Protein AF-0000000087010005 (afdb_homodimer)

Sequence (530 aa):
MERINPIKHEPIAPPPGASRPPLLPREAVPRHVAIVMDGNGRWANERQLPRTEGHKAGEVALMDVLAGAIEIGIEVVSVYAFSTENWKRSPAEIAFLMNYSRDVIHRRRYELDDWGVKILWSGRQPRLWSSVIRELQQAQRLTRYNSTLTLNFCCNYGGRAEIADAVEAIAERVSAGELNPRKITEDTIAQALYQPALPDVDLFIRSGGEQRTSNFMLWQASYAEMMFVNEQWPEFERTTLWRCVAEYAKRQRRFGGAVDQVLSNMERINPIKHEPIAPPPGASRPPLLPREAVPRHVAIVMDGNGRWANERQLPRTEGHKAGEVALMDVLAGAIEIGIEVVSVYAFSTENWKRSPAEIAFLMNYSRDVIHRRRYELDDWGVKILWSGRQPRLWSSVIRELQQAQRLTRYNSTLTLNFCCNYGGRAEIADAVEAIAERVSAGELNPRKITEDTIAQALYQPALPDVDLFIRSGGEQRTSNFMLWQASYAEMMFVNEQWPEFERTTLWRCVAEYAKRQRRFGGAVDQVLSN

Solvent-accessible surface area (backbone atoms only — not comparable to full-atom values): 27558 Å² total; per-residue (Å²): 126,85,77,67,67,58,66,87,71,84,55,40,81,60,80,80,67,96,66,77,70,76,91,65,60,74,88,44,46,52,50,19,38,35,37,40,69,30,30,22,47,59,55,13,48,77,68,74,31,33,43,68,57,12,50,55,41,28,51,56,17,50,55,40,30,51,38,35,34,51,74,62,59,30,45,30,41,35,38,58,75,31,45,61,46,42,72,67,37,55,71,68,54,48,50,46,53,49,53,48,50,31,50,48,46,59,64,43,40,59,58,37,36,44,42,14,29,17,40,42,80,36,56,52,64,82,90,54,53,67,68,37,51,51,39,53,52,49,37,25,50,37,11,66,79,38,76,56,25,35,38,36,43,22,39,44,24,39,25,59,57,45,50,28,53,19,47,28,55,51,24,45,34,24,58,71,68,75,39,62,38,91,70,54,37,56,64,56,49,48,63,43,36,90,60,52,86,58,74,58,30,42,33,35,38,27,30,40,49,56,46,58,62,67,26,53,52,41,76,47,39,27,71,12,42,50,46,64,36,66,48,29,24,50,67,40,35,29,66,52,53,42,51,51,44,55,54,52,47,71,55,83,86,55,82,49,48,76,84,82,84,44,76,74,125,125,83,79,68,69,59,66,90,71,83,56,42,82,60,80,80,66,98,65,77,70,76,91,67,61,74,87,46,46,52,49,19,38,35,36,40,68,30,30,22,48,58,54,13,49,76,68,75,31,33,44,67,58,12,50,55,41,29,50,55,17,48,56,41,30,51,38,35,33,50,73,64,60,31,44,31,41,35,37,58,74,32,45,62,46,42,72,67,34,55,72,68,55,48,51,46,52,50,52,47,50,30,49,49,48,60,65,42,40,59,59,38,36,43,42,14,29,16,40,42,77,35,55,54,65,81,90,55,53,68,68,36,52,51,40,52,52,48,37,24,50,38,12,64,78,36,74,57,24,33,38,36,42,22,40,42,25,39,26,60,58,45,50,28,54,18,48,27,55,51,25,45,35,24,60,70,68,75,39,61,40,89,70,54,37,56,64,54,50,50,62,42,36,89,61,50,85,58,74,57,30,41,34,36,38,27,28,40,49,56,48,57,60,68,26,55,51,40,76,46,39,27,71,12,41,50,44,65,36,64,48,30,24,50,68,40,36,30,66,53,52,44,50,52,45,56,54,53,47,71,56,83,85,56,82,49,48,79,84,81,86,45,79,75,126

pLDDT: mean 94.38, std 8.27, range [41.25, 98.94]

Foldseek 3Di:
DPLQAADDDDADADDDDPDAFDDDDPVLFWQEEEEEQFFLQVVQVVVVHHSLVSVVLLLVQVSQQVSLCLRRQHAEYEYALAELVCVVDDPVVVVSSLVVLLVSLQVCLVVCLNRLEAEAEAADDPPRDPSNVVSSVSSNRRNVPGGSHYYYYYHNDFQVVQLVQLVVVVVVCVVVVNDDPVPDDLLSSLCSGPCSPDAAHAEYEYEQQDDDCRRPRCSRCVQHHYYYYNDNSSRNGSVNVSVRSVVSSPDDRQPPDDDDPDDDD/DPLQAADDDDADADDDDPDAFDDDDPVLFWQEEEEEQFFLQVVQVVVVHHSLVSVVLLLVQVSQQVSLCLRRQHAEYEYALAELCCVVDDPVVVVSSLVVLLVSLQVCLVVCLNRLEAEAEAADDPPRDPSNVVSSVSSNRRNVPGGSHYYYYYHNDFQVVQLVQLVVVVVVCVVVVNDDPVPDDLLSSLCSGPCSPDAAHAEYEYEQQDDDCRRPRCSRCVQHDYYYYNDNSSRNGSVNVSVRSVVSSPDDRQPPDDDDPDDDD

Radius of gyration: 24.53 Å; Cα contacts (8 Å, |Δi|>4): 1002; chains: 2; bounding box: 53×79×61 Å

Nearest PDB structures (foldseek):
  7cpn-assembly1_A  TM=9.873E-01  e=1.590E-37  Thermobifida fusca YX
  4onc-assembly1_B  TM=9.823E-01  e=3.714E-37  Mycobacterium tuberculosis
  4onc-assembly1_A  TM=9.843E-01  e=3.095E-36  Mycobacterium tuberculosis
  2vg4-assembly2_D  TM=9.886E-01  e=2.911E-35  Mycobacterium tuberculosis
  1x09-assembly1_A  TM=9.826E-01  e=2.897E-26  Escherichia coli

InterPro domains:
  IPR001441 Decaprenyl diphosphate synthase-like [MF_01139] (29-257)
  IPR001441 Decaprenyl diphosphate synthase-like [PF01255] (36-256)
  IPR001441 Decaprenyl diphosphate synthase-like [PTHR10291] (26-256)
  IPR001441 Decaprenyl diphosphate synthase-like [TIGR00055] (29-256)
  IPR001441 Decaprenyl diphosphate synthase-like [cd00475] (32-250)
  IPR018520 Di-trans-poly-cis-decaprenylcistransferase-like, conserved site [PS01066] (202-219)
  IPR036424 Decaprenyl diphosphate synthase-like superfamily [G3DSA:3.40.1180.10] (14-251)
  IPR036424 Decaprenyl diphosphate synthase-like superfamily [SSF64005] (27-252)

Structure (mmCIF, N/CA/C/O backbone):
data_AF-0000000087010005-model_v1
#
loop_
_entity.id
_entity.type
_entity.pdbx_description
1 polymer 'Isoprenyl transferase'
#
loop_
_atom_site.group_PDB
_atom_site.id
_atom_site.type_symbol
_atom_site.label_atom_id
_atom_site.label_alt_id
_atom_site.label_comp_id
_atom_site.label_asym_id
_atom_site.label_entity_id
_atom_site.label_seq_id
_atom_site.pdbx_PDB_ins_code
_atom_site.Cartn_x
_atom_site.Cartn_y
_atom_site.Cartn_z
_atom_site.occupancy
_atom_site.B_iso_or_equiv
_atom_site.auth_seq_id
_atom_site.auth_comp_id
_atom_site.auth_asym_id
_atom_site.auth_atom_id
_atom_site.pdbx_PDB_model_num
ATOM 1 N N . MET A 1 1 ? 0.39 41.906 13.477 1 41.56 1 MET A N 1
ATOM 2 C CA . MET A 1 1 ? 0.512 42.125 12.039 1 41.56 1 MET A CA 1
ATOM 3 C C . MET A 1 1 ? 0.667 40.781 11.297 1 41.56 1 MET A C 1
ATOM 5 O O . MET A 1 1 ? 1.506 39.969 11.664 1 41.56 1 MET A O 1
ATOM 9 N N . GLU A 1 2 ? -0.441 40.406 10.586 1 59.88 2 GLU A N 1
ATOM 10 C CA . GLU A 1 2 ? -0.497 39.094 9.977 1 59.88 2 GLU A CA 1
ATOM 11 C C . GLU A 1 2 ? 0.741 38.812 9.125 1 59.88 2 GLU A C 1
ATOM 13 O O . GLU A 1 2 ? 1.149 39.656 8.328 1 59.88 2 GLU A O 1
ATOM 18 N N . ARG A 1 3 ? 1.605 38.062 9.719 1 65.12 3 ARG A N 1
ATOM 19 C CA . ARG A 1 3 ? 2.795 37.688 8.969 1 65.12 3 ARG A CA 1
ATOM 20 C C . ARG A 1 3 ? 2.42 37.062 7.637 1 65.12 3 ARG A C 1
ATOM 22 O O . ARG A 1 3 ? 2.051 35.875 7.586 1 65.12 3 ARG A O 1
ATOM 29 N N . ILE A 1 4 ? 2.143 37.844 6.629 1 67.94 4 ILE A N 1
ATOM 30 C CA . ILE A 1 4 ? 1.658 37.344 5.352 1 67.94 4 ILE A CA 1
ATOM 31 C C . ILE A 1 4 ? 2.836 37.125 4.406 1 67.94 4 ILE A C 1
ATOM 33 O O . ILE A 1 4 ? 2.795 36.219 3.551 1 67.94 4 ILE A O 1
ATOM 37 N N . ASN A 1 5 ? 3.896 37.812 4.77 1 78.88 5 ASN A N 1
ATOM 38 C CA . ASN A 1 5 ? 5.012 37.719 3.838 1 78.88 5 ASN A CA 1
ATOM 39 C C . ASN A 1 5 ? 6.055 36.719 4.32 1 78.88 5 ASN A C 1
ATOM 41 O O . ASN A 1 5 ? 6.453 36.719 5.488 1 78.88 5 ASN A O 1
ATOM 45 N N . PRO A 1 6 ? 6.34 35.812 3.428 1 85.69 6 PRO A N 1
ATOM 46 C CA . PRO A 1 6 ? 7.395 34.844 3.805 1 85.69 6 PRO A CA 1
ATOM 47 C C . PRO A 1 6 ? 8.742 35.531 4.051 1 85.69 6 PRO A C 1
ATOM 49 O O . PRO A 1 6 ? 9.211 36.312 3.201 1 85.69 6 PRO A O 1
ATOM 52 N N . ILE A 1 7 ? 9.297 35.375 5.188 1 85.44 7 ILE A N 1
ATOM 53 C CA . ILE A 1 7 ? 10.594 35.938 5.539 1 85.44 7 ILE A CA 1
ATOM 54 C C . ILE A 1 7 ? 11.5 34.844 6.074 1 85.44 7 ILE A C 1
ATOM 56 O O . ILE A 1 7 ? 11.094 34.031 6.93 1 85.44 7 ILE A O 1
ATOM 60 N N . LYS A 1 8 ? 12.68 34.906 5.555 1 88.5 8 LYS A N 1
ATOM 61 C CA . LYS A 1 8 ? 13.672 34 6.102 1 88.5 8 LYS A CA 1
ATOM 62 C C . LYS A 1 8 ? 14.031 34.375 7.539 1 88.5 8 LYS A C 1
ATOM 64 O O . LYS A 1 8 ? 14.203 35.562 7.855 1 88.5 8 LYS A O 1
ATOM 69 N N . HIS A 1 9 ? 13.992 33.375 8.32 1 89.81 9 HIS A N 1
ATOM 70 C CA . HIS A 1 9 ? 14.344 33.625 9.719 1 89.81 9 HIS A CA 1
ATOM 71 C C . HIS A 1 9 ? 15.008 32.406 10.336 1 89.81 9 HIS A C 1
ATOM 73 O O . HIS A 1 9 ? 14.992 31.312 9.742 1 89.81 9 HIS A O 1
ATOM 79 N N . GLU A 1 10 ? 15.656 32.656 11.508 1 93.44 10 GLU A N 1
ATOM 80 C CA . GLU A 1 10 ? 16.203 31.531 12.266 1 93.44 10 GLU A CA 1
ATOM 81 C C . GLU A 1 10 ? 15.117 30.812 13.062 1 93.44 10 GLU A C 1
ATOM 83 O O . GLU A 1 10 ? 14.414 31.438 13.859 1 93.44 10 GLU A O 1
ATOM 88 N N . PRO A 1 11 ? 15.008 29.578 12.852 1 94.31 11 PRO A N 1
ATOM 89 C CA . PRO A 1 11 ? 13.945 28.859 13.555 1 94.31 11 PRO A CA 1
ATOM 90 C C . PRO A 1 11 ? 14.164 28.797 15.062 1 94.31 11 PRO A C 1
ATOM 92 O O . PRO A 1 11 ? 15.305 28.828 15.531 1 94.31 11 PRO A O 1
ATOM 95 N N . ILE A 1 12 ? 13.031 28.703 15.688 1 94.88 12 ILE A N 1
ATOM 96 C CA . ILE A 1 12 ? 13.039 28.453 17.125 1 94.88 12 ILE A CA 1
ATOM 97 C C . ILE A 1 12 ? 12.711 26.984 17.391 1 94.88 12 ILE A C 1
ATOM 99 O O . ILE A 1 12 ? 11.828 26.422 16.75 1 94.88 12 ILE A O 1
ATOM 103 N N . ALA A 1 13 ? 13.398 26.469 18.391 1 92.75 13 ALA A N 1
ATOM 104 C CA . ALA A 1 13 ? 13.133 25.078 18.75 1 92.75 13 ALA A CA 1
ATOM 105 C C . ALA A 1 13 ? 11.742 24.922 19.359 1 92.75 13 ALA A C 1
ATOM 107 O O . ALA A 1 13 ? 11.305 25.766 20.141 1 92.75 13 ALA A O 1
ATOM 108 N N . PRO A 1 14 ? 11.07 23.766 18.969 1 93.44 14 PRO A N 1
ATOM 109 C CA . PRO A 1 14 ? 9.805 23.5 19.641 1 93.44 14 PRO A CA 1
ATOM 110 C C . PRO A 1 14 ? 9.969 23.281 21.141 1 93.44 14 PRO A C 1
ATOM 112 O O . PRO A 1 14 ? 11.078 23.031 21.609 1 93.44 14 PRO A O 1
ATOM 115 N N . PRO A 1 15 ? 8.852 23.391 21.844 1 92.38 15 PRO A N 1
ATOM 116 C CA . PRO A 1 15 ? 8.945 23.125 23.281 1 92.38 15 PRO A CA 1
ATOM 117 C C . PRO A 1 15 ? 9.438 21.703 23.594 1 92.38 15 PRO A C 1
ATOM 119 O O . PRO A 1 15 ? 8.984 20.75 22.969 1 92.38 15 PRO A O 1
ATOM 122 N N . PRO A 1 16 ? 10.383 21.688 24.547 1 88.25 16 PRO A N 1
ATOM 123 C CA . PRO A 1 16 ? 10.906 20.359 24.875 1 88.25 16 PRO A CA 1
ATOM 124 C C . PRO A 1 16 ? 9.875 19.484 25.594 1 88.25 16 PRO A C 1
ATOM 126 O O . PRO A 1 16 ? 9 20 26.281 1 88.25 16 PRO A O 1
ATOM 129 N N . GLY A 1 17 ? 9.922 18.234 25.297 1 86.25 17 GLY A N 1
ATOM 130 C CA . GLY A 1 17 ? 9.094 17.312 26.047 1 86.25 17 GLY A CA 1
ATOM 131 C C . GLY A 1 17 ? 9.742 16.828 27.328 1 86.25 17 GLY A C 1
ATOM 132 O O . GLY A 1 17 ? 10.773 17.359 27.75 1 86.25 17 GLY A O 1
ATOM 133 N N . ALA A 1 18 ? 9.023 15.898 27.969 1 88.12 18 ALA A N 1
ATOM 134 C CA . ALA A 1 18 ? 9.5 15.344 29.234 1 88.12 18 ALA A CA 1
ATOM 135 C C . ALA A 1 18 ? 10.625 14.336 29 1 88.12 18 ALA A C 1
ATOM 137 O O . ALA A 1 18 ? 11.398 14.031 29.906 1 88.12 18 ALA A O 1
ATOM 138 N N . SER A 1 19 ? 10.703 13.875 27.812 1 92.12 19 SER A N 1
ATOM 139 C CA . SER A 1 19 ? 11.68 12.859 27.438 1 92.12 19 SER A CA 1
ATOM 140 C C . SER A 1 19 ? 12.562 13.336 26.281 1 92.12 19 SER A C 1
ATOM 142 O O . SER A 1 19 ? 12.289 14.375 25.672 1 92.12 19 SER A O 1
ATOM 144 N N . ARG A 1 20 ? 13.688 12.609 26.172 1 94.12 20 ARG A N 1
ATOM 145 C CA . ARG A 1 20 ? 14.602 12.875 25.062 1 94.12 20 ARG A CA 1
ATOM 146 C C . ARG A 1 20 ? 14.516 11.781 24.016 1 94.12 20 ARG A C 1
ATOM 148 O O . ARG A 1 20 ? 14.219 10.625 24.328 1 94.12 20 ARG A O 1
ATOM 155 N N . PRO A 1 21 ? 14.727 12.164 22.75 1 95.38 21 PRO A N 1
ATOM 156 C CA . PRO A 1 21 ? 14.727 11.125 21.719 1 95.38 21 PRO A CA 1
ATOM 157 C C . PRO A 1 21 ? 15.891 10.148 21.859 1 95.38 21 PRO A C 1
ATOM 159 O O . PRO A 1 21 ? 16.922 10.484 22.453 1 95.38 21 PRO A O 1
ATOM 162 N N . PRO A 1 22 ? 15.648 8.953 21.328 1 95.31 22 PRO A N 1
ATOM 163 C CA . PRO A 1 22 ? 16.781 8.023 21.312 1 95.31 22 PRO A CA 1
ATOM 164 C C . PRO A 1 22 ? 17.938 8.516 20.438 1 95.31 22 PRO A C 1
ATOM 166 O O . PRO A 1 22 ? 17.719 9.25 19.469 1 95.31 22 PRO A O 1
ATOM 169 N N . LEU A 1 23 ? 19.141 8.148 20.828 1 94.94 23 LEU A N 1
ATOM 170 C CA . LEU A 1 23 ? 20.312 8.461 20.016 1 94.94 23 LEU A CA 1
ATOM 171 C C . LEU A 1 23 ? 20.484 7.445 18.891 1 94.94 23 LEU A C 1
ATOM 173 O O . LEU A 1 23 ? 20.719 6.262 19.156 1 94.94 23 LEU A O 1
ATOM 177 N N . LEU A 1 24 ? 20.281 7.883 17.734 1 96.25 24 LEU A N 1
ATOM 178 C CA . LEU A 1 24 ? 20.422 7.051 16.547 1 96.25 24 LEU A CA 1
ATOM 179 C C . LEU A 1 24 ? 21.344 7.723 15.531 1 96.25 24 LEU A C 1
ATOM 181 O O . LEU A 1 24 ? 21.359 8.945 15.414 1 96.25 24 LEU A O 1
ATOM 185 N N . PRO A 1 25 ? 22.141 6.859 14.852 1 95 25 PRO A N 1
ATOM 186 C CA . PRO A 1 25 ? 22.828 7.457 13.711 1 95 25 PRO A CA 1
ATOM 187 C C . PRO A 1 25 ? 21.875 8.078 12.695 1 95 25 PRO A C 1
ATOM 189 O O . PRO A 1 25 ? 20.766 7.582 12.508 1 95 25 PRO A O 1
ATOM 192 N N . ARG A 1 26 ? 22.297 9.094 12.078 1 94.38 26 ARG A N 1
ATOM 193 C CA . ARG A 1 26 ? 21.469 9.844 11.141 1 94.38 26 ARG A CA 1
ATOM 194 C C . ARG A 1 26 ? 20.891 8.922 10.062 1 94.38 26 ARG A C 1
ATOM 196 O O . ARG A 1 26 ? 19.734 9.078 9.664 1 94.38 26 ARG A O 1
ATOM 203 N N . GLU A 1 27 ? 21.688 7.969 9.664 1 94.19 27 GLU A N 1
ATOM 204 C CA . GLU A 1 27 ? 21.297 7.078 8.57 1 94.19 27 GLU A CA 1
ATOM 205 C C . GLU A 1 27 ? 20.203 6.113 9.016 1 94.19 27 GLU A C 1
ATOM 207 O O . GLU A 1 27 ? 19.547 5.48 8.18 1 94.19 27 GLU A O 1
ATOM 212 N N . ALA A 1 28 ? 20.031 6.008 10.289 1 96.06 28 ALA A N 1
ATOM 213 C CA . ALA A 1 28 ? 19.047 5.082 10.836 1 96.06 28 ALA A CA 1
ATOM 214 C C . ALA A 1 28 ? 17.703 5.773 11.047 1 96.06 28 ALA A C 1
ATOM 216 O O . ALA A 1 28 ? 16.688 5.117 11.312 1 96.06 28 ALA A O 1
ATOM 217 N N . VAL A 1 29 ? 17.656 7.066 10.914 1 98.19 29 VAL A N 1
ATOM 218 C CA . VAL A 1 29 ? 16.422 7.832 11.055 1 98.19 29 VAL A CA 1
ATOM 219 C C . VAL A 1 29 ? 15.703 7.898 9.711 1 98.19 29 VAL A C 1
ATOM 221 O O . VAL A 1 29 ? 16.297 8.273 8.695 1 98.19 29 VAL A O 1
ATOM 224 N N . PRO A 1 30 ? 14.508 7.449 9.672 1 98.62 30 PRO A N 1
ATOM 225 C CA . PRO A 1 30 ? 13.797 7.613 8.406 1 98.62 30 PRO A CA 1
ATOM 226 C C . PRO A 1 30 ? 13.727 9.07 7.957 1 98.62 30 PRO A C 1
ATOM 228 O O . PRO A 1 30 ? 13.484 9.961 8.781 1 98.62 30 PRO A O 1
ATOM 231 N N . ARG A 1 31 ? 13.891 9.312 6.664 1 98.62 31 ARG A N 1
ATOM 232 C CA . ARG A 1 31 ? 13.812 10.664 6.137 1 98.62 31 ARG A CA 1
ATOM 233 C C . ARG A 1 31 ? 12.359 11.125 6.012 1 98.62 31 ARG A C 1
ATOM 235 O O . ARG A 1 31 ? 12.039 12.273 6.316 1 98.62 31 ARG A O 1
ATOM 242 N N . HIS A 1 32 ? 11.5 10.297 5.512 1 98.94 32 HIS A N 1
ATOM 243 C CA . HIS A 1 32 ? 10.094 10.586 5.25 1 98.94 32 HIS A CA 1
ATOM 244 C C . HIS A 1 32 ? 9.18 9.609 5.988 1 98.94 32 HIS A C 1
ATOM 246 O O . HIS A 1 32 ? 9.203 8.406 5.707 1 98.94 32 HIS A O 1
ATOM 252 N N . VAL A 1 33 ? 8.406 10.164 6.938 1 98.94 33 VAL A N 1
ATOM 253 C CA . VAL A 1 33 ? 7.434 9.383 7.699 1 98.94 33 VAL A CA 1
ATOM 254 C C . VAL A 1 33 ? 6.016 9.797 7.301 1 98.94 33 VAL A C 1
ATOM 256 O O . VAL A 1 33 ? 5.676 10.984 7.344 1 98.94 33 VAL A O 1
ATOM 259 N N . ALA A 1 34 ? 5.242 8.812 6.844 1 98.94 34 ALA A N 1
ATOM 260 C CA . ALA A 1 34 ? 3.828 9.031 6.547 1 98.94 34 ALA A CA 1
ATOM 261 C C . ALA A 1 34 ? 2.945 8.484 7.664 1 98.94 34 ALA A C 1
ATOM 263 O O . ALA A 1 34 ? 3.125 7.348 8.109 1 98.94 34 ALA A O 1
ATOM 264 N N . ILE A 1 35 ? 1.945 9.297 8.094 1 98.94 35 ILE A N 1
ATOM 265 C CA . ILE A 1 35 ? 1.168 8.898 9.258 1 98.94 35 ILE A CA 1
ATOM 266 C C . ILE A 1 35 ? -0.323 8.992 8.945 1 98.94 35 ILE A C 1
ATOM 268 O O . ILE A 1 35 ? -0.812 10.039 8.516 1 98.94 35 ILE A O 1
ATOM 272 N N . VAL A 1 36 ? -0.999 7.906 9.062 1 98.69 36 VAL A N 1
ATOM 273 C CA . VAL A 1 36 ? -2.457 7.906 9.109 1 98.69 36 VAL A CA 1
ATOM 274 C C . VAL A 1 36 ? -2.928 8.094 10.555 1 98.69 36 VAL A C 1
ATOM 276 O O . VAL A 1 36 ? -2.762 7.199 11.391 1 98.69 36 VAL A O 1
ATOM 279 N N . MET A 1 37 ? -3.559 9.156 10.82 1 98.19 37 MET A N 1
ATOM 280 C CA . MET A 1 37 ? -3.936 9.562 12.172 1 98.19 37 MET A CA 1
ATOM 281 C C . MET A 1 37 ? -5.309 9.016 12.539 1 98.19 37 MET A C 1
ATOM 283 O O . MET A 1 37 ? -6.25 9.781 12.75 1 98.19 37 MET A O 1
ATOM 287 N N . ASP A 1 38 ? -5.336 7.777 12.695 1 97.12 38 ASP A N 1
ATOM 288 C CA . ASP A 1 38 ? -6.582 7.055 12.938 1 97.12 38 ASP A CA 1
ATOM 289 C C . ASP A 1 38 ? -6.875 6.945 14.43 1 97.12 38 ASP A C 1
ATOM 291 O O . ASP A 1 38 ? -5.953 6.871 15.242 1 97.12 38 ASP A O 1
ATOM 295 N N . GLY A 1 39 ? -8.141 6.992 14.781 1 96.56 39 GLY A N 1
ATOM 296 C CA . GLY A 1 39 ? -8.547 6.711 16.156 1 96.56 39 GLY A CA 1
ATOM 297 C C . GLY A 1 39 ? -9.094 7.93 16.875 1 96.56 39 GLY A C 1
ATOM 298 O O . GLY A 1 39 ? -9.422 7.859 18.062 1 96.56 39 GLY A O 1
ATOM 299 N N . ASN A 1 40 ? -9.258 9.062 16.188 1 95.81 40 ASN A N 1
ATOM 300 C CA . ASN A 1 40 ? -9.773 10.273 16.812 1 95.81 40 ASN A CA 1
ATOM 301 C C . ASN A 1 40 ? -11.195 10.062 17.344 1 95.81 40 ASN A C 1
ATOM 303 O O . ASN A 1 40 ? -11.461 10.297 18.531 1 95.81 40 ASN A O 1
ATOM 307 N N . GLY A 1 41 ? -12.102 9.57 16.453 1 92.69 41 GLY A N 1
ATOM 308 C CA . GLY A 1 41 ? -13.484 9.344 16.844 1 92.69 41 GLY A CA 1
ATOM 309 C C . GLY A 1 41 ? -13.641 8.273 17.906 1 92.69 41 GLY A C 1
ATOM 310 O O . GLY A 1 41 ? -14.406 8.438 18.859 1 92.69 41 GLY A O 1
ATOM 311 N N . ARG A 1 42 ? -12.977 7.195 17.781 1 94.44 42 ARG A N 1
ATOM 312 C CA . ARG A 1 42 ? -13.047 6.102 18.75 1 94.44 42 ARG A CA 1
ATOM 313 C C . ARG A 1 42 ? -12.578 6.559 20.125 1 94.44 42 ARG A C 1
ATOM 315 O O . ARG A 1 42 ? -13.172 6.191 21.141 1 94.44 42 ARG A O 1
ATOM 322 N N . TRP A 1 43 ? -11.469 7.305 20.156 1 97 43 TRP A N 1
ATOM 323 C CA . TRP A 1 43 ? -10.953 7.875 21.406 1 97 43 TRP A CA 1
ATOM 324 C C . TRP A 1 43 ? -12.023 8.688 22.109 1 97 43 TRP A C 1
ATOM 326 O O . TRP A 1 43 ? -12.211 8.555 23.328 1 97 43 TRP A O 1
ATOM 336 N N . ALA A 1 44 ? -12.68 9.562 21.359 1 96.06 44 ALA A N 1
ATOM 337 C CA . ALA A 1 4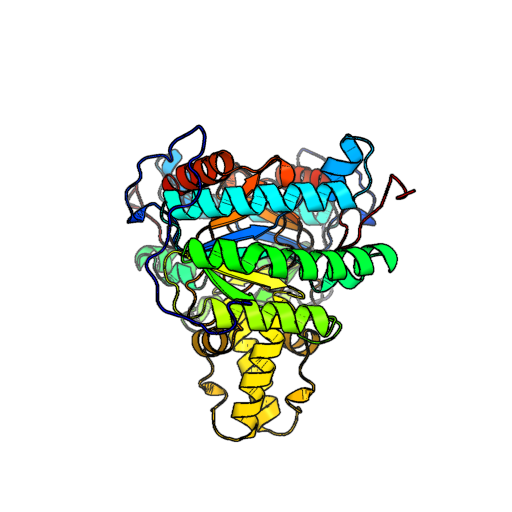4 ? -13.75 10.391 21.906 1 96.06 44 ALA A CA 1
ATOM 338 C C . ALA A 1 44 ? -14.914 9.531 22.391 1 96.06 44 ALA A C 1
ATOM 340 O O . ALA A 1 44 ? -15.398 9.719 23.516 1 96.06 44 ALA A O 1
ATOM 341 N N . ASN A 1 45 ? -15.328 8.555 21.531 1 94 45 ASN A N 1
ATOM 342 C CA . ASN A 1 45 ? -16.453 7.688 21.875 1 94 45 ASN A CA 1
ATOM 343 C C . ASN A 1 45 ? -16.188 6.91 23.156 1 94 45 ASN A C 1
ATOM 345 O O . ASN A 1 45 ? -17.078 6.77 24 1 94 45 ASN A O 1
ATOM 349 N N . GLU A 1 46 ? -15.016 6.445 23.359 1 95.5 46 GLU A N 1
ATOM 350 C CA . GLU A 1 46 ? -14.633 5.691 24.547 1 95.5 46 GLU A CA 1
ATOM 351 C C . GLU A 1 46 ? -14.734 6.547 25.797 1 95.5 46 GLU A C 1
ATOM 353 O O . GLU A 1 46 ? -14.836 6.02 26.906 1 95.5 46 GLU A O 1
ATOM 358 N N . ARG A 1 47 ? -14.766 7.812 25.672 1 96.12 47 ARG A N 1
ATOM 359 C CA . ARG A 1 47 ? -14.82 8.758 26.781 1 96.12 47 ARG A CA 1
ATOM 360 C C . ARG A 1 47 ? -16.188 9.445 26.844 1 96.12 47 ARG A C 1
ATOM 362 O O . ARG A 1 47 ? -16.344 10.438 27.562 1 96.12 47 ARG A O 1
ATOM 369 N N . GLN A 1 48 ? -17.062 8.953 25.969 1 95.12 48 GLN A N 1
ATOM 370 C CA . GLN A 1 48 ? -18.422 9.469 25.891 1 95.12 48 GLN A CA 1
ATOM 371 C C . GLN A 1 48 ? -18.422 10.938 25.469 1 95.12 48 GLN A C 1
ATOM 373 O O . GLN A 1 48 ? -19.172 11.742 26.016 1 95.12 48 GLN A O 1
ATOM 378 N N . LEU A 1 49 ? -17.594 11.25 24.625 1 94.81 49 LEU A N 1
ATOM 379 C CA . LEU A 1 49 ? -17.484 12.594 24.062 1 94.81 49 LEU A CA 1
ATOM 380 C C . LEU A 1 49 ? -17.875 12.586 22.578 1 94.81 49 LEU A C 1
ATOM 382 O O . LEU A 1 49 ? -17.797 11.547 21.922 1 94.81 49 LEU A O 1
ATOM 386 N N . PRO A 1 50 ? -18.328 13.766 22.156 1 91.19 50 PRO A N 1
ATOM 387 C CA . PRO A 1 50 ? -18.531 13.867 20.703 1 91.19 50 PRO A CA 1
ATOM 388 C C . PRO A 1 50 ? -17.234 13.68 19.922 1 91.19 50 PRO A C 1
ATOM 390 O O . PRO A 1 50 ? -16.156 14.039 20.406 1 91.19 50 PRO A O 1
ATOM 393 N N . AR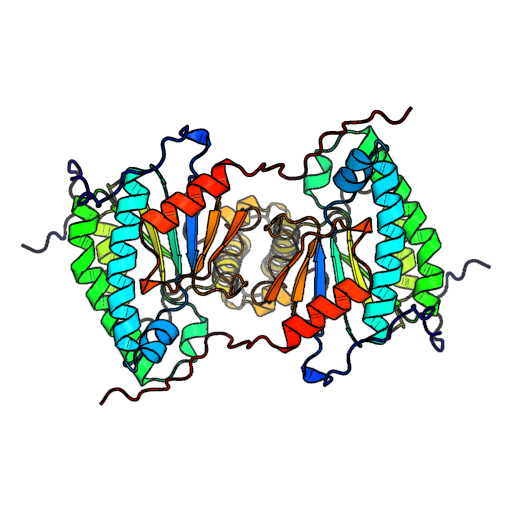G A 1 51 ? -17.312 13.148 18.703 1 90.88 51 ARG A N 1
ATOM 394 C CA . ARG A 1 51 ? -16.172 12.867 17.844 1 90.88 51 ARG A CA 1
ATOM 395 C C . ARG A 1 51 ? -15.305 14.109 17.656 1 90.88 51 ARG A C 1
ATOM 397 O O . ARG A 1 51 ? -14.078 14.016 17.531 1 90.88 51 ARG A O 1
ATOM 404 N N . THR A 1 52 ? -15.914 15.242 17.734 1 90.06 52 THR A N 1
ATOM 405 C CA . THR A 1 52 ? -15.211 16.516 17.547 1 90.06 52 THR A CA 1
ATOM 406 C C . THR A 1 52 ? -14.133 16.703 18.609 1 90.06 52 THR A C 1
ATOM 408 O O . THR A 1 52 ? -13.078 17.281 18.328 1 90.06 52 THR A O 1
ATOM 411 N N . GLU A 1 53 ? -14.352 16.219 19.766 1 93.44 53 GLU A N 1
ATOM 412 C CA . GLU A 1 53 ? -13.367 16.328 20.844 1 93.44 53 GLU A CA 1
ATOM 413 C C . GLU A 1 53 ? -12.141 15.461 20.562 1 93.44 53 GLU A C 1
ATOM 415 O O . GLU A 1 53 ? -11.031 15.805 20.969 1 93.44 53 GLU A O 1
ATOM 420 N N . GLY A 1 54 ? -12.367 14.391 19.938 1 95.19 54 GLY A N 1
ATOM 421 C CA . GLY A 1 54 ? -11.25 13.547 19.516 1 95.19 54 GLY A CA 1
ATOM 422 C C . GLY A 1 54 ? -10.336 14.234 18.531 1 95.19 54 GLY A C 1
ATOM 423 O O . GLY A 1 54 ? -9.109 14.117 18.625 1 95.19 54 GLY A O 1
ATOM 424 N N . HIS A 1 55 ? -10.938 14.922 17.609 1 94.19 55 HIS A N 1
ATOM 425 C CA . HIS A 1 55 ? -10.164 15.648 16.609 1 94.19 55 HIS A CA 1
ATOM 426 C C . HIS A 1 55 ? -9.383 16.797 17.25 1 94.19 55 HIS A C 1
ATOM 428 O O . HIS A 1 55 ? -8.242 17.062 16.859 1 94.19 55 HIS A O 1
ATOM 434 N N . LYS A 1 56 ? -9.977 17.438 18.219 1 94.81 56 LYS A N 1
ATOM 435 C CA . LYS A 1 56 ? -9.266 18.5 18.938 1 94.81 56 LYS A CA 1
ATOM 436 C C . LYS A 1 56 ? -8.055 17.938 19.688 1 94.81 56 LYS A C 1
ATOM 438 O O . LYS A 1 56 ? -6.965 18.516 19.625 1 94.81 56 LYS A O 1
ATOM 443 N N . ALA A 1 57 ? -8.281 16.859 20.312 1 96.88 57 ALA A N 1
ATOM 444 C CA . ALA A 1 57 ? -7.18 16.188 21 1 96.88 57 ALA A CA 1
ATOM 445 C C . ALA A 1 57 ? -6.113 15.734 20 1 96.88 57 ALA A C 1
ATOM 447 O O . ALA A 1 57 ? -4.922 15.742 20.312 1 96.88 57 ALA A O 1
ATOM 448 N N . GLY A 1 58 ? -6.523 15.352 18.906 1 97.25 58 GLY A N 1
ATOM 449 C CA . GLY A 1 58 ? -5.617 14.93 17.844 1 97.25 58 GLY A CA 1
ATOM 450 C C . GLY A 1 58 ? -4.707 16.047 17.359 1 97.25 58 GLY A C 1
ATOM 451 O O . GLY A 1 58 ? -3.562 15.789 16.969 1 97.25 58 GLY A O 1
ATOM 452 N N . GLU A 1 59 ? -5.23 17.219 17.359 1 96.69 59 GLU A N 1
ATOM 453 C CA . GLU A 1 59 ? -4.418 18.375 16.984 1 96.69 59 GLU A CA 1
ATOM 454 C C . GLU A 1 59 ? -3.232 18.547 17.922 1 96.69 59 GLU A C 1
ATOM 456 O O . GLU A 1 59 ? -2.109 18.797 17.484 1 96.69 59 GLU A O 1
ATOM 461 N N . VAL A 1 60 ? -3.479 18.438 19.156 1 96.31 60 VAL A N 1
ATOM 462 C CA . VAL A 1 60 ? -2.434 18.531 20.172 1 96.31 60 VAL A CA 1
ATOM 463 C C . VAL A 1 60 ? -1.382 17.453 19.938 1 96.31 60 VAL A C 1
ATOM 465 O O . VAL A 1 60 ? -0.18 17.719 20 1 96.31 60 VAL A O 1
ATOM 468 N N . ALA A 1 61 ? -1.887 16.312 19.688 1 97.94 61 ALA A N 1
ATOM 469 C CA . ALA A 1 61 ? -0.987 15.195 19.406 1 97.94 61 ALA A CA 1
ATOM 470 C C . ALA A 1 61 ? -0.123 15.477 18.172 1 97.94 61 ALA A C 1
ATOM 472 O O . ALA A 1 61 ? 1.079 15.203 18.172 1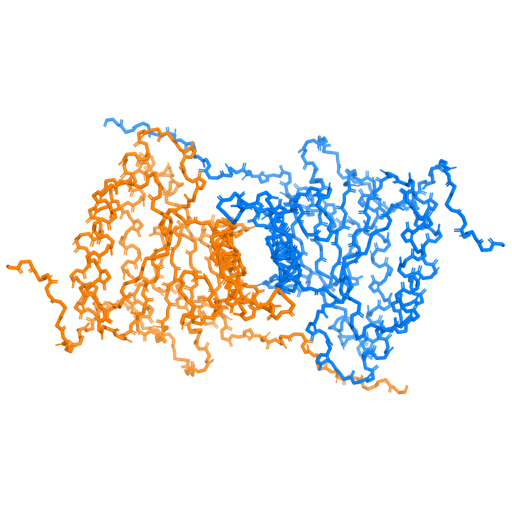 97.94 61 ALA A O 1
ATOM 473 N N . LEU A 1 62 ? -0.687 16.031 17.141 1 98.06 62 LEU A N 1
ATOM 474 C CA . LEU A 1 62 ? 0.051 16.344 15.914 1 98.06 62 LEU A CA 1
ATOM 475 C C . LEU A 1 62 ? 1.196 17.297 16.203 1 98.06 62 LEU A C 1
ATOM 477 O O . LEU A 1 62 ? 2.328 17.078 15.766 1 98.06 62 LEU A O 1
ATOM 481 N N . MET A 1 63 ? 0.926 18.344 16.969 1 97.81 63 MET A N 1
ATOM 482 C CA . MET A 1 63 ? 1.96 19.312 17.297 1 97.81 63 MET A CA 1
ATOM 483 C C . MET A 1 63 ? 3.092 18.672 18.094 1 97.81 63 MET A C 1
ATOM 485 O O . MET A 1 63 ? 4.266 18.969 17.844 1 97.81 63 MET A O 1
ATOM 489 N N . ASP A 1 64 ? 2.709 17.844 18.969 1 98.19 64 ASP A N 1
ATOM 490 C CA . ASP A 1 64 ? 3.719 17.141 19.75 1 98.19 64 ASP A CA 1
ATOM 491 C C . ASP A 1 64 ? 4.559 16.219 18.891 1 98.19 64 ASP A C 1
ATOM 493 O O . ASP A 1 64 ? 5.777 16.125 19.047 1 98.19 64 ASP A O 1
ATOM 497 N N . VAL A 1 65 ? 3.932 15.531 18.016 1 98.62 65 VAL A N 1
ATOM 498 C CA . VAL A 1 65 ? 4.602 14.609 17.109 1 98.62 65 VAL A CA 1
ATOM 499 C C . VAL A 1 65 ? 5.555 15.375 16.203 1 98.62 65 VAL A C 1
ATOM 501 O O . VAL A 1 65 ? 6.676 14.938 15.945 1 98.62 65 VAL A O 1
ATOM 504 N N . LEU A 1 66 ? 5.141 16.516 15.703 1 98.69 66 LEU A N 1
ATOM 505 C CA . LEU A 1 66 ? 6.004 17.344 14.859 1 98.69 66 LEU A CA 1
ATOM 506 C C . LEU A 1 66 ? 7.223 17.828 15.633 1 98.69 66 LEU A C 1
ATOM 508 O O . LEU A 1 66 ? 8.336 17.844 15.102 1 98.69 66 LEU A O 1
ATOM 512 N N . ALA A 1 67 ? 7 18.203 16.859 1 98.5 67 ALA A N 1
ATOM 513 C CA . ALA A 1 67 ? 8.133 18.578 17.719 1 98.5 67 ALA A CA 1
ATOM 514 C C . ALA A 1 67 ? 9.109 17.406 17.859 1 98.5 67 ALA A C 1
ATOM 516 O O . ALA A 1 67 ? 10.32 17.594 17.734 1 98.5 67 ALA A O 1
ATOM 517 N N . GLY A 1 68 ? 8.555 16.25 18.109 1 98.5 68 GLY A N 1
ATOM 518 C CA . GLY A 1 68 ? 9.375 15.055 18.219 1 98.5 68 GLY A CA 1
ATOM 519 C C . GLY A 1 68 ? 10.125 14.719 16.938 1 98.5 68 GLY A C 1
ATOM 520 O O . GLY A 1 68 ? 11.266 14.258 16.984 1 98.5 68 GLY A O 1
ATOM 521 N N . ALA A 1 69 ? 9.43 14.898 15.82 1 98.75 69 ALA A N 1
ATOM 522 C CA . ALA A 1 69 ? 10.062 14.664 14.531 1 98.75 69 ALA A CA 1
ATOM 523 C C . ALA A 1 69 ? 11.266 15.57 14.328 1 98.75 69 ALA A C 1
ATOM 525 O O . ALA A 1 69 ? 12.328 15.125 13.883 1 98.75 69 ALA A O 1
ATOM 526 N N . ILE A 1 70 ? 11.109 16.844 14.656 1 98.38 70 ILE A N 1
ATOM 527 C CA . ILE A 1 70 ? 12.195 17.812 14.555 1 98.38 70 ILE A CA 1
ATOM 528 C C . ILE A 1 70 ? 13.352 17.391 15.453 1 98.38 70 ILE A C 1
ATOM 530 O O . ILE A 1 70 ? 14.508 17.375 15.023 1 98.38 70 ILE A O 1
ATOM 534 N N . GLU A 1 71 ? 13.031 16.969 16.656 1 97.62 71 GLU A N 1
ATOM 535 C CA . GLU A 1 71 ? 14.0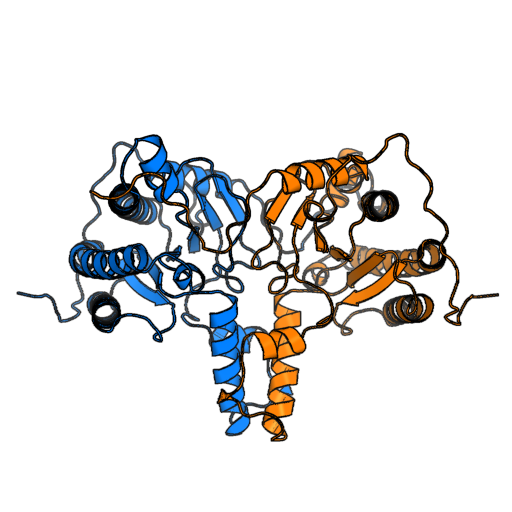39 16.625 17.641 1 97.62 71 GLU A CA 1
ATOM 536 C C . GLU A 1 71 ? 14.875 15.422 17.203 1 97.62 71 GLU A C 1
ATOM 538 O O . GLU A 1 71 ? 16.078 15.359 17.453 1 97.62 71 GLU A O 1
ATOM 543 N N . ILE A 1 72 ? 14.227 14.484 16.547 1 97.88 72 ILE A N 1
ATOM 544 C CA . ILE A 1 72 ? 14.938 13.25 16.234 1 97.88 72 ILE A CA 1
ATOM 545 C C . ILE A 1 72 ? 15.562 13.359 14.836 1 97.88 72 ILE A C 1
ATOM 547 O O . ILE A 1 72 ? 16.391 12.531 14.453 1 97.88 72 ILE A O 1
ATOM 551 N N . GLY A 1 73 ? 15.133 14.336 14.008 1 98 73 GLY A N 1
ATOM 552 C CA . GLY A 1 73 ? 15.805 14.617 12.75 1 98 73 GLY A CA 1
ATOM 553 C C . GLY A 1 73 ? 15.07 14.07 11.539 1 98 73 GLY A C 1
ATOM 554 O O . GLY A 1 73 ? 15.688 13.797 10.508 1 98 73 GLY A O 1
ATOM 555 N N . ILE A 1 74 ? 13.836 13.836 11.625 1 98.75 74 ILE A N 1
ATOM 556 C CA . ILE A 1 74 ? 13.023 13.484 10.461 1 98.75 74 ILE A CA 1
ATOM 557 C C . ILE A 1 74 ? 12.906 14.688 9.523 1 98.75 74 ILE A C 1
ATOM 559 O O . ILE A 1 74 ? 12.719 15.812 9.977 1 98.75 74 ILE A O 1
ATOM 563 N N . GLU A 1 75 ? 12.969 14.461 8.195 1 98.88 75 GLU A N 1
ATOM 564 C CA . GLU A 1 75 ? 12.992 15.562 7.234 1 98.88 75 GLU A CA 1
ATOM 565 C C . GLU A 1 75 ? 11.586 15.883 6.73 1 98.88 75 GLU A C 1
ATOM 567 O O . GLU A 1 75 ? 11.273 17.047 6.441 1 98.88 75 GLU A O 1
ATOM 572 N N . VAL A 1 76 ? 10.797 14.859 6.562 1 98.94 76 VAL A N 1
ATOM 573 C CA . VAL A 1 76 ? 9.453 15.031 6.004 1 98.94 76 VAL A CA 1
ATOM 574 C C . VAL A 1 76 ? 8.445 14.219 6.816 1 98.94 76 VAL A C 1
ATOM 576 O O . VAL A 1 76 ? 8.68 13.047 7.117 1 98.94 76 VAL A O 1
ATOM 579 N N . VAL A 1 77 ? 7.398 14.844 7.176 1 98.94 77 VAL A N 1
ATOM 580 C CA . VAL A 1 77 ? 6.238 14.156 7.738 1 98.94 77 VAL A CA 1
ATOM 581 C C . VAL A 1 77 ? 5.012 14.414 6.863 1 98.94 77 VAL A C 1
ATOM 583 O O . VAL A 1 77 ? 4.641 15.57 6.633 1 98.94 77 VAL A O 1
ATOM 586 N N . SER A 1 78 ? 4.441 13.375 6.324 1 98.94 78 SER A N 1
ATOM 587 C CA . SER A 1 78 ? 3.16 13.453 5.633 1 98.94 78 SER A CA 1
ATOM 588 C C . SER A 1 78 ? 2.023 12.945 6.512 1 98.94 78 SER A C 1
ATOM 590 O O . SER A 1 78 ? 2.125 11.867 7.102 1 98.94 78 SER A O 1
ATOM 592 N N . VAL A 1 79 ? 0.949 13.703 6.602 1 98.75 79 VAL A N 1
ATOM 593 C CA . VAL A 1 79 ? -0.165 13.297 7.449 1 98.75 79 VAL A CA 1
ATOM 594 C C . VAL A 1 79 ? -1.445 13.219 6.621 1 98.75 79 VAL A C 1
ATOM 596 O O . VAL A 1 79 ? -1.679 14.062 5.75 1 98.75 79 VAL A O 1
ATOM 599 N N . TYR A 1 80 ? -2.199 12.203 6.891 1 98.12 80 TYR A N 1
ATOM 600 C CA . TYR A 1 80 ? -3.48 12 6.223 1 98.12 80 TYR A CA 1
ATOM 601 C C . TYR A 1 80 ? -4.59 12.766 6.926 1 98.12 80 TYR A C 1
ATOM 603 O O . TYR A 1 80 ? -5.379 12.188 7.68 1 98.12 80 TYR A O 1
ATOM 611 N N . ALA A 1 81 ? -4.797 13.969 6.578 1 96.12 81 ALA A N 1
ATOM 612 C CA . ALA A 1 81 ? -5.68 14.859 7.328 1 96.12 81 ALA A CA 1
ATOM 613 C C . ALA A 1 81 ? -7.133 14.68 6.91 1 96.12 81 ALA A C 1
ATOM 615 O O . ALA A 1 81 ? -8.031 14.656 7.754 1 96.12 81 ALA A O 1
ATOM 616 N N . PHE A 1 82 ? -7.352 14.578 5.637 1 94.94 82 PHE A N 1
ATOM 617 C CA . PHE A 1 82 ? -8.68 14.406 5.062 1 94.94 82 PHE A CA 1
ATOM 618 C C . PHE A 1 82 ? -8.602 13.633 3.748 1 94.94 82 PHE A C 1
ATOM 620 O O . PHE A 1 82 ? -8.008 14.109 2.779 1 94.94 82 PHE A O 1
ATOM 627 N N . SER A 1 83 ? -9.266 12.461 3.736 1 95.25 83 SER A N 1
ATOM 628 C CA . SER A 1 83 ? -9.219 11.648 2.529 1 95.25 83 SER A CA 1
ATOM 629 C C . SER A 1 83 ? -10.344 12 1.571 1 95.25 83 SER A C 1
ATOM 631 O O . SER A 1 83 ? -11.352 12.586 1.979 1 95.25 83 SER A O 1
ATOM 633 N N . THR A 1 84 ? -10.227 11.602 0.327 1 93.56 84 THR A N 1
ATOM 634 C CA . THR A 1 84 ? -11.289 11.773 -0.659 1 93.56 84 THR A CA 1
ATOM 635 C C . THR A 1 84 ? -12.523 10.961 -0.271 1 93.56 84 THR A C 1
ATOM 637 O O . THR A 1 84 ? -13.648 11.328 -0.615 1 93.56 84 THR A O 1
ATOM 640 N N . GLU A 1 85 ? -12.336 9.914 0.52 1 91.5 85 GLU A N 1
ATOM 641 C CA . GLU A 1 85 ? -13.438 9.055 0.943 1 91.5 85 GLU A CA 1
ATOM 642 C C . GLU A 1 85 ? -14.188 9.664 2.127 1 91.5 85 GLU A C 1
ATOM 644 O O . GLU A 1 85 ? -15.305 9.25 2.441 1 91.5 85 GLU A O 1
ATOM 649 N N . ASN A 1 86 ? -13.586 10.594 2.791 1 90.62 86 ASN A N 1
ATOM 650 C CA . ASN A 1 86 ? -14.195 11.203 3.971 1 90.62 86 ASN A CA 1
ATOM 651 C C . ASN A 1 86 ? -15.43 12.016 3.605 1 90.62 86 ASN A C 1
ATOM 653 O O . ASN A 1 86 ? -16.219 12.375 4.48 1 90.62 86 ASN A O 1
ATOM 657 N N . TRP A 1 87 ? -15.617 12.273 2.336 1 91.69 87 TRP A N 1
ATOM 658 C CA . TRP A 1 87 ? -16.797 13.008 1.888 1 91.69 87 TRP A CA 1
ATOM 659 C C . TRP A 1 87 ? -18.062 12.18 2.09 1 91.69 87 TRP A C 1
ATOM 661 O O . TRP A 1 87 ? -19.172 12.695 1.99 1 91.69 87 TRP A O 1
ATOM 671 N N . LYS A 1 88 ? -17.906 10.922 2.393 1 89.12 88 LYS A N 1
ATOM 672 C CA . LYS A 1 88 ? -19.047 10.031 2.652 1 89.12 88 LYS A CA 1
ATOM 673 C C . LYS A 1 88 ? -19.609 10.258 4.055 1 89.12 88 LYS A C 1
ATOM 675 O O . LYS A 1 88 ? -20.672 9.727 4.395 1 89.12 88 LYS A O 1
ATOM 680 N N . ARG A 1 89 ? -18.938 11.086 4.855 1 86.44 89 ARG A N 1
ATOM 681 C CA . ARG A 1 89 ? -19.391 11.383 6.207 1 86.44 89 ARG A CA 1
ATOM 682 C C . ARG A 1 89 ? -20.656 12.25 6.176 1 86.44 89 ARG A C 1
ATOM 684 O O . ARG A 1 89 ? -21.031 12.766 5.121 1 86.44 89 ARG A O 1
ATOM 691 N N . SER A 1 90 ? -21.297 12.367 7.395 1 86.19 90 SER A N 1
ATOM 692 C CA . SER A 1 90 ? -22.484 13.203 7.492 1 86.19 90 SER A CA 1
ATOM 693 C C . SER A 1 90 ? -22.156 14.664 7.199 1 86.19 90 SER A C 1
ATOM 695 O O . SER A 1 90 ? -21.047 15.117 7.438 1 86.19 90 SER A O 1
ATOM 697 N N . PRO A 1 91 ? -23.188 15.375 6.684 1 89.06 91 PRO A N 1
ATOM 698 C CA . PRO A 1 91 ? -22.969 16.797 6.41 1 89.06 91 PRO A CA 1
ATOM 699 C C . PRO A 1 91 ? -22.469 17.562 7.637 1 89.06 91 PRO A C 1
ATOM 701 O O . PRO A 1 91 ? -21.625 18.453 7.516 1 89.06 91 PRO A O 1
ATOM 704 N N . ALA A 1 92 ? -22.953 17.203 8.727 1 88.25 92 ALA A N 1
ATOM 705 C CA . ALA A 1 92 ? -22.547 17.875 9.961 1 88.25 92 ALA A CA 1
ATOM 706 C C . ALA A 1 92 ? -21.078 17.609 10.273 1 88.25 92 ALA A C 1
ATOM 708 O O . ALA A 1 92 ? -20.344 18.516 10.664 1 88.25 92 ALA A O 1
ATOM 709 N N . GLU A 1 93 ? -20.641 16.422 10.07 1 84.81 93 GLU A N 1
ATOM 710 C CA . GLU A 1 93 ? -19.25 16.094 10.328 1 84.81 93 GLU A CA 1
ATOM 711 C C . GLU A 1 93 ? -18.328 16.766 9.312 1 84.81 93 GLU A C 1
ATOM 713 O O . GLU A 1 93 ? -17.25 17.234 9.664 1 84.81 93 GLU A O 1
ATOM 718 N N . ILE A 1 94 ? -18.781 16.75 8.102 1 90.69 94 ILE A N 1
ATOM 719 C CA . ILE A 1 94 ? -17.984 17.406 7.055 1 90.69 94 ILE A CA 1
ATOM 720 C C . ILE A 1 94 ? -17.797 18.891 7.391 1 90.69 94 ILE A C 1
ATOM 722 O O . ILE A 1 94 ? -16.688 19.406 7.324 1 90.69 94 ILE A O 1
ATOM 726 N N . ALA A 1 95 ? -18.891 19.484 7.801 1 92.38 95 ALA A N 1
ATOM 727 C CA . ALA A 1 95 ? -18.828 20.906 8.156 1 92.38 95 ALA A CA 1
ATOM 728 C C . ALA A 1 95 ? -17.859 21.141 9.305 1 92.38 95 ALA A C 1
ATOM 730 O O . ALA A 1 95 ? -17.078 22.094 9.289 1 92.38 95 ALA A O 1
ATOM 731 N N . PHE A 1 96 ? -17.922 20.328 10.188 1 90 96 PHE A N 1
ATOM 732 C CA . PHE A 1 96 ? -17 20.438 11.312 1 90 96 PHE A CA 1
ATOM 733 C C . PHE A 1 96 ? -15.547 20.297 10.844 1 90 96 PHE A C 1
ATOM 735 O O . PHE A 1 96 ? -14.688 21.109 11.195 1 90 96 PHE A O 1
ATOM 742 N N . LEU A 1 97 ? -15.281 19.234 10.086 1 91.06 97 LEU A N 1
ATOM 743 C CA . LEU A 1 97 ? -13.914 18.953 9.648 1 91.06 97 LEU A CA 1
ATOM 744 C C . LEU A 1 97 ? -13.367 20.109 8.805 1 91.06 97 LEU A C 1
ATOM 746 O O . LEU A 1 97 ? -12.203 20.484 8.945 1 91.06 97 LEU A O 1
ATOM 750 N N . MET A 1 98 ? -14.219 20.672 8.008 1 93.5 98 MET A N 1
ATOM 751 C CA . MET A 1 98 ? -13.805 21.797 7.176 1 93.5 98 MET A CA 1
ATOM 752 C C . MET A 1 98 ? -13.492 23.016 8.031 1 93.5 98 MET A C 1
ATOM 754 O O . MET A 1 98 ? -12.422 23.609 7.902 1 93.5 98 MET A O 1
ATOM 758 N N . ASN A 1 99 ? -14.383 23.344 8.883 1 93.5 99 ASN A N 1
ATOM 759 C CA . ASN A 1 99 ? -14.188 24.484 9.773 1 93.5 99 ASN A CA 1
ATOM 760 C C . ASN A 1 99 ? -12.977 24.297 10.672 1 93.5 99 ASN A C 1
ATOM 762 O O . ASN A 1 99 ? -12.164 25.219 10.836 1 93.5 99 ASN A O 1
ATOM 766 N N . TYR A 1 100 ? -12.953 23.188 11.148 1 91.38 100 TYR A N 1
ATOM 767 C CA . TYR A 1 100 ? -11.875 22.875 12.086 1 91.38 100 TYR A CA 1
ATOM 768 C C . TYR A 1 100 ? -10.523 22.906 11.383 1 91.38 100 TYR A C 1
ATOM 770 O O . TYR A 1 100 ? -9.562 23.469 11.906 1 91.38 100 TYR A O 1
ATOM 778 N N . SER A 1 101 ? -10.43 22.281 10.219 1 91.25 101 SER A N 1
ATOM 779 C CA . SER A 1 101 ? -9.188 22.297 9.445 1 91.25 101 SER A CA 1
ATOM 780 C C . SER A 1 101 ? -8.742 23.719 9.141 1 91.25 101 SER A C 1
ATOM 782 O O . SER A 1 101 ? -7.578 24.078 9.312 1 91.25 101 SER A O 1
ATOM 784 N N . ARG A 1 102 ? -9.664 24.469 8.727 1 93.5 102 ARG A N 1
ATOM 785 C CA . ARG A 1 102 ? -9.383 25.875 8.445 1 93.5 102 ARG A CA 1
ATOM 786 C C . ARG A 1 102 ? -8.805 26.578 9.664 1 93.5 102 ARG A C 1
ATOM 788 O O . ARG A 1 102 ? -7.758 27.234 9.57 1 93.5 102 ARG A O 1
ATOM 795 N N . ASP A 1 103 ? -9.422 26.391 10.719 1 93.69 103 ASP A N 1
ATOM 796 C CA . ASP A 1 103 ? -9.031 27.078 11.953 1 93.69 103 ASP A CA 1
ATOM 797 C C . ASP A 1 103 ? -7.668 26.594 12.438 1 93.69 103 ASP A C 1
ATOM 799 O O . ASP A 1 103 ? -6.844 27.391 12.883 1 93.69 103 ASP A O 1
ATOM 803 N N . VAL A 1 104 ? -7.48 25.328 12.359 1 92.5 104 VAL A N 1
ATOM 804 C CA . VAL A 1 104 ? -6.23 24.734 12.82 1 92.5 104 VAL A CA 1
ATOM 805 C C . VAL A 1 104 ? -5.066 25.25 11.984 1 92.5 104 VAL A C 1
ATOM 807 O O . VAL A 1 104 ? -4.035 25.656 12.523 1 92.5 104 VAL A O 1
ATOM 810 N N . ILE A 1 105 ? -5.195 25.234 10.711 1 93.75 105 ILE A N 1
ATOM 811 C CA . ILE A 1 105 ? -4.141 25.703 9.82 1 93.75 105 ILE A CA 1
ATOM 812 C C . ILE A 1 105 ? -3.838 27.172 10.094 1 93.75 105 ILE A C 1
ATOM 814 O O . ILE A 1 105 ? -2.672 27.562 10.188 1 93.75 105 ILE A O 1
ATOM 818 N N . HIS A 1 106 ? -4.883 27.922 10.297 1 93.31 106 HIS A N 1
ATOM 819 C CA . HIS A 1 106 ? -4.734 29.344 10.562 1 93.31 106 HIS A CA 1
ATOM 820 C C . HIS A 1 106 ? -3.979 29.594 11.867 1 93.31 106 HIS A C 1
ATOM 822 O O . HIS A 1 106 ? -3.061 30.406 11.906 1 93.31 106 HIS A O 1
ATOM 828 N N . ARG A 1 107 ? -4.309 28.906 12.797 1 92.56 107 ARG A N 1
ATOM 829 C CA . ARG A 1 107 ? -3.746 29.141 14.117 1 92.56 107 ARG A CA 1
ATOM 830 C C . ARG A 1 107 ? -2.334 28.578 14.227 1 92.56 107 ARG A C 1
ATOM 832 O O . ARG A 1 107 ? -1.455 29.188 14.828 1 92.56 107 ARG A O 1
ATOM 839 N N . ARG A 1 108 ? -2.105 27.484 13.594 1 95.31 108 ARG A N 1
ATOM 840 C CA . ARG A 1 108 ? -0.867 26.75 13.844 1 95.31 108 ARG A CA 1
ATOM 841 C C . ARG A 1 108 ? 0.221 27.156 12.859 1 95.31 108 ARG A C 1
ATOM 843 O O . ARG A 1 108 ? 1.407 26.938 13.102 1 95.31 108 ARG A O 1
ATOM 850 N N . ARG A 1 109 ? -0.152 27.75 11.758 1 95.88 109 ARG A N 1
ATOM 851 C CA . ARG A 1 109 ? 0.833 28.016 10.719 1 95.88 109 ARG A CA 1
ATOM 852 C C . ARG A 1 109 ? 1.94 28.922 11.234 1 95.88 109 ARG A C 1
ATOM 854 O O . ARG A 1 109 ? 3.102 28.781 10.844 1 95.88 109 ARG A O 1
ATOM 861 N N . TYR A 1 110 ? 1.666 29.859 12.156 1 94.88 110 TYR A N 1
ATOM 862 C CA . TYR A 1 110 ? 2.678 30.781 12.672 1 94.88 110 TYR A CA 1
ATOM 863 C C . TYR A 1 110 ? 3.645 30.062 13.602 1 94.88 110 TYR A C 1
ATOM 865 O O . TYR A 1 110 ? 4.855 30.281 13.539 1 94.88 110 TYR A O 1
ATOM 873 N N . GLU A 1 111 ? 3.059 29.297 14.422 1 96.31 111 GLU A N 1
ATOM 874 C CA . GLU A 1 111 ? 3.893 28.5 15.312 1 96.31 111 GLU A CA 1
ATOM 875 C C . GLU A 1 111 ? 4.801 27.562 14.523 1 96.31 111 GLU A C 1
ATOM 877 O O . GLU A 1 111 ? 5.988 27.438 14.828 1 96.31 111 GLU A O 1
ATOM 882 N N . LEU A 1 112 ? 4.273 26.938 13.555 1 97.94 112 LEU A N 1
ATOM 883 C CA . LEU A 1 112 ? 5.043 26.031 12.719 1 97.94 112 LEU A CA 1
ATOM 884 C C . LEU A 1 112 ? 6.102 26.781 11.922 1 97.94 112 LEU A C 1
ATOM 886 O O . LEU A 1 112 ? 7.215 26.281 11.727 1 97.94 112 LEU A O 1
ATOM 890 N N . ASP A 1 113 ? 5.742 27.922 11.477 1 97.44 113 ASP A N 1
ATOM 891 C CA . ASP A 1 113 ? 6.719 28.781 10.812 1 97.44 113 ASP A CA 1
ATOM 892 C C . ASP A 1 113 ? 7.879 29.109 11.75 1 97.44 113 ASP A C 1
ATOM 894 O O . ASP A 1 113 ? 9.047 29.047 11.352 1 97.44 113 ASP A O 1
ATOM 898 N N . ASP A 1 114 ? 7.531 29.469 12.977 1 97 114 ASP A N 1
ATOM 899 C CA . ASP A 1 114 ? 8.555 29.781 13.969 1 97 114 ASP A CA 1
ATOM 900 C C . ASP A 1 114 ? 9.5 28.594 14.172 1 97 114 ASP A C 1
ATOM 902 O O . ASP A 1 114 ? 10.695 28.797 14.414 1 97 114 ASP A O 1
ATOM 906 N N . TRP A 1 115 ? 8.977 27.391 14.055 1 98.12 115 TRP A N 1
ATOM 907 C CA . TRP A 1 115 ? 9.766 26.172 14.242 1 98.12 115 TRP A CA 1
ATOM 908 C C . TRP A 1 115 ? 10.602 25.859 13 1 98.12 115 TRP A C 1
ATOM 910 O O . TRP A 1 115 ? 11.414 24.938 13.008 1 98.12 115 TRP A O 1
ATOM 920 N N . GLY A 1 116 ? 10.383 26.641 11.906 1 98.06 116 GLY A N 1
ATOM 921 C CA . GLY A 1 116 ? 11.094 26.406 10.664 1 98.06 116 GLY A CA 1
ATOM 922 C C . GLY A 1 116 ? 10.469 25.297 9.82 1 98.06 116 GLY A C 1
ATOM 923 O O . GLY A 1 116 ? 11.141 24.703 8.977 1 98.06 116 GLY A O 1
ATOM 924 N N . VAL A 1 117 ? 9.219 25 10.07 1 98.56 117 VAL A N 1
ATOM 925 C CA . VAL A 1 117 ? 8.508 23.953 9.344 1 98.56 117 VAL A CA 1
ATOM 926 C C . VAL A 1 117 ? 8.008 24.5 8.008 1 98.56 117 VAL A C 1
ATOM 928 O O . VAL A 1 117 ? 7.391 25.562 7.953 1 98.56 117 VAL A O 1
ATOM 931 N N . LYS A 1 118 ? 8.312 23.812 6.922 1 98.62 118 LYS A N 1
ATOM 932 C CA . LYS A 1 118 ? 7.73 24.078 5.609 1 98.62 118 LYS A CA 1
ATOM 933 C C . LYS A 1 118 ? 6.43 23.297 5.422 1 98.62 118 LYS A C 1
ATOM 935 O O . LYS A 1 118 ? 6.422 22.078 5.508 1 98.62 118 LYS A O 1
ATOM 940 N N . ILE A 1 119 ? 5.387 24.016 5.141 1 98.38 119 ILE A N 1
ATOM 941 C CA . ILE A 1 119 ? 4.09 23.375 4.98 1 98.38 119 ILE A CA 1
ATOM 942 C C . ILE A 1 119 ? 3.773 23.219 3.494 1 98.38 119 ILE A C 1
ATOM 944 O O . ILE A 1 119 ? 3.885 24.172 2.725 1 98.38 119 ILE A O 1
ATOM 948 N N . LEU A 1 120 ? 3.482 22.016 3.102 1 98.69 120 LEU A N 1
ATOM 949 C CA . LEU A 1 120 ? 2.977 21.688 1.771 1 98.69 120 LEU A CA 1
ATOM 950 C C . LEU A 1 120 ? 1.561 21.125 1.85 1 98.69 120 LEU A C 1
ATOM 952 O O . LEU A 1 120 ? 1.172 20.562 2.869 1 98.69 120 LEU A O 1
ATOM 956 N N . TRP A 1 121 ? 0.848 21.359 0.813 1 98.31 121 TRP A N 1
ATOM 957 C CA . TRP A 1 121 ? -0.483 20.781 0.686 1 98.31 121 TRP A CA 1
ATOM 958 C C . TRP A 1 121 ? -0.536 19.781 -0.474 1 98.31 121 TRP A C 1
ATOM 960 O O . TRP A 1 121 ? -0.177 20.125 -1.604 1 98.31 121 TRP A O 1
ATOM 970 N N . SER A 1 122 ? -0.887 18.578 -0.209 1 98.56 122 SER A N 1
ATOM 971 C CA . SER A 1 122 ? -1.198 17.562 -1.217 1 98.56 122 SER A CA 1
ATOM 972 C C . SER A 1 122 ? -2.686 17.219 -1.218 1 98.56 122 SER A C 1
ATOM 974 O O . SER A 1 122 ? -3.225 16.766 -0.207 1 98.56 122 SER A O 1
ATOM 976 N N . GLY A 1 123 ? -3.365 17.438 -2.234 1 97.94 123 GLY A N 1
ATOM 977 C CA . GLY A 1 123 ? -4.781 17.141 -2.352 1 97.94 123 GLY A CA 1
ATOM 978 C C . GLY A 1 123 ? -5.461 17.859 -3.494 1 97.94 123 GLY A C 1
ATOM 979 O O . GLY A 1 123 ? -4.832 18.672 -4.188 1 97.94 123 GLY A O 1
ATOM 980 N N . ARG A 1 124 ? -6.75 17.594 -3.682 1 96.88 124 ARG A N 1
ATOM 981 C CA . ARG A 1 124 ? -7.535 18.172 -4.77 1 96.88 124 ARG A CA 1
ATOM 982 C C . ARG A 1 124 ? -8.328 19.375 -4.293 1 96.88 124 ARG A C 1
ATOM 984 O O . ARG A 1 124 ? -8.711 19.469 -3.125 1 96.88 124 ARG A O 1
ATOM 991 N N . GLN A 1 125 ? -8.609 20.203 -5.199 1 95.69 125 GLN A N 1
ATOM 992 C CA . GLN A 1 125 ? -9.352 21.422 -4.875 1 95.69 125 GLN A CA 1
ATOM 993 C C . GLN A 1 125 ? -10.859 21.156 -4.855 1 95.69 125 GLN A C 1
ATOM 995 O O . GLN A 1 125 ? -11.57 21.656 -3.982 1 95.69 125 GLN A O 1
ATOM 1000 N N . PRO A 1 126 ? -11.352 20.344 -5.773 1 92.94 126 PRO A N 1
ATOM 1001 C CA . PRO A 1 126 ? -12.812 20.219 -5.828 1 92.94 126 PRO A CA 1
ATOM 1002 C C . PRO A 1 126 ? -13.414 19.766 -4.5 1 92.94 126 PRO A C 1
ATOM 1004 O O . PRO A 1 126 ? -12.828 18.938 -3.795 1 92.94 126 PRO A O 1
ATOM 1007 N N . ARG A 1 127 ? -14.508 20.391 -4.172 1 92.19 127 ARG A N 1
ATOM 1008 C CA . ARG A 1 127 ? -15.328 20.094 -3 1 92.19 127 ARG A CA 1
ATOM 1009 C C . ARG A 1 127 ? -14.758 20.766 -1.751 1 92.19 127 ARG A C 1
ATOM 1011 O O . ARG A 1 127 ? -15.477 20.969 -0.77 1 92.19 127 ARG A O 1
ATOM 1018 N N . LEU A 1 128 ? -13.484 21.062 -1.742 1 95 128 LEU A N 1
ATOM 1019 C CA . LEU A 1 128 ? -12.938 21.781 -0.599 1 95 128 LEU A CA 1
ATOM 1020 C C . LEU A 1 128 ? -13.508 23.188 -0.521 1 95 128 LEU A C 1
ATOM 1022 O O . LEU A 1 128 ? -13.672 23.859 -1.547 1 95 128 LEU A O 1
ATOM 1026 N N . TRP A 1 129 ? -13.75 23.594 0.662 1 95.12 129 TRP A N 1
ATOM 1027 C CA . TRP A 1 129 ? -14.195 24.969 0.841 1 95.12 129 TRP A CA 1
ATOM 1028 C C . TRP A 1 129 ? -13.102 25.953 0.468 1 95.12 129 TRP A C 1
ATOM 1030 O O . TRP A 1 129 ? -11.922 25.734 0.771 1 95.12 129 TRP A O 1
ATOM 1040 N N . SER A 1 130 ? -13.508 27.062 -0.149 1 96.44 130 SER A N 1
ATOM 1041 C CA . SER A 1 130 ? -12.547 28.078 -0.58 1 96.44 130 SER A CA 1
ATOM 1042 C C . SER A 1 130 ? -11.766 28.641 0.603 1 96.44 130 SER A C 1
ATOM 1044 O O . SER A 1 130 ? -10.594 28.984 0.465 1 96.44 130 SER A O 1
ATOM 1046 N N . SER A 1 131 ? -12.406 28.734 1.689 1 95.81 131 SER A N 1
ATOM 1047 C CA . SER A 1 131 ? -11.75 29.25 2.889 1 95.81 131 SER A CA 1
ATOM 1048 C C . SER A 1 131 ? -10.633 28.312 3.348 1 95.81 131 SER A C 1
ATOM 1050 O O . SER A 1 131 ? -9.586 28.781 3.809 1 95.81 131 SER A O 1
ATOM 1052 N N . VAL A 1 132 ? -10.859 27.031 3.215 1 96.69 132 VAL A N 1
ATOM 1053 C CA . VAL A 1 132 ? -9.844 26.047 3.574 1 96.69 132 VAL A CA 1
ATOM 1054 C C . VAL A 1 132 ? -8.672 26.125 2.596 1 96.69 132 VAL A C 1
ATOM 1056 O O . VAL A 1 132 ? -7.512 26.141 3.01 1 96.69 132 VAL A O 1
ATOM 1059 N N . ILE A 1 133 ? -8.984 26.203 1.357 1 97.44 133 ILE A N 1
ATOM 1060 C CA . ILE A 1 133 ? -7.969 26.297 0.313 1 97.44 133 ILE A CA 1
ATOM 1061 C C . ILE A 1 133 ? -7.09 27.516 0.548 1 97.44 133 ILE A C 1
ATOM 1063 O O . ILE A 1 133 ? -5.863 27.438 0.471 1 97.44 133 ILE A O 1
ATOM 1067 N N . ARG A 1 134 ? -7.711 28.609 0.838 1 96.25 134 ARG A N 1
ATOM 1068 C CA . ARG A 1 134 ? -6.98 29.859 1.081 1 96.25 134 ARG A CA 1
ATOM 1069 C C . ARG A 1 134 ? -6.008 29.703 2.246 1 96.25 134 ARG A C 1
ATOM 1071 O O . ARG A 1 134 ? -4.867 30.156 2.172 1 96.25 134 ARG A O 1
ATOM 1078 N N . GLU A 1 135 ? -6.461 29.094 3.273 1 96.06 135 GLU A N 1
ATOM 1079 C CA . GLU A 1 135 ? -5.602 28.906 4.438 1 96.06 135 GLU A CA 1
ATOM 1080 C C . GLU A 1 135 ? -4.43 27.984 4.109 1 96.06 135 GLU A C 1
ATOM 1082 O O . GLU A 1 135 ? -3.309 28.203 4.566 1 96.06 135 GLU A O 1
ATOM 1087 N N . LEU A 1 136 ? -4.688 26.938 3.381 1 97.12 136 LEU A N 1
ATOM 1088 C CA . LEU A 1 136 ? -3.641 26 2.973 1 97.12 136 LEU A CA 1
ATOM 1089 C C . LEU A 1 136 ? -2.59 26.703 2.119 1 97.12 136 LEU A C 1
ATOM 1091 O O . LEU A 1 136 ? -1.389 26.547 2.354 1 97.12 136 LEU A O 1
ATOM 1095 N N . GLN A 1 137 ? -3.045 27.469 1.212 1 96.88 137 GLN A N 1
ATOM 1096 C CA . GLN A 1 137 ? -2.146 28.188 0.313 1 96.88 137 GLN A CA 1
ATOM 1097 C C . GLN A 1 137 ? -1.341 29.234 1.065 1 96.88 137 GLN A C 1
ATOM 1099 O O . GLN A 1 137 ? -0.155 29.438 0.791 1 96.88 137 GLN A O 1
ATOM 1104 N N . GLN A 1 138 ? -1.994 29.922 1.959 1 96.38 138 GLN A N 1
ATOM 1105 C CA . GLN A 1 138 ? -1.304 30.906 2.779 1 96.38 138 GLN A CA 1
ATOM 1106 C C . GLN A 1 138 ? -0.229 30.25 3.643 1 96.38 138 GLN A C 1
ATOM 1108 O O . GLN A 1 138 ? 0.873 30.781 3.783 1 96.38 138 GLN A O 1
ATOM 1113 N N . ALA A 1 139 ? -0.549 29.141 4.199 1 97.19 139 ALA A N 1
ATOM 1114 C CA . ALA A 1 139 ? 0.418 28.406 5.016 1 97.19 139 ALA A CA 1
ATOM 1115 C C . ALA A 1 139 ? 1.634 28 4.188 1 97.19 139 ALA A C 1
ATOM 1117 O O . ALA A 1 139 ? 2.771 28.125 4.648 1 97.19 139 ALA A O 1
ATOM 1118 N N . GLN A 1 140 ? 1.389 27.531 3.023 1 97.75 140 GLN A N 1
ATOM 1119 C CA . GLN A 1 140 ? 2.467 27.156 2.115 1 97.75 140 GLN A CA 1
ATOM 1120 C C . GLN A 1 140 ? 3.354 28.344 1.784 1 97.75 140 GLN A C 1
ATOM 1122 O O . GLN A 1 140 ? 4.582 28.25 1.808 1 97.75 140 GLN A O 1
ATOM 1127 N N . ARG A 1 141 ? 2.713 29.422 1.481 1 97 141 ARG A N 1
ATOM 1128 C CA . ARG A 1 141 ? 3.445 30.641 1.13 1 97 141 ARG A CA 1
ATOM 1129 C C . ARG A 1 141 ? 4.273 31.141 2.309 1 97 141 ARG A C 1
ATOM 1131 O O . ARG A 1 141 ? 5.457 31.453 2.156 1 97 141 ARG A O 1
ATOM 1138 N N . LEU A 1 142 ? 3.652 31.188 3.432 1 96.38 142 LEU A N 1
ATOM 1139 C CA . LEU A 1 142 ? 4.277 31.734 4.637 1 96.38 142 LEU A CA 1
ATOM 1140 C C . LEU A 1 142 ? 5.547 30.953 4.977 1 96.38 142 LEU A C 1
ATOM 1142 O O . LEU A 1 142 ? 6.535 31.547 5.422 1 96.38 142 LEU A O 1
ATOM 1146 N N . THR A 1 143 ? 5.535 29.672 4.688 1 97.44 143 THR A N 1
ATOM 1147 C CA . THR A 1 143 ? 6.586 28.812 5.227 1 97.44 143 THR A CA 1
ATOM 1148 C C . THR A 1 143 ? 7.527 28.359 4.117 1 97.44 143 THR A C 1
ATOM 1150 O O . THR A 1 143 ? 8.336 27.438 4.32 1 97.44 143 THR A O 1
ATOM 1153 N N . ARG A 1 144 ? 7.504 28.938 2.969 1 97.12 144 ARG A N 1
ATOM 1154 C CA . ARG A 1 144 ? 8.133 28.406 1.759 1 97.12 144 ARG A CA 1
ATOM 1155 C C . ARG A 1 144 ? 9.648 28.391 1.895 1 97.12 144 ARG A C 1
ATOM 1157 O O . ARG A 1 144 ? 10.328 27.625 1.21 1 97.12 144 ARG A O 1
ATOM 1164 N N . TYR A 1 145 ? 10.234 29.141 2.781 1 97 145 TYR A N 1
ATOM 1165 C CA . TYR A 1 145 ? 11.688 29.234 2.879 1 97 145 TYR A CA 1
ATOM 1166 C C . TYR A 1 145 ? 12.203 28.344 4.008 1 97 145 TYR A C 1
ATOM 1168 O O . TYR A 1 145 ? 13.422 28.203 4.184 1 97 145 TYR A O 1
ATOM 1176 N N . ASN A 1 146 ? 11.289 27.781 4.77 1 97.94 146 ASN A N 1
ATOM 1177 C CA . ASN A 1 146 ? 11.688 26.969 5.91 1 97.94 146 ASN A CA 1
ATOM 1178 C C . ASN A 1 146 ? 12.297 25.641 5.465 1 97.94 146 ASN A C 1
ATOM 1180 O O . ASN A 1 146 ? 12.016 25.156 4.367 1 97.94 146 ASN A O 1
ATOM 1184 N N . SER A 1 147 ? 13.172 25.016 6.402 1 97.81 147 SER A N 1
ATOM 1185 C CA . SER A 1 147 ? 13.867 23.797 6 1 97.81 147 SER A CA 1
ATOM 1186 C C . SER A 1 147 ? 14.094 22.859 7.188 1 97.81 147 SER A C 1
ATOM 1188 O O . SER A 1 147 ? 14.75 21.828 7.055 1 97.81 147 SER A O 1
ATOM 1190 N N . THR A 1 148 ? 13.578 23.219 8.336 1 98.44 148 THR A N 1
ATOM 1191 C CA . THR A 1 148 ? 13.758 22.375 9.523 1 98.44 148 THR A CA 1
ATOM 1192 C C . THR A 1 148 ? 13.055 21.031 9.352 1 98.44 148 THR A C 1
ATOM 1194 O O . THR A 1 148 ? 13.617 19.984 9.656 1 98.44 148 THR A O 1
ATOM 1197 N N . LEU A 1 149 ? 11.898 21.078 8.883 1 98.69 149 LEU A N 1
ATOM 1198 C CA . LEU A 1 149 ? 11 19.953 8.625 1 98.69 149 LEU A CA 1
ATOM 1199 C C . LEU A 1 149 ? 9.961 20.328 7.574 1 98.69 149 LEU A C 1
ATOM 1201 O O . LEU A 1 149 ? 9.469 21.453 7.547 1 98.69 149 LEU A O 1
ATOM 1205 N N . THR A 1 150 ? 9.68 19.391 6.691 1 98.94 150 THR A N 1
ATOM 1206 C CA . THR A 1 150 ? 8.562 19.578 5.77 1 98.94 150 THR A CA 1
ATOM 1207 C C . THR A 1 150 ? 7.328 18.828 6.254 1 98.94 150 THR A C 1
ATOM 1209 O O . THR A 1 150 ? 7.391 17.609 6.488 1 98.94 150 THR A O 1
ATOM 1212 N N . LEU A 1 151 ? 6.309 19.531 6.477 1 98.88 151 LEU A N 1
ATOM 1213 C CA . LEU A 1 151 ? 5.004 18.938 6.746 1 98.88 151 LEU A CA 1
ATOM 1214 C C . LEU A 1 151 ? 4.16 18.875 5.48 1 98.88 151 LEU A C 1
ATOM 1216 O O . LEU A 1 151 ? 3.729 19.922 4.969 1 98.88 151 LEU A O 1
ATOM 1220 N N . ASN A 1 152 ? 3.988 17.719 4.953 1 98.88 152 ASN A N 1
ATOM 1221 C CA . ASN A 1 152 ? 3.064 17.5 3.846 1 98.88 152 ASN A CA 1
ATOM 1222 C C . ASN A 1 152 ? 1.658 17.172 4.348 1 98.88 152 ASN A C 1
ATOM 1224 O O . ASN A 1 152 ? 1.385 16.047 4.77 1 98.88 152 ASN A O 1
ATOM 1228 N N . PHE A 1 153 ? 0.866 18.188 4.301 1 98.31 153 PHE A N 1
ATOM 1229 C CA . PHE A 1 153 ? -0.509 18.109 4.777 1 98.31 153 PHE A CA 1
ATOM 1230 C C . PHE A 1 153 ? -1.43 17.578 3.686 1 98.31 153 PHE A C 1
ATOM 1232 O O . PHE A 1 153 ? -1.826 18.312 2.785 1 98.31 153 PHE A O 1
ATOM 1239 N N . CYS A 1 154 ? -1.82 16.312 3.814 1 98.25 154 CYS A N 1
ATOM 1240 C CA . CYS A 1 154 ? -2.66 15.68 2.799 1 98.25 154 CYS A CA 1
ATOM 1241 C C . CYS A 1 154 ? -4.137 15.883 3.113 1 98.25 154 CYS A C 1
ATOM 1243 O O . CYS A 1 154 ? -4.699 15.188 3.957 1 98.25 154 CYS A O 1
ATOM 1245 N N . CYS A 1 155 ? -4.73 16.812 2.432 1 97.19 155 CYS A N 1
ATOM 1246 C CA . CYS A 1 155 ? -6.117 17.219 2.621 1 97.19 155 CYS A CA 1
ATOM 1247 C C . CYS A 1 155 ? -6.902 17.094 1.319 1 97.19 155 CYS A C 1
ATOM 1249 O O . CYS A 1 155 ? -6.535 17.703 0.311 1 97.19 155 CYS A O 1
ATOM 1251 N N . ASN A 1 156 ? -8.07 16.422 1.396 1 97.38 156 ASN A N 1
ATOM 1252 C CA . ASN A 1 156 ? -8.781 15.984 0.199 1 97.38 156 ASN A CA 1
ATOM 1253 C C . ASN A 1 156 ? -7.875 15.195 -0.743 1 97.38 156 ASN A C 1
ATOM 1255 O O . ASN A 1 156 ? -7.754 15.539 -1.922 1 97.38 156 ASN A O 1
ATOM 1259 N N . TYR A 1 157 ? -7.336 14.195 -0.101 1 98 157 TYR A N 1
ATOM 1260 C CA . TYR A 1 157 ? -6.277 13.438 -0.754 1 98 157 TYR A CA 1
ATOM 1261 C C . TYR A 1 157 ? -6.652 11.961 -0.867 1 98 157 TYR A C 1
ATOM 1263 O O . TYR A 1 157 ? -7.293 11.414 0.027 1 98 157 TYR A O 1
ATOM 1271 N N . GLY A 1 158 ? -6.238 11.336 -1.904 1 97.88 158 GLY A N 1
ATOM 1272 C CA . GLY A 1 158 ? -6.246 9.906 -2.166 1 97.88 158 GLY A CA 1
ATOM 1273 C C . GLY A 1 158 ? -5.172 9.477 -3.148 1 97.88 158 GLY A C 1
ATOM 1274 O O . GLY A 1 158 ? -4.91 10.172 -4.133 1 97.88 158 GLY A O 1
ATOM 1275 N N . GLY A 1 159 ? -4.586 8.344 -2.814 1 98.44 159 GLY A N 1
ATOM 1276 C CA . GLY A 1 159 ? -3.512 7.863 -3.67 1 98.44 159 GLY A CA 1
ATOM 1277 C C . GLY A 1 159 ? -3.947 7.637 -5.105 1 98.44 159 GLY A C 1
ATOM 1278 O O . GLY A 1 159 ? -3.242 8.016 -6.043 1 98.44 159 GLY A O 1
ATOM 1279 N N . ARG A 1 160 ? -5.062 6.988 -5.305 1 98.5 160 ARG A N 1
ATOM 1280 C CA . ARG A 1 160 ? -5.566 6.738 -6.648 1 98.5 160 ARG A CA 1
ATOM 1281 C C . ARG A 1 160 ? -5.871 8.039 -7.375 1 98.5 160 ARG A C 1
ATOM 1283 O O . ARG A 1 160 ? -5.562 8.188 -8.562 1 98.5 160 ARG A O 1
ATOM 1290 N N . ALA A 1 161 ? -6.465 9 -6.676 1 98.06 161 ALA A N 1
ATOM 1291 C CA . ALA A 1 161 ? -6.762 10.297 -7.266 1 98.06 161 ALA A CA 1
ATOM 1292 C C . ALA A 1 161 ? -5.484 11.023 -7.676 1 98.06 161 ALA A C 1
ATOM 1294 O O . ALA A 1 161 ? -5.426 11.633 -8.742 1 98.06 161 ALA A O 1
ATOM 1295 N N . GLU A 1 162 ? -4.488 11 -6.824 1 98.69 162 GLU A N 1
ATOM 1296 C CA . GLU A 1 162 ? -3.215 11.625 -7.156 1 98.69 162 GLU A CA 1
ATOM 1297 C C . GLU A 1 162 ? -2.619 11.031 -8.43 1 98.69 162 GLU A C 1
ATOM 1299 O O . GLU A 1 162 ? -2.158 11.766 -9.305 1 98.69 162 GLU A O 1
ATOM 1304 N N . ILE A 1 163 ? -2.645 9.734 -8.508 1 98.75 163 ILE A N 1
ATOM 1305 C CA . ILE A 1 163 ? -2.113 9.07 -9.688 1 98.75 163 ILE A CA 1
ATOM 1306 C C . ILE A 1 163 ? -2.939 9.453 -10.914 1 98.75 163 ILE A C 1
ATOM 1308 O O . ILE A 1 163 ? -2.387 9.742 -11.977 1 98.75 163 ILE A O 1
ATOM 1312 N N . ALA A 1 164 ? -4.199 9.484 -10.766 1 98.5 164 ALA A N 1
ATOM 1313 C CA . ALA A 1 164 ? -5.059 9.867 -11.875 1 98.5 164 ALA A CA 1
ATOM 1314 C C . ALA A 1 164 ? -4.727 11.273 -12.367 1 98.5 164 ALA A C 1
ATOM 1316 O O . ALA A 1 164 ? -4.66 11.523 -13.57 1 98.5 164 ALA A O 1
ATOM 1317 N N . ASP A 1 165 ? -4.598 12.188 -11.422 1 98.5 165 ASP A N 1
ATOM 1318 C CA . ASP A 1 165 ? -4.227 13.555 -11.781 1 98.5 165 ASP A CA 1
ATOM 1319 C C . ASP A 1 165 ? -2.879 13.586 -12.5 1 98.5 165 ASP A C 1
ATOM 1321 O O . ASP A 1 165 ? -2.699 14.336 -13.461 1 98.5 165 ASP A O 1
ATOM 1325 N N . ALA A 1 166 ? -1.957 12.781 -12.016 1 98.75 166 ALA A N 1
ATOM 1326 C CA . ALA A 1 166 ? -0.655 12.68 -12.664 1 98.75 166 ALA A CA 1
ATOM 1327 C C . ALA A 1 166 ? -0.796 12.164 -14.094 1 98.75 166 ALA A C 1
ATOM 1329 O O . ALA A 1 166 ? -0.167 12.695 -15.016 1 98.75 166 ALA A O 1
ATOM 1330 N N . VAL A 1 167 ? -1.593 11.164 -14.273 1 98.75 167 VAL A N 1
ATOM 1331 C CA . VAL A 1 167 ? -1.8 10.562 -15.586 1 98.75 167 VAL A CA 1
ATOM 1332 C C . VAL A 1 167 ? -2.455 11.578 -16.516 1 98.75 167 VAL A C 1
ATOM 1334 O O . VAL A 1 167 ? -2.1 11.672 -17.703 1 98.75 167 VAL A O 1
ATOM 1337 N N . GLU A 1 168 ? -3.438 12.305 -16.016 1 98.56 168 GLU A N 1
ATOM 1338 C CA . GLU A 1 168 ? -4.055 13.367 -16.812 1 98.56 168 GLU A CA 1
ATOM 1339 C C . GLU A 1 168 ? -3.02 14.375 -17.281 1 98.56 168 GLU A C 1
ATOM 1341 O O . GLU A 1 168 ? -2.994 14.75 -18.453 1 98.56 168 GLU A O 1
ATOM 1346 N N . ALA A 1 169 ? -2.18 14.805 -16.406 1 98.56 169 ALA A N 1
ATOM 1347 C CA . ALA A 1 169 ? -1.137 15.773 -16.734 1 98.56 169 ALA A CA 1
ATOM 1348 C C . ALA A 1 169 ? -0.191 15.211 -17.797 1 98.56 169 ALA A C 1
ATOM 1350 O O . ALA A 1 169 ? 0.185 15.914 -18.734 1 98.56 169 ALA A O 1
ATOM 1351 N N . ILE A 1 170 ? 0.203 13.992 -17.641 1 98.81 170 ILE A N 1
ATOM 1352 C CA . ILE A 1 170 ? 1.08 13.32 -18.594 1 98.81 170 ILE A CA 1
ATOM 1353 C C . ILE A 1 170 ? 0.389 13.234 -19.953 1 98.81 170 ILE A C 1
ATOM 1355 O O . ILE A 1 170 ? 0.994 13.539 -20.984 1 98.81 170 ILE A O 1
ATOM 1359 N N . ALA A 1 171 ? -0.851 12.844 -19.922 1 98.69 171 ALA A N 1
ATOM 1360 C CA . ALA A 1 171 ? -1.634 12.703 -21.141 1 98.69 171 ALA A CA 1
ATOM 1361 C C . ALA A 1 171 ? -1.755 14.039 -21.875 1 98.69 171 ALA A C 1
ATOM 1363 O O . ALA A 1 171 ? -1.758 14.086 -23.109 1 98.69 171 ALA A O 1
ATOM 1364 N N . GLU A 1 172 ? -1.924 15.094 -21.141 1 98.56 172 GLU A N 1
ATOM 1365 C CA . GLU A 1 172 ? -1.984 16.422 -21.75 1 98.56 172 GLU A CA 1
ATOM 1366 C C . GLU A 1 172 ? -0.693 16.75 -22.484 1 98.56 172 GLU A C 1
ATOM 1368 O O . GLU A 1 172 ? -0.728 17.312 -23.594 1 98.56 172 GLU A O 1
ATOM 1373 N N . ARG A 1 173 ? 0.417 16.438 -21.906 1 98.5 173 ARG A N 1
ATOM 1374 C CA . ARG A 1 173 ? 1.706 16.656 -22.562 1 98.5 173 ARG A CA 1
ATOM 1375 C C . ARG A 1 173 ? 1.83 15.805 -23.812 1 98.5 173 ARG A C 1
ATOM 1377 O O . ARG A 1 173 ? 2.408 16.25 -24.812 1 98.5 173 ARG A O 1
ATOM 1384 N N . VAL A 1 174 ? 1.339 14.617 -23.75 1 98.62 174 VAL A N 1
ATOM 1385 C CA . VAL A 1 174 ? 1.354 13.734 -24.906 1 98.62 174 VAL A CA 1
ATOM 1386 C C . VAL A 1 174 ? 0.481 14.32 -26.016 1 98.62 174 VAL A C 1
ATOM 1388 O O . VAL A 1 174 ? 0.892 14.367 -27.188 1 98.62 174 VAL A O 1
ATOM 1391 N N . SER A 1 175 ? -0.695 14.719 -25.625 1 97.94 175 SER A N 1
ATOM 1392 C CA . SER A 1 175 ? -1.626 15.32 -26.578 1 97.94 175 SER A CA 1
ATOM 1393 C C . SER A 1 175 ? -1.02 16.547 -27.25 1 97.94 175 SER A C 1
ATOM 1395 O O . SER A 1 175 ? -1.269 16.812 -28.438 1 97.94 175 SER A O 1
ATOM 1397 N N . ALA A 1 176 ? -0.22 17.266 -26.578 1 97.62 176 ALA A N 1
ATOM 1398 C CA . ALA A 1 176 ? 0.415 18.484 -27.062 1 97.62 176 ALA A CA 1
ATOM 1399 C C . ALA A 1 176 ? 1.67 18.156 -27.875 1 97.62 176 ALA A C 1
ATOM 1401 O O . ALA A 1 176 ? 2.312 19.062 -28.422 1 97.62 176 ALA A O 1
ATOM 1402 N N . GLY A 1 177 ? 2.055 16.906 -27.875 1 97.19 177 GLY A N 1
ATOM 1403 C CA . GLY A 1 177 ? 3.238 16.484 -28.625 1 97.19 177 GLY A CA 1
ATOM 1404 C C . GLY A 1 177 ? 4.527 16.719 -27.859 1 97.19 177 GLY A C 1
ATOM 1405 O O . GLY A 1 177 ? 5.617 16.641 -28.438 1 97.19 177 GLY A O 1
ATOM 1406 N N . GLU A 1 178 ? 4.426 16.969 -26.562 1 98 178 GLU A N 1
ATOM 1407 C CA . GLU A 1 178 ? 5.586 17.297 -25.734 1 98 178 GLU A CA 1
ATOM 1408 C C . GLU A 1 178 ? 6.223 16.031 -25.156 1 98 178 GLU A C 1
ATOM 1410 O O . GLU A 1 178 ? 7.359 16.078 -24.688 1 98 178 GLU A O 1
ATOM 1415 N N . LEU A 1 179 ? 5.48 15.016 -25.234 1 98.19 179 LEU A N 1
ATOM 1416 C CA . LEU A 1 179 ? 5.953 13.766 -24.641 1 98.19 179 LEU A CA 1
ATOM 1417 C C . LEU A 1 179 ? 5.551 12.57 -25.484 1 98.19 179 LEU A C 1
ATOM 1419 O O . LEU A 1 179 ? 4.387 12.438 -25.875 1 98.19 179 LEU A O 1
ATOM 1423 N N . ASN A 1 180 ? 6.535 11.742 -25.781 1 98.19 180 ASN A N 1
ATOM 1424 C CA . ASN A 1 180 ? 6.293 10.477 -26.469 1 98.19 180 ASN A CA 1
ATOM 1425 C C . ASN A 1 180 ? 5.793 9.398 -25.516 1 98.19 180 ASN A C 1
ATOM 1427 O O . ASN A 1 180 ? 6.445 9.102 -24.516 1 98.19 180 ASN A O 1
ATOM 1431 N N . PRO A 1 181 ? 4.645 8.812 -25.891 1 98.12 181 PRO A N 1
ATOM 1432 C CA . PRO A 1 181 ? 4.105 7.773 -25 1 98.12 181 PRO A CA 1
ATOM 1433 C C . PRO A 1 181 ? 5.121 6.68 -24.688 1 98.12 181 PRO A C 1
ATOM 1435 O O . PRO A 1 181 ? 5.176 6.195 -23.547 1 98.12 181 PRO A O 1
ATOM 1438 N N . ARG A 1 182 ? 5.945 6.234 -25.531 1 96.69 182 ARG A N 1
ATOM 1439 C CA . ARG A 1 182 ? 6.883 5.129 -25.375 1 96.69 182 ARG A CA 1
ATOM 1440 C C . ARG A 1 182 ? 8 5.488 -24.391 1 96.69 182 ARG A C 1
ATOM 1442 O O . ARG A 1 182 ? 8.75 4.617 -23.953 1 96.69 182 ARG A O 1
ATOM 1449 N N . LYS A 1 183 ? 8.086 6.77 -24.016 1 97.75 183 LYS A N 1
ATOM 1450 C CA . LYS A 1 183 ? 9.141 7.23 -23.125 1 97.75 183 LYS A CA 1
ATOM 1451 C C . LYS A 1 183 ? 8.633 7.363 -21.688 1 97.75 183 LYS A C 1
ATOM 1453 O O . LYS A 1 183 ? 9.367 7.797 -20.797 1 97.75 183 LYS A O 1
ATOM 1458 N N . ILE A 1 184 ? 7.414 7.039 -21.562 1 98.06 184 ILE A N 1
ATOM 1459 C CA . ILE A 1 184 ? 6.836 7.113 -20.234 1 98.06 184 ILE A CA 1
ATOM 1460 C C . ILE A 1 184 ? 7.434 6.02 -19.344 1 98.06 184 ILE A C 1
ATOM 1462 O O . ILE A 1 184 ? 7.469 4.848 -19.734 1 98.06 184 ILE A O 1
ATOM 1466 N N . THR A 1 185 ? 7.93 6.406 -18.188 1 97.94 185 THR A N 1
ATOM 1467 C CA . THR A 1 185 ? 8.555 5.523 -17.203 1 97.94 185 THR A CA 1
ATOM 1468 C C . THR A 1 185 ? 7.961 5.754 -15.812 1 97.94 185 THR A C 1
ATOM 1470 O O . THR A 1 185 ? 7.105 6.621 -15.633 1 97.94 185 THR A O 1
ATOM 1473 N N . GLU A 1 186 ? 8.414 4.949 -14.906 1 98.19 186 GLU A N 1
ATOM 1474 C CA . GLU A 1 186 ? 8.039 5.176 -13.516 1 98.19 186 GLU A CA 1
ATOM 1475 C C . GLU A 1 186 ? 8.422 6.582 -13.062 1 98.19 186 GLU A C 1
ATOM 1477 O O . GLU A 1 186 ? 7.672 7.23 -12.336 1 98.19 186 GLU A O 1
ATOM 1482 N N . ASP A 1 187 ? 9.57 7.031 -13.539 1 98.25 187 ASP A N 1
ATOM 1483 C CA . ASP A 1 187 ? 10.039 8.359 -13.172 1 98.25 187 ASP A CA 1
ATOM 1484 C C . ASP A 1 187 ? 9.125 9.445 -13.742 1 98.25 187 ASP A C 1
ATOM 1486 O O . ASP A 1 187 ? 8.906 10.477 -13.109 1 98.25 187 ASP A O 1
ATOM 1490 N N . THR A 1 188 ? 8.617 9.203 -14.938 1 98.69 188 THR A N 1
ATOM 1491 C CA . THR A 1 188 ? 7.672 10.141 -15.531 1 98.69 188 THR A CA 1
ATOM 1492 C C . THR A 1 188 ? 6.461 10.344 -14.625 1 98.69 188 THR A C 1
ATOM 1494 O O . THR A 1 188 ? 6.008 11.469 -14.43 1 98.69 188 THR A O 1
ATOM 1497 N N . ILE A 1 189 ? 6.012 9.297 -14.078 1 98.75 189 ILE A N 1
ATOM 1498 C CA . ILE A 1 189 ? 4.84 9.344 -13.211 1 98.75 189 ILE A CA 1
ATOM 1499 C C . ILE A 1 189 ? 5.207 10.023 -11.891 1 98.75 189 ILE A C 1
ATOM 1501 O O . ILE A 1 189 ? 4.496 10.922 -11.438 1 98.75 189 ILE A O 1
ATOM 1505 N N . ALA A 1 190 ? 6.32 9.602 -11.328 1 98.69 190 ALA A N 1
ATOM 1506 C CA . ALA A 1 190 ? 6.77 10.172 -10.062 1 98.69 190 ALA A CA 1
ATOM 1507 C C . ALA A 1 190 ? 6.875 11.695 -10.156 1 98.69 190 ALA A C 1
ATOM 1509 O O . ALA A 1 190 ? 6.48 12.406 -9.234 1 98.69 190 ALA A O 1
ATOM 1510 N N . GLN A 1 191 ? 7.348 12.203 -11.266 1 98.5 191 GLN A N 1
ATOM 1511 C CA . GLN A 1 191 ? 7.574 13.633 -11.461 1 98.5 191 GLN A CA 1
ATOM 1512 C C . GLN A 1 191 ? 6.258 14.375 -11.656 1 98.5 191 GLN A C 1
ATOM 1514 O O . GLN A 1 191 ? 6.215 15.609 -11.57 1 98.5 191 GLN A O 1
ATOM 1519 N N . ALA A 1 192 ? 5.246 13.641 -11.953 1 98.69 192 ALA A N 1
ATOM 1520 C CA . ALA A 1 192 ? 3.959 14.266 -12.219 1 98.69 192 ALA A CA 1
ATOM 1521 C C . ALA A 1 192 ? 3.07 14.258 -10.977 1 98.69 192 ALA A C 1
ATOM 1523 O O . ALA A 1 192 ? 1.967 14.805 -10.992 1 98.69 192 ALA A O 1
ATOM 1524 N N . LEU A 1 193 ? 3.504 13.664 -9.867 1 98.75 193 LEU A N 1
ATOM 1525 C CA . LEU A 1 193 ? 2.73 13.633 -8.625 1 98.75 193 LEU A CA 1
ATOM 1526 C C . LEU A 1 193 ? 2.707 15.008 -7.973 1 98.75 193 LEU A C 1
ATOM 1528 O O . LEU A 1 193 ? 3.318 15.953 -8.477 1 98.75 193 LEU A O 1
ATOM 1532 N N . TYR A 1 194 ? 1.983 15.156 -6.832 1 98.69 194 TYR A N 1
ATOM 1533 C CA . TYR A 1 194 ? 1.727 16.469 -6.234 1 98.69 194 TYR A CA 1
ATOM 1534 C C . TYR A 1 194 ? 3.014 17.078 -5.699 1 98.69 194 TYR A C 1
ATOM 1536 O O . TYR A 1 194 ? 3.213 18.297 -5.785 1 98.69 194 TYR A O 1
ATOM 1544 N N . GLN A 1 195 ? 3.836 16.281 -5.07 1 98.69 195 GLN A N 1
ATOM 1545 C CA . GLN A 1 195 ? 5.078 16.75 -4.473 1 98.69 195 GLN A CA 1
ATOM 1546 C C . GLN A 1 195 ? 6.266 15.906 -4.918 1 98.69 195 GLN A C 1
ATOM 1548 O O . GLN A 1 195 ? 6.848 15.172 -4.117 1 98.69 195 GLN A O 1
ATOM 1553 N N . PRO A 1 196 ? 6.734 16.078 -6.172 1 98.31 196 PRO A N 1
ATOM 1554 C CA . PRO A 1 196 ? 7.758 15.195 -6.73 1 98.31 196 PRO A CA 1
ATOM 1555 C C . PRO A 1 196 ? 9.125 15.391 -6.082 1 98.31 196 PRO A C 1
ATOM 1557 O O . PRO A 1 196 ? 10 14.531 -6.203 1 98.31 196 PRO A O 1
ATOM 1560 N N . ALA A 1 197 ? 9.305 16.469 -5.395 1 97.88 197 ALA A N 1
ATOM 1561 C CA . ALA A 1 197 ? 10.602 16.766 -4.793 1 97.88 197 ALA A CA 1
ATOM 1562 C C . ALA A 1 197 ? 10.781 16.016 -3.48 1 97.88 197 ALA A C 1
ATOM 1564 O O . ALA A 1 197 ? 11.898 15.906 -2.963 1 97.88 197 ALA A O 1
ATOM 1565 N N . LEU A 1 198 ? 9.68 15.555 -2.922 1 98.69 198 LEU A N 1
ATOM 1566 C CA . LEU A 1 198 ? 9.781 14.82 -1.665 1 98.69 198 LEU A CA 1
ATOM 1567 C C . LEU A 1 198 ? 10.32 13.414 -1.898 1 98.69 198 LEU A C 1
ATOM 1569 O O . LEU A 1 198 ? 9.992 12.773 -2.898 1 98.69 198 LEU A O 1
ATOM 1573 N N . PRO A 1 199 ? 11.18 12.93 -0.974 1 98.38 199 PRO A N 1
ATOM 1574 C CA . PRO A 1 199 ? 11.617 11.539 -1.087 1 98.38 199 PRO A CA 1
ATOM 1575 C C . PRO A 1 199 ? 10.492 10.547 -0.837 1 98.38 199 PRO A C 1
ATOM 1577 O O . PRO A 1 199 ? 9.461 10.906 -0.268 1 98.38 199 PRO A O 1
ATOM 1580 N N . ASP A 1 200 ? 10.695 9.305 -1.256 1 98.38 200 ASP A N 1
ATOM 1581 C CA . ASP A 1 200 ? 9.742 8.234 -0.957 1 98.38 200 ASP A CA 1
ATOM 1582 C C . ASP A 1 200 ? 9.609 8.023 0.55 1 98.38 200 ASP A C 1
ATOM 1584 O O . ASP A 1 200 ? 10.492 8.414 1.316 1 98.38 200 ASP A O 1
ATOM 1588 N N . VAL A 1 201 ? 8.5 7.43 0.92 1 98.81 201 VAL A N 1
ATOM 1589 C CA . VAL A 1 201 ? 8.227 7.156 2.33 1 98.81 201 VAL A CA 1
ATOM 1590 C C . VAL A 1 201 ? 9.133 6.031 2.82 1 98.81 201 VAL A C 1
ATOM 1592 O O . VAL A 1 201 ? 9.219 4.973 2.189 1 98.81 201 VAL A O 1
ATOM 1595 N N . ASP A 1 202 ? 9.781 6.328 3.924 1 98.62 202 ASP A N 1
ATOM 1596 C CA . ASP A 1 202 ? 10.594 5.301 4.57 1 98.62 202 ASP A CA 1
ATOM 1597 C C . ASP A 1 202 ? 9.773 4.5 5.574 1 98.62 202 ASP A C 1
ATOM 1599 O O . ASP A 1 202 ? 9.891 3.275 5.652 1 98.62 202 ASP A O 1
ATOM 1603 N N . LEU A 1 203 ? 9.008 5.223 6.297 1 98.88 203 LEU A N 1
ATOM 1604 C CA . LEU A 1 203 ? 8.219 4.637 7.375 1 98.88 203 LEU A CA 1
ATOM 1605 C C . LEU A 1 203 ? 6.766 5.094 7.301 1 98.88 203 LEU A C 1
ATOM 1607 O O . LEU A 1 203 ? 6.488 6.297 7.305 1 98.88 203 LEU A O 1
ATOM 1611 N N . PHE A 1 204 ? 5.91 4.152 7.109 1 98.94 204 PHE A N 1
ATOM 1612 C CA . PHE A 1 204 ? 4.469 4.355 7.109 1 98.94 204 PHE A CA 1
ATOM 1613 C C . PHE A 1 204 ? 3.861 3.912 8.438 1 98.94 204 PHE A C 1
ATOM 1615 O O . PHE A 1 204 ? 3.992 2.75 8.828 1 98.94 204 PHE A O 1
ATOM 1622 N N . ILE A 1 205 ? 3.164 4.852 9.141 1 98.94 205 ILE A N 1
ATOM 1623 C CA . ILE A 1 205 ? 2.59 4.535 10.445 1 98.94 205 ILE A CA 1
ATOM 1624 C C . ILE A 1 205 ? 1.081 4.762 10.414 1 98.94 205 ILE A C 1
ATOM 1626 O O . ILE A 1 205 ? 0.609 5.77 9.875 1 98.94 205 ILE A O 1
ATOM 1630 N N . ARG A 1 206 ? 0.382 3.846 10.938 1 98.81 206 ARG A N 1
ATOM 1631 C CA . ARG A 1 206 ? -1.034 4.066 11.211 1 98.81 206 ARG A CA 1
ATOM 1632 C C . ARG A 1 206 ? -1.354 3.799 12.68 1 98.81 206 ARG A C 1
ATOM 1634 O O . ARG A 1 206 ? -0.987 2.752 13.219 1 98.81 206 ARG A O 1
ATOM 1641 N N . SER A 1 207 ? -2.004 4.75 13.312 1 98.69 207 SER A N 1
ATOM 1642 C CA . SER A 1 207 ? -2.482 4.562 14.68 1 98.69 207 SER A CA 1
ATOM 1643 C C . SER A 1 207 ? -3.867 3.924 14.695 1 98.69 207 SER A C 1
ATOM 1645 O O . SER A 1 207 ? -4.48 3.732 13.648 1 98.69 207 SER A O 1
ATOM 1647 N N . GLY A 1 208 ? -4.281 3.457 15.891 1 97.06 208 GLY A N 1
ATOM 1648 C CA . GLY A 1 208 ? -5.656 3.014 16.094 1 97.06 208 GLY A CA 1
ATOM 1649 C C . GLY A 1 208 ? -5.828 1.516 15.922 1 97.06 208 GLY A C 1
ATOM 1650 O O . GLY A 1 208 ? -6.922 0.984 16.125 1 97.06 208 GLY A O 1
ATOM 1651 N N . GLY A 1 209 ? -4.805 0.867 15.438 1 95.38 209 GLY A N 1
ATOM 1652 C CA . GLY A 1 209 ? -4.809 -0.587 15.469 1 95.38 209 GLY A CA 1
ATOM 1653 C C . GLY A 1 209 ? -5.207 -1.211 14.141 1 95.38 209 GLY A C 1
ATOM 1654 O O . GLY A 1 209 ? -4.918 -2.383 13.891 1 95.38 209 GLY A O 1
ATOM 1655 N N . GLU A 1 210 ? -5.895 -0.513 13.32 1 95.56 210 GLU A N 1
ATOM 1656 C CA . GLU A 1 210 ? -6.281 -1.054 12.023 1 95.56 210 GLU A CA 1
ATOM 1657 C C . GLU A 1 210 ? -5.066 -1.226 11.117 1 95.56 210 GLU A C 1
ATOM 1659 O O . GLU A 1 210 ? -4.125 -0.43 11.172 1 95.56 210 GLU A O 1
ATOM 1664 N N . GLN A 1 211 ? -5.125 -2.273 10.297 1 97.69 211 GLN A N 1
ATOM 1665 C CA . GLN A 1 211 ? -4.008 -2.547 9.406 1 97.69 211 GLN A CA 1
ATOM 1666 C C . GLN A 1 211 ? -4.434 -2.428 7.941 1 97.69 211 GLN A C 1
ATOM 1668 O O . GLN A 1 211 ? -4.785 -3.426 7.309 1 97.69 211 GLN A O 1
ATOM 1673 N N . ARG A 1 212 ? -4.379 -1.312 7.441 1 97.75 212 ARG A N 1
ATOM 1674 C CA . ARG A 1 212 ? -4.684 -0.958 6.059 1 97.75 212 ARG A CA 1
ATOM 1675 C C . ARG A 1 212 ? -4.086 0.398 5.695 1 97.75 212 ARG A C 1
ATOM 1677 O O . ARG A 1 212 ? -3.848 1.231 6.574 1 97.75 212 ARG A O 1
ATOM 1684 N N . THR A 1 213 ? -3.824 0.666 4.426 1 97.75 213 THR A N 1
ATOM 1685 C CA . THR A 1 213 ? -3.25 1.939 4.008 1 97.75 213 THR A CA 1
ATOM 1686 C C . THR A 1 213 ? -4.348 2.963 3.73 1 97.75 213 THR A C 1
ATOM 1688 O O . THR A 1 213 ? -4.102 4.172 3.771 1 97.75 213 THR A O 1
ATOM 1691 N N . SER A 1 214 ? -5.531 2.461 3.328 1 97.25 214 SER A N 1
ATOM 1692 C CA . SER A 1 214 ? -6.695 3.293 3.039 1 97.25 214 SER A CA 1
ATOM 1693 C C . SER A 1 214 ? -6.395 4.297 1.934 1 97.25 214 SER A C 1
ATOM 1695 O O . SER A 1 214 ? -6.773 5.469 2.031 1 97.25 214 SER A O 1
ATOM 1697 N N . ASN A 1 215 ? -5.652 3.904 0.951 1 97.75 215 ASN A N 1
ATOM 1698 C CA . ASN A 1 215 ? -5.445 4.707 -0.249 1 97.75 215 ASN A CA 1
ATOM 1699 C C . ASN A 1 215 ? -4.527 5.898 0.026 1 97.75 215 ASN A C 1
ATOM 1701 O O . ASN A 1 215 ? -4.598 6.91 -0.67 1 97.75 215 ASN A O 1
ATOM 1705 N N . PHE A 1 216 ? -3.748 5.742 1.168 1 98.62 216 PHE A N 1
ATOM 1706 C CA . PHE A 1 216 ? -2.84 6.816 1.551 1 98.62 216 PHE A CA 1
ATOM 1707 C C . PHE A 1 216 ? -1.458 6.598 0.948 1 98.62 216 PHE A C 1
ATOM 1709 O O . PHE A 1 216 ? -0.883 5.516 1.076 1 98.62 216 PHE A O 1
ATOM 1716 N N . MET A 1 217 ? -0.924 7.555 0.151 1 98.44 217 MET A N 1
ATOM 1717 C CA . MET A 1 217 ? 0.434 7.602 -0.384 1 98.44 217 MET A CA 1
ATOM 1718 C C . MET A 1 217 ? 0.771 6.312 -1.123 1 98.44 217 MET A C 1
ATOM 1720 O O . MET A 1 217 ? 1.81 5.699 -0.869 1 98.44 217 MET A O 1
ATOM 1724 N N . LEU A 1 218 ? -0.034 5.961 -2.021 1 98.19 218 LEU A N 1
ATOM 1725 C CA . LEU A 1 218 ? 0.07 4.684 -2.721 1 98.19 218 LEU A CA 1
ATOM 1726 C C . LEU A 1 218 ? 1.418 4.555 -3.422 1 98.19 218 LEU A C 1
ATOM 1728 O O . LEU A 1 218 ? 2.121 3.557 -3.248 1 98.19 218 LEU A O 1
ATOM 1732 N N . TRP A 1 219 ? 1.77 5.566 -4.16 1 98.69 219 TRP A N 1
ATOM 1733 C CA . TRP A 1 219 ? 3.002 5.535 -4.941 1 98.69 219 TRP A CA 1
ATOM 1734 C C . TRP A 1 219 ? 4.223 5.688 -4.039 1 98.69 219 TRP A C 1
ATOM 1736 O O . TRP A 1 219 ? 5.164 4.891 -4.117 1 98.69 219 TRP A O 1
ATOM 1746 N N . GLN A 1 220 ? 4.137 6.664 -3.133 1 98.75 220 GLN A N 1
ATOM 1747 C CA . GLN A 1 220 ? 5.293 7.074 -2.342 1 98.75 220 GLN A CA 1
ATOM 1748 C C . GLN A 1 220 ? 5.656 6.008 -1.309 1 98.75 220 GLN A C 1
ATOM 1750 O O . GLN A 1 220 ? 6.809 5.922 -0.88 1 98.75 220 GLN A O 1
ATOM 1755 N N . ALA A 1 221 ? 4.664 5.191 -0.947 1 98.56 221 ALA A N 1
ATOM 1756 C CA . ALA A 1 221 ? 4.898 4.25 0.146 1 98.56 221 ALA A CA 1
ATOM 1757 C C . ALA A 1 221 ? 5.129 2.838 -0.384 1 98.56 221 ALA A C 1
ATOM 1759 O O . ALA A 1 221 ? 5.07 1.866 0.373 1 98.56 221 ALA A O 1
ATOM 1760 N N . SER A 1 222 ? 5.438 2.639 -1.639 1 97.81 222 SER A N 1
ATOM 1761 C CA . SER A 1 222 ? 5.551 1.334 -2.283 1 97.81 222 SER A CA 1
ATOM 1762 C C . SER A 1 222 ? 6.586 0.459 -1.581 1 97.81 222 SER A C 1
ATOM 1764 O O . SER A 1 222 ? 6.43 -0.762 -1.515 1 97.81 222 SER A O 1
ATOM 1766 N N . TYR A 1 223 ? 7.645 1.058 -0.996 1 96.88 223 TYR A N 1
ATOM 1767 C CA . TYR A 1 223 ? 8.68 0.274 -0.336 1 96.88 223 TYR A CA 1
ATOM 1768 C C . TYR A 1 223 ? 8.844 0.699 1.118 1 96.88 223 TYR A C 1
ATOM 1770 O O . TYR A 1 223 ? 9.891 0.464 1.728 1 96.88 223 TYR A O 1
ATOM 1778 N N . ALA A 1 224 ? 7.855 1.357 1.61 1 98.31 224 ALA A N 1
ATOM 1779 C CA . ALA A 1 224 ? 7.898 1.81 2.998 1 98.31 224 ALA A CA 1
ATOM 1780 C C . ALA A 1 224 ? 7.844 0.627 3.963 1 98.31 224 ALA A C 1
ATOM 1782 O O . ALA A 1 224 ? 7.156 -0.362 3.701 1 98.31 224 ALA A O 1
ATOM 1783 N N . GLU A 1 225 ? 8.617 0.731 5.074 1 98.38 225 GLU A N 1
ATOM 1784 C CA . GLU A 1 225 ? 8.297 -0.093 6.234 1 98.38 225 GLU A CA 1
ATOM 1785 C C . GLU A 1 225 ? 7.008 0.369 6.906 1 98.38 225 GLU A C 1
ATOM 1787 O O . GLU A 1 225 ? 6.773 1.57 7.051 1 98.38 225 GLU A O 1
ATOM 1792 N N . MET A 1 226 ? 6.223 -0.599 7.242 1 98.69 226 MET A N 1
ATOM 1793 C CA . MET A 1 226 ? 4.926 -0.232 7.801 1 98.69 226 MET A CA 1
ATOM 1794 C C . MET A 1 226 ? 4.848 -0.596 9.281 1 98.69 226 MET A C 1
ATOM 1796 O O . MET A 1 226 ? 5.406 -1.61 9.703 1 98.69 226 MET A O 1
ATOM 1800 N N . MET A 1 227 ? 4.195 0.248 10.031 1 98.69 227 MET A N 1
ATOM 1801 C CA . MET A 1 227 ? 3.906 0.004 11.438 1 98.69 227 MET A CA 1
ATOM 1802 C C . MET A 1 227 ? 2.461 0.366 11.766 1 98.69 227 MET A C 1
ATOM 1804 O O . MET A 1 227 ? 1.988 1.443 11.398 1 98.69 227 MET A O 1
ATOM 1808 N N . PHE A 1 228 ? 1.837 -0.546 12.367 1 98.38 228 PHE A N 1
ATOM 1809 C CA . PHE A 1 228 ? 0.477 -0.348 12.852 1 98.38 228 PHE A CA 1
ATOM 1810 C C . PHE A 1 228 ? 0.43 -0.429 14.375 1 98.38 228 PHE A C 1
ATOM 1812 O O . PHE A 1 228 ? 0.686 -1.487 14.953 1 98.38 228 PHE A O 1
ATOM 1819 N N . VAL A 1 229 ? 0.088 0.702 14.977 1 98.44 229 VAL A N 1
ATOM 1820 C CA . VAL A 1 229 ? 0.165 0.748 16.438 1 98.44 229 VAL A CA 1
ATOM 1821 C C . VAL A 1 229 ? -1.242 0.808 17.031 1 98.44 229 VAL A C 1
ATOM 1823 O O . VAL A 1 229 ? -2.178 1.274 16.375 1 98.44 229 VAL A O 1
ATOM 1826 N N . ASN A 1 230 ? -1.333 0.42 18.281 1 97.56 230 ASN A N 1
ATOM 1827 C CA . ASN A 1 230 ? -2.648 0.292 18.906 1 97.56 230 ASN A CA 1
ATOM 1828 C C . ASN A 1 230 ? -3.131 1.621 19.469 1 97.56 230 ASN A C 1
ATOM 1830 O O . ASN A 1 230 ? -4.332 1.82 19.656 1 97.56 230 ASN A O 1
ATOM 1834 N N . GLU A 1 231 ? -2.25 2.494 19.797 1 98.12 231 GLU A N 1
ATOM 1835 C CA . GLU A 1 231 ? -2.631 3.785 20.375 1 98.12 231 GLU A CA 1
ATOM 1836 C C . GLU A 1 231 ? -3.574 4.539 19.438 1 98.12 231 GLU A C 1
ATOM 1838 O O . GLU A 1 231 ? -3.346 4.59 18.219 1 98.12 231 GLU A O 1
ATOM 1843 N N . GLN A 1 232 ? -4.613 5 20.078 1 98.31 232 GLN A N 1
ATOM 1844 C CA . GLN A 1 232 ? -5.426 5.938 19.312 1 98.31 232 GLN A CA 1
ATOM 1845 C C . GLN A 1 232 ? -4.68 7.246 19.078 1 98.31 232 GLN A C 1
ATOM 1847 O O . GLN A 1 232 ? -3.832 7.641 19.875 1 98.31 232 GLN A O 1
ATOM 1852 N N . TRP A 1 233 ? -4.98 7.973 18.062 1 98.5 233 TRP A N 1
ATOM 1853 C CA . TRP A 1 233 ? -4.164 9.094 17.609 1 98.5 233 TRP A CA 1
ATOM 1854 C C . TRP A 1 233 ? -3.988 10.117 18.734 1 98.5 233 TRP A C 1
ATOM 1856 O O . TRP A 1 233 ? -2.869 10.555 19.016 1 98.5 233 TRP A O 1
ATOM 1866 N N . PRO A 1 234 ? -5.047 10.445 19.469 1 98.62 234 PRO A N 1
ATOM 1867 C CA . PRO A 1 234 ? -4.832 11.445 20.516 1 98.62 234 PRO A CA 1
ATOM 1868 C C . PRO A 1 234 ? -3.844 10.977 21.578 1 98.62 234 PRO A C 1
ATOM 1870 O O . PRO A 1 234 ? -3.34 11.789 22.359 1 98.62 234 PRO A O 1
ATOM 1873 N N . GLU A 1 235 ? -3.586 9.688 21.562 1 98.31 235 GLU A N 1
ATOM 1874 C CA . GLU A 1 235 ? -2.645 9.117 22.516 1 98.31 235 GLU A CA 1
ATOM 1875 C C . GLU A 1 235 ? -1.27 8.914 21.891 1 98.31 235 GLU A C 1
ATOM 1877 O O . GLU A 1 235 ? -0.333 8.477 22.562 1 98.31 235 GLU A O 1
ATOM 1882 N N . PHE A 1 236 ? -1.116 9.133 20.641 1 98.5 236 PHE A N 1
ATOM 1883 C CA . PHE A 1 236 ? 0.141 9.016 19.906 1 98.5 236 PHE A CA 1
ATOM 1884 C C . PHE A 1 236 ? 0.995 10.266 20.094 1 98.5 236 PHE A C 1
ATOM 1886 O O . PHE A 1 236 ? 0.777 11.281 19.438 1 98.5 236 PHE A O 1
ATOM 1893 N N . GLU A 1 237 ? 2.008 10.195 20.984 1 96.56 237 GLU A N 1
ATOM 1894 C CA . GLU A 1 237 ? 2.881 11.305 21.344 1 96.56 237 GLU A CA 1
ATOM 1895 C C . GLU A 1 237 ? 4.254 11.164 20.688 1 96.56 237 GLU A C 1
ATOM 1897 O O . GLU A 1 237 ? 4.531 10.156 20.031 1 96.56 237 GLU A O 1
ATOM 1902 N N . ARG A 1 238 ? 5.07 12.18 20.906 1 98 238 ARG A N 1
ATOM 1903 C CA . ARG A 1 238 ? 6.406 12.141 20.328 1 98 238 ARG A CA 1
ATOM 1904 C C . ARG A 1 238 ? 7.176 10.914 20.797 1 98 238 ARG A C 1
ATOM 1906 O O . ARG A 1 238 ? 7.988 10.359 20.062 1 98 238 ARG A O 1
ATOM 1913 N N . THR A 1 239 ? 6.816 10.43 22.016 1 97.94 239 THR A N 1
ATOM 1914 C CA . THR A 1 239 ? 7.5 9.242 22.516 1 97.94 239 THR A CA 1
ATOM 1915 C C . THR A 1 239 ? 7.094 8.008 21.719 1 97.94 239 THR A C 1
ATOM 1917 O O . THR A 1 239 ? 7.906 7.102 21.516 1 97.94 239 THR A O 1
ATOM 1920 N N . THR A 1 240 ? 5.844 7.961 21.328 1 98.44 240 THR A N 1
ATOM 1921 C CA . THR A 1 240 ? 5.395 6.871 20.469 1 98.44 240 THR A CA 1
ATOM 1922 C C . THR A 1 240 ? 6.098 6.93 19.109 1 98.44 240 THR A C 1
ATOM 1924 O O . THR A 1 240 ? 6.543 5.902 18.594 1 98.44 240 THR A O 1
ATOM 1927 N N . LEU A 1 241 ? 6.211 8.109 18.547 1 98.81 241 LEU A N 1
ATOM 1928 C CA . LEU A 1 241 ? 6.949 8.289 17.297 1 98.81 241 LEU A CA 1
ATOM 1929 C C . LEU A 1 241 ? 8.383 7.785 17.438 1 98.81 241 LEU A C 1
ATOM 1931 O O . LEU A 1 241 ? 8.875 7.043 16.578 1 98.81 241 LEU A O 1
ATOM 1935 N N . TRP A 1 242 ? 8.984 8.188 18.562 1 98.62 242 TRP A N 1
ATOM 1936 C CA . TRP A 1 242 ? 10.383 7.816 18.766 1 98.62 242 TRP A CA 1
ATOM 1937 C C . TRP A 1 242 ? 10.523 6.305 18.906 1 98.62 242 TRP A C 1
ATOM 1939 O O . TRP A 1 242 ? 11.492 5.719 18.422 1 98.62 242 TRP A O 1
ATOM 1949 N N . ARG A 1 243 ? 9.594 5.688 19.547 1 98.38 243 ARG A N 1
ATOM 1950 C CA . ARG A 1 243 ? 9.586 4.23 19.625 1 98.38 243 ARG A CA 1
ATOM 1951 C C . ARG A 1 243 ? 9.492 3.605 18.234 1 98.38 243 ARG A C 1
ATOM 1953 O O . ARG A 1 243 ? 10.203 2.646 17.938 1 98.38 243 ARG A O 1
ATOM 1960 N N . CYS A 1 244 ? 8.648 4.113 17.406 1 98.75 244 CYS A N 1
ATOM 1961 C CA . CYS A 1 244 ? 8.508 3.623 16.047 1 98.75 244 CYS A CA 1
ATOM 1962 C C . CYS A 1 244 ? 9.805 3.787 15.266 1 98.75 244 CYS A C 1
ATOM 1964 O O . CYS A 1 244 ? 10.227 2.875 14.555 1 98.75 244 CYS A O 1
ATOM 1966 N N . VAL A 1 245 ? 10.438 4.918 15.422 1 98.69 245 VAL A N 1
ATOM 1967 C CA . VAL A 1 245 ? 11.68 5.203 14.711 1 98.69 245 VAL A CA 1
ATOM 1968 C C . VAL A 1 245 ? 12.773 4.25 15.188 1 98.69 245 VAL A C 1
ATOM 1970 O O . VAL A 1 245 ? 13.555 3.738 14.375 1 98.69 245 VAL A O 1
ATOM 1973 N N . ALA A 1 246 ? 12.836 4.055 16.5 1 98.25 246 ALA A N 1
ATOM 1974 C CA . ALA A 1 246 ? 13.82 3.117 17.047 1 98.25 246 ALA A CA 1
ATOM 1975 C C . ALA A 1 246 ? 13.617 1.716 16.469 1 98.25 246 ALA A C 1
ATOM 1977 O O . ALA A 1 246 ? 14.586 1.021 16.156 1 98.25 246 ALA A O 1
ATOM 1978 N N . GLU A 1 247 ? 12.391 1.306 16.391 1 97.62 247 GLU A N 1
ATOM 1979 C CA . GLU A 1 247 ? 12.078 0.007 15.797 1 97.62 247 GLU A CA 1
ATOM 1980 C C . GLU A 1 247 ? 12.461 -0.037 14.32 1 97.62 247 GLU A C 1
ATOM 1982 O O . GLU A 1 247 ? 13 -1.039 13.844 1 97.62 247 GLU A O 1
ATOM 1987 N N . TYR A 1 248 ? 12.188 0.992 13.625 1 97.88 248 TYR A N 1
ATOM 1988 C CA . TYR A 1 248 ? 12.578 1.122 12.227 1 97.88 248 TYR A CA 1
ATOM 1989 C C . TYR A 1 248 ? 14.078 0.935 12.062 1 97.88 248 TYR A C 1
ATOM 1991 O O . TYR A 1 248 ? 14.531 0.252 11.133 1 97.88 248 TYR A O 1
ATOM 1999 N N . ALA A 1 249 ? 14.773 1.516 12.906 1 96.88 249 ALA A N 1
ATOM 2000 C CA . ALA A 1 249 ? 16.234 1.49 12.836 1 96.88 249 ALA A CA 1
ATOM 2001 C C . ALA A 1 249 ? 16.766 0.065 12.961 1 96.88 249 ALA A C 1
ATOM 2003 O O . ALA A 1 249 ? 17.875 -0.228 12.531 1 96.88 249 ALA A O 1
ATOM 2004 N N . LYS A 1 250 ? 16 -0.821 13.531 1 94.62 250 LYS A N 1
ATOM 2005 C CA . LYS A 1 250 ? 16.422 -2.205 13.727 1 94.62 250 LYS A CA 1
ATOM 2006 C C . LYS A 1 250 ? 16.094 -3.057 12.5 1 94.62 250 LYS A C 1
ATOM 2008 O O . LYS A 1 250 ? 16.594 -4.176 12.367 1 94.62 250 LYS A O 1
ATOM 2013 N N . ARG A 1 251 ? 15.258 -2.559 11.688 1 91.69 251 ARG A N 1
ATOM 2014 C CA . ARG A 1 251 ? 14.805 -3.342 10.547 1 91.69 251 ARG A CA 1
ATOM 2015 C C . ARG A 1 251 ? 15.844 -3.324 9.422 1 91.69 251 ARG A C 1
ATOM 2017 O O . ARG A 1 251 ? 16.562 -2.34 9.25 1 91.69 251 ARG A O 1
ATOM 2024 N N . GLN A 1 252 ? 15.859 -4.406 8.734 1 81.5 252 GLN A N 1
ATOM 2025 C CA . GLN A 1 252 ? 16.719 -4.535 7.562 1 81.5 252 GLN A CA 1
ATOM 2026 C C . GLN A 1 252 ? 15.922 -4.359 6.277 1 81.5 252 GLN A C 1
ATOM 2028 O O . GLN A 1 252 ? 15.047 -5.164 5.969 1 81.5 252 GLN A O 1
ATOM 2033 N N . ARG A 1 253 ? 16.312 -3.344 5.609 1 80.12 253 ARG A N 1
ATOM 2034 C CA . ARG A 1 253 ? 15.672 -3.086 4.328 1 80.12 253 ARG A CA 1
ATOM 2035 C C . ARG A 1 253 ? 16.516 -3.619 3.172 1 80.12 253 ARG A C 1
ATOM 2037 O O . ARG A 1 253 ? 17.609 -3.129 2.924 1 80.12 253 ARG A O 1
ATOM 2044 N N . ARG A 1 254 ? 15.961 -4.645 2.422 1 73.88 254 ARG A N 1
ATOM 2045 C CA . ARG A 1 254 ? 16.75 -5.391 1.445 1 73.88 254 ARG A CA 1
ATOM 2046 C C . ARG A 1 254 ? 16.422 -4.938 0.024 1 73.88 254 ARG A C 1
ATOM 2048 O O . ARG A 1 254 ? 17.203 -5.168 -0.899 1 73.88 254 ARG A O 1
ATOM 2055 N N . PHE A 1 255 ? 15.359 -4.367 -0.257 1 77 255 PHE A N 1
ATOM 2056 C CA . PHE A 1 255 ? 14.922 -3.881 -1.56 1 77 255 PHE A CA 1
ATOM 2057 C C . PHE A 1 255 ? 15.086 -4.957 -2.625 1 77 255 PHE A C 1
ATOM 2059 O O . PHE A 1 255 ? 15.656 -4.703 -3.688 1 77 255 PHE A O 1
ATOM 2066 N N . GLY A 1 256 ? 14.664 -6.227 -2.293 1 76.31 256 GLY A N 1
ATOM 2067 C CA . GLY A 1 256 ? 14.703 -7.309 -3.262 1 76.31 256 GLY A CA 1
ATOM 2068 C C . GLY A 1 256 ? 16 -8.094 -3.23 1 76.31 256 GLY A C 1
ATOM 2069 O O . GLY A 1 256 ? 16.125 -9.133 -3.873 1 76.31 256 GLY A O 1
ATOM 2070 N N . GLY A 1 257 ? 16.969 -7.641 -2.531 1 77 257 GLY A N 1
ATOM 2071 C CA . GLY A 1 257 ? 18.219 -8.367 -2.385 1 77 257 GLY A CA 1
ATOM 2072 C C . GLY A 1 257 ? 18.141 -9.492 -1.375 1 77 257 GLY A C 1
ATOM 2073 O O . GLY A 1 257 ? 17.125 -9.656 -0.695 1 77 257 GLY A O 1
ATOM 2074 N N . ALA A 1 258 ? 19.062 -10.508 -1.548 1 74.81 258 ALA A N 1
ATOM 2075 C CA . ALA A 1 258 ? 19.109 -11.609 -0.59 1 74.81 258 ALA A CA 1
ATOM 2076 C C . ALA A 1 258 ? 20.547 -12.008 -0.292 1 74.81 258 ALA A C 1
ATOM 2078 O O . ALA A 1 258 ? 21.438 -11.844 -1.136 1 74.81 258 ALA A O 1
ATOM 2079 N N . VAL A 1 259 ? 20.812 -12.414 0.974 1 71 259 VAL A N 1
ATOM 2080 C CA . VAL A 1 259 ? 22.109 -12.945 1.368 1 71 259 VAL A CA 1
ATOM 2081 C C . VAL A 1 259 ? 22.031 -14.453 1.56 1 71 259 VAL A C 1
ATOM 2083 O O . VAL A 1 259 ? 21.172 -14.938 2.314 1 71 259 VAL A O 1
ATOM 2086 N N . ASP A 1 260 ? 22.75 -15.18 0.717 1 72.12 260 ASP A N 1
ATOM 2087 C CA . ASP A 1 260 ? 22.812 -16.625 0.87 1 72.12 260 ASP A CA 1
ATOM 2088 C C . ASP A 1 260 ? 23.859 -17.031 1.901 1 72.12 260 ASP A C 1
ATOM 2090 O O . ASP A 1 260 ? 25.047 -16.703 1.745 1 72.12 260 ASP A O 1
ATOM 2094 N N . GLN A 1 261 ? 23.359 -17.672 2.855 1 71 261 GLN A N 1
ATOM 2095 C CA . GLN A 1 261 ? 24.297 -18.047 3.91 1 71 261 GLN A CA 1
ATOM 2096 C C . GLN A 1 261 ? 24.922 -19.406 3.623 1 71 261 GLN A C 1
ATOM 2098 O O . GLN A 1 261 ? 25.984 -19.734 4.16 1 71 261 GLN A O 1
ATOM 2103 N N . VAL A 1 262 ? 24.203 -20.312 2.953 1 73.06 262 VAL A N 1
ATOM 2104 C CA . VAL A 1 262 ? 24.688 -21.656 2.68 1 73.06 262 VAL A CA 1
ATOM 2105 C C . VAL A 1 262 ? 24.844 -21.859 1.173 1 73.06 262 VAL A C 1
ATOM 2107 O O . VAL A 1 262 ? 23.891 -21.641 0.416 1 73.06 262 VAL A O 1
ATOM 2110 N N . LEU A 1 263 ? 26.125 -21.969 0.691 1 63.5 263 LEU A N 1
ATOM 2111 C CA . LEU A 1 263 ? 26.391 -22.172 -0.73 1 63.5 263 LEU A CA 1
ATOM 2112 C C . LEU A 1 263 ? 25.891 -23.531 -1.192 1 63.5 263 LEU A C 1
ATOM 2114 O O . LEU A 1 263 ? 25.953 -24.516 -0.434 1 63.5 263 LEU A O 1
ATOM 2118 N N . SER A 1 264 ? 25.031 -23.547 -2.23 1 56.41 264 SER A N 1
ATOM 2119 C CA . SER A 1 264 ? 24.688 -24.828 -2.818 1 56.41 264 SER A CA 1
ATOM 2120 C C . SER A 1 264 ? 25.938 -25.594 -3.24 1 56.41 264 SER A C 1
ATOM 2122 O O . SER A 1 264 ? 26.859 -25.016 -3.818 1 56.41 264 SER A O 1
ATOM 2124 N N . ASN A 1 265 ? 26.25 -26.594 -2.531 1 45.62 265 ASN A N 1
ATOM 2125 C CA . ASN A 1 265 ? 27.328 -27.438 -3.041 1 45.62 265 ASN A CA 1
ATOM 2126 C C . ASN A 1 265 ? 27.031 -27.922 -4.457 1 45.62 265 ASN A C 1
ATOM 2128 O O . ASN A 1 265 ? 25.891 -28.219 -4.793 1 45.62 265 ASN A O 1
ATOM 2132 N N . MET B 1 1 ? -0.596 -37.469 -23.656 1 41.25 1 MET B N 1
ATOM 2133 C CA . MET B 1 1 ? -0.875 -36.469 -24.688 1 41.25 1 MET B CA 1
ATOM 2134 C C . MET B 1 1 ? -1.067 -35.094 -24.062 1 41.25 1 MET B C 1
ATOM 2136 O O . MET B 1 1 ? -1.845 -34.938 -23.125 1 41.25 1 MET B O 1
ATOM 2140 N N . GLU B 1 2 ? 0.003 -34.219 -24.266 1 58.41 2 GLU B N 1
ATOM 2141 C CA . GLU B 1 2 ? 0.028 -32.938 -23.578 1 58.41 2 GLU B CA 1
ATOM 2142 C C . GLU B 1 2 ? -1.281 -32.156 -23.781 1 58.41 2 GLU B C 1
ATOM 2144 O O . GLU B 1 2 ? -1.799 -32.094 -24.906 1 58.41 2 GLU B O 1
ATOM 2149 N N . ARG B 1 3 ? -2.039 -32.219 -22.75 1 64.12 3 ARG B N 1
ATOM 2150 C CA . ARG B 1 3 ? -3.295 -31.484 -22.797 1 64.12 3 ARG B CA 1
ATOM 2151 C C . ARG B 1 3 ? -3.057 -30.031 -23.188 1 64.12 3 ARG B C 1
ATOM 2153 O O . ARG B 1 3 ? -2.658 -29.219 -22.344 1 64.12 3 ARG B O 1
ATOM 2160 N N . ILE B 1 4 ? -2.932 -29.703 -24.453 1 67.62 4 ILE B N 1
ATOM 2161 C CA . ILE B 1 4 ? -2.574 -28.375 -24.922 1 67.62 4 ILE B CA 1
ATOM 2162 C C . ILE B 1 4 ? -3.84 -27.578 -25.234 1 67.62 4 ILE B C 1
ATOM 2164 O O . ILE B 1 4 ? -3.857 -26.344 -25.094 1 67.62 4 ILE B O 1
ATOM 2168 N N . ASN B 1 5 ? -4.898 -28.375 -25.422 1 78.06 5 ASN B N 1
ATOM 2169 C CA . ASN B 1 5 ? -6.109 -27.672 -25.812 1 78.06 5 ASN B CA 1
ATOM 2170 C C . ASN B 1 5 ? -7.051 -27.453 -24.625 1 78.06 5 ASN B C 1
ATOM 2172 O O . ASN B 1 5 ? -7.316 -28.391 -23.875 1 78.06 5 ASN B O 1
ATOM 2176 N N . PRO B 1 6 ? -7.387 -26.203 -24.438 1 85 6 PRO B N 1
ATOM 2177 C CA . PRO B 1 6 ? -8.344 -25.938 -23.359 1 85 6 PRO B CA 1
ATOM 2178 C C . PRO B 1 6 ? -9.688 -26.641 -23.578 1 85 6 PRO B C 1
ATOM 2180 O O . PRO B 1 6 ? -10.289 -26.516 -24.656 1 85 6 PRO B O 1
ATOM 2183 N N . ILE B 1 7 ? -10.102 -27.469 -22.672 1 85.38 7 ILE B N 1
ATOM 2184 C CA . ILE B 1 7 ? -11.375 -28.172 -22.734 1 85.38 7 ILE B CA 1
ATOM 2185 C C . ILE B 1 7 ? -12.172 -27.906 -21.453 1 85.38 7 ILE B C 1
ATOM 2187 O O . ILE B 1 7 ? -11.633 -28 -20.359 1 85.38 7 ILE B O 1
ATOM 2191 N N . LYS B 1 8 ? -13.461 -27.562 -21.75 1 91.25 8 LYS B N 1
ATOM 2192 C CA . LYS B 1 8 ? -14.336 -27.438 -20.578 1 91.25 8 LYS B CA 1
ATOM 2193 C C . LYS B 1 8 ? -14.555 -28.797 -19.906 1 91.25 8 LYS B C 1
ATOM 2195 O O . LYS B 1 8 ? -14.734 -29.812 -20.578 1 91.25 8 LYS B O 1
ATOM 2200 N N . HIS B 1 9 ? -14.305 -28.797 -18.656 1 90.38 9 HIS B N 1
ATOM 2201 C CA . HIS B 1 9 ? -14.5 -30.031 -17.906 1 90.38 9 HIS B CA 1
ATOM 2202 C C . HIS B 1 9 ? -15.031 -29.719 -16.5 1 90.38 9 HIS B C 1
ATOM 2204 O O . HIS B 1 9 ? -15.039 -28.562 -16.078 1 90.38 9 HIS B O 1
ATOM 2210 N N . GLU B 1 10 ? -15.555 -30.781 -15.859 1 93.38 10 GLU B N 1
ATOM 2211 C CA . GLU B 1 10 ? -15.961 -30.656 -14.461 1 93.38 10 GLU B CA 1
ATOM 2212 C C . GLU B 1 10 ? -14.75 -30.734 -13.531 1 93.38 10 GLU B C 1
ATOM 2214 O O . GLU B 1 10 ? -14 -31.719 -13.57 1 93.38 10 GLU B O 1
ATOM 2219 N N . PRO B 1 11 ? -14.586 -29.781 -12.719 1 94.25 11 PRO B N 1
ATOM 2220 C CA . PRO B 1 11 ? -13.414 -29.781 -11.836 1 94.25 11 PRO B CA 1
ATOM 2221 C C . PRO B 1 11 ? -13.461 -30.906 -10.812 1 94.25 11 PRO B C 1
ATOM 2223 O O . PRO B 1 11 ? -14.539 -31.344 -10.406 1 94.25 11 PRO B O 1
ATOM 2226 N N . ILE B 1 12 ? -12.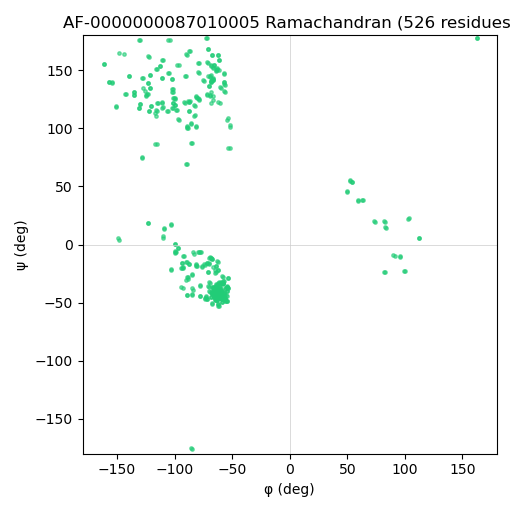25 -31.281 -10.461 1 94.88 12 ILE B N 1
ATOM 2227 C CA . ILE B 1 12 ? -12.086 -32.219 -9.359 1 94.88 12 ILE B CA 1
ATOM 2228 C C . ILE B 1 12 ? -11.648 -31.453 -8.102 1 94.88 12 ILE B C 1
ATOM 2230 O O . ILE B 1 12 ? -10.82 -30.547 -8.172 1 94.88 12 ILE B O 1
ATOM 2234 N N . ALA B 1 13 ? -12.188 -31.922 -6.996 1 92.62 13 ALA B N 1
ATOM 2235 C CA . ALA B 1 13 ? -11.812 -31.281 -5.734 1 92.62 13 ALA B CA 1
ATOM 2236 C C . ALA B 1 13 ? -10.359 -31.562 -5.387 1 92.62 13 ALA B C 1
ATOM 2238 O O . ALA B 1 13 ? -9.875 -32.688 -5.57 1 92.62 13 ALA B O 1
ATOM 2239 N N . PRO B 1 14 ? -9.68 -30.5 -4.84 1 93.31 14 PRO B N 1
ATOM 2240 C CA . PRO B 1 14 ? -8.328 -30.766 -4.348 1 93.31 14 PRO B CA 1
ATOM 2241 C C . PRO B 1 14 ? -8.312 -31.781 -3.199 1 93.31 14 PRO B C 1
ATOM 2243 O O . PRO B 1 14 ? -9.352 -32.031 -2.59 1 93.31 14 PRO B O 1
ATOM 2246 N N . PRO B 1 15 ? -7.137 -32.312 -2.955 1 92.38 15 PRO B N 1
ATOM 2247 C CA . PRO B 1 15 ? -7.047 -33.25 -1.82 1 92.38 15 PRO B CA 1
ATOM 2248 C C . PRO B 1 15 ? -7.426 -32.594 -0.495 1 92.38 15 PRO B C 1
ATOM 2250 O O . PRO B 1 15 ? -7.004 -31.469 -0.214 1 92.38 15 PRO B O 1
ATOM 2253 N N . PRO B 1 16 ? -8.242 -33.375 0.245 1 88.31 16 PRO B N 1
ATOM 2254 C CA . PRO B 1 16 ? -8.648 -32.781 1.525 1 88.31 16 PRO B CA 1
ATOM 2255 C C . PRO B 1 16 ? -7.5 -32.719 2.529 1 88.31 16 PRO B C 1
ATOM 2257 O O . PRO B 1 16 ? -6.566 -33.5 2.469 1 88.31 16 PRO B O 1
ATOM 2260 N N . GLY B 1 17 ? -7.52 -31.688 3.297 1 86.06 17 GLY B N 1
ATOM 2261 C CA . GLY B 1 17 ? -6.566 -31.594 4.391 1 86.06 17 GLY B CA 1
ATOM 2262 C C . GLY B 1 17 ? -7.035 -32.312 5.652 1 86.06 17 GLY B C 1
ATOM 2263 O O . GLY B 1 17 ? -8.047 -33 5.637 1 86.06 17 GLY B O 1
ATOM 2264 N N . ALA B 1 18 ? -6.211 -32.156 6.676 1 87.94 18 ALA B N 1
ATOM 2265 C CA . ALA B 1 18 ? -6.516 -32.781 7.965 1 87.94 18 ALA B CA 1
ATOM 2266 C C . ALA B 1 18 ? -7.605 -32 8.695 1 87.94 18 ALA B C 1
ATOM 2268 O O . ALA B 1 18 ? -8.258 -32.531 9.602 1 87.94 18 ALA B O 1
ATOM 2269 N N . SER B 1 19 ? -7.785 -30.797 8.297 1 92.06 19 SER B N 1
ATOM 2270 C CA . SER B 1 19 ? -8.75 -29.906 8.938 1 92.06 19 SER B CA 1
ATOM 2271 C C . SER B 1 19 ? -9.781 -29.391 7.938 1 92.06 19 SER B C 1
ATOM 2273 O O . SER B 1 19 ? -9.625 -29.578 6.727 1 92.06 19 SER B O 1
ATOM 2275 N N . ARG B 1 20 ? -10.883 -28.906 8.547 1 94.12 20 ARG B N 1
ATOM 2276 C CA . ARG B 1 20 ? -11.922 -28.281 7.738 1 94.12 20 ARG B CA 1
ATOM 2277 C C . ARG B 1 20 ? -11.898 -26.766 7.891 1 94.12 20 ARG B C 1
ATOM 2279 O O . ARG B 1 20 ? -11.508 -26.25 8.938 1 94.12 20 ARG B O 1
ATOM 2286 N N . PRO B 1 21 ? -12.266 -26.062 6.82 1 95.38 21 PRO B N 1
ATOM 2287 C CA . PRO B 1 21 ? -12.32 -24.609 6.949 1 95.38 21 PRO B CA 1
ATOM 2288 C C . PRO B 1 21 ? -13.406 -24.141 7.914 1 95.38 21 PRO B C 1
ATOM 2290 O O . PRO B 1 21 ? -14.375 -24.875 8.164 1 95.38 21 PRO B O 1
ATOM 2293 N N . PRO B 1 22 ? -13.172 -22.953 8.461 1 95.25 22 PRO B N 1
ATOM 2294 C CA . PRO B 1 22 ? -14.242 -22.406 9.289 1 95.25 22 PRO B CA 1
ATOM 2295 C C . PRO B 1 22 ? -15.516 -22.125 8.492 1 95.25 22 PRO B C 1
ATOM 2297 O O . PRO B 1 22 ? -15.445 -21.844 7.293 1 95.25 22 PRO B O 1
ATOM 2300 N N . LEU B 1 23 ? -16.656 -22.234 9.172 1 94.94 23 LEU B N 1
ATOM 2301 C CA . LEU B 1 23 ? -17.922 -21.891 8.555 1 94.94 23 LEU B CA 1
ATOM 2302 C C . LEU B 1 23 ? -18.172 -20.375 8.625 1 94.94 23 LEU B C 1
ATOM 2304 O O . LEU B 1 23 ? -18.312 -19.828 9.719 1 94.94 23 LEU B O 1
ATOM 2308 N N . LEU B 1 24 ? -18.125 -19.781 7.523 1 96.25 24 LEU B N 1
ATOM 2309 C CA . LEU B 1 24 ? -18.359 -18.344 7.414 1 96.25 24 LEU B CA 1
ATOM 2310 C C . LEU B 1 24 ? -19.422 -18.047 6.355 1 96.25 24 LEU B C 1
ATOM 2312 O O . LEU B 1 24 ? -19.516 -18.766 5.352 1 96.25 24 LEU B O 1
ATOM 2316 N N . PRO B 1 25 ? -20.234 -17.016 6.668 1 94.94 25 PRO B N 1
ATOM 2317 C CA . PRO B 1 25 ? -21.078 -16.562 5.559 1 94.94 25 PRO B CA 1
ATOM 2318 C C . PRO B 1 25 ? -20.281 -16.141 4.332 1 94.94 25 PRO B C 1
ATOM 2320 O O . PRO B 1 25 ? -19.172 -15.617 4.461 1 94.94 25 PRO B O 1
ATOM 2323 N N . ARG B 1 26 ? -20.812 -16.359 3.209 1 94.31 26 ARG B N 1
ATOM 2324 C CA . ARG B 1 26 ? -20.125 -16.094 1.95 1 94.31 26 ARG B CA 1
ATOM 2325 C C . ARG B 1 26 ? -19.641 -14.648 1.896 1 94.31 26 ARG B C 1
ATOM 2327 O O . ARG B 1 26 ? -18.547 -14.383 1.396 1 94.31 26 ARG B O 1
ATOM 2334 N N . GLU B 1 27 ? -20.422 -13.773 2.455 1 94.12 27 GLU B N 1
ATOM 2335 C CA . GLU B 1 27 ? -20.109 -12.344 2.393 1 94.12 27 GLU B CA 1
ATOM 2336 C C . GLU B 1 27 ? -18.922 -12 3.289 1 94.12 27 GLU B C 1
ATOM 2338 O O . GLU B 1 27 ? -18.344 -10.922 3.162 1 94.12 27 GLU B O 1
ATOM 2343 N N . ALA B 1 28 ? -18.609 -12.898 4.168 1 95.94 28 ALA B N 1
ATOM 2344 C CA . ALA B 1 28 ? -17.516 -12.664 5.109 1 95.94 28 ALA B CA 1
ATOM 2345 C C . ALA B 1 28 ? -16.188 -13.195 4.566 1 95.94 28 ALA B C 1
ATOM 2347 O O . ALA B 1 28 ? -15.125 -12.922 5.125 1 95.94 28 ALA B O 1
ATOM 2348 N N . VAL B 1 29 ? -16.234 -13.93 3.492 1 98.12 29 VAL B N 1
ATOM 2349 C CA . VAL B 1 29 ? -15.039 -14.461 2.857 1 98.12 29 VAL B CA 1
ATOM 2350 C C . VAL B 1 29 ? -14.484 -13.445 1.864 1 98.12 29 VAL B C 1
ATOM 2352 O O . VAL B 1 29 ? -15.211 -12.953 0.999 1 98.12 29 VAL B O 1
ATOM 2355 N N . PRO B 1 30 ? -13.273 -13.062 2.051 1 98.62 30 PRO B N 1
ATOM 2356 C CA . PRO B 1 30 ? -12.719 -12.164 1.031 1 98.62 30 PRO B CA 1
ATOM 2357 C C . PRO B 1 30 ? -12.766 -12.766 -0.372 1 98.62 30 PRO B C 1
ATOM 2359 O O . PRO B 1 30 ? -12.492 -13.953 -0.549 1 98.62 30 PRO B O 1
ATOM 2362 N N . ARG B 1 31 ? -13.094 -11.945 -1.357 1 98.62 31 ARG B N 1
ATOM 2363 C CA . ARG B 1 31 ? -13.141 -12.422 -2.736 1 98.62 31 ARG B CA 1
ATOM 2364 C C . ARG B 1 31 ? -11.742 -12.539 -3.326 1 98.62 31 ARG B C 1
ATOM 2366 O O . ARG B 1 31 ? -11.445 -13.5 -4.039 1 98.62 31 ARG B O 1
ATOM 2373 N N . HIS B 1 32 ? -10.906 -11.586 -3.119 1 98.94 32 HIS B N 1
ATOM 2374 C CA . HIS B 1 32 ? -9.555 -11.492 -3.662 1 98.94 32 HIS B CA 1
ATOM 2375 C C . HIS B 1 32 ? -8.523 -11.375 -2.549 1 98.94 32 HIS B C 1
ATOM 2377 O O . HIS B 1 32 ? -8.508 -10.391 -1.807 1 98.94 32 HIS B O 1
ATOM 2383 N N . VAL B 1 33 ? -7.668 -12.414 -2.455 1 98.94 33 VAL B N 1
ATOM 2384 C CA . VAL B 1 33 ? -6.578 -12.445 -1.488 1 98.94 33 VAL B CA 1
ATOM 2385 C C . VAL B 1 33 ? -5.238 -12.336 -2.215 1 98.94 33 VAL B C 1
ATOM 2387 O O . VAL B 1 33 ? -4.957 -13.109 -3.131 1 98.94 33 VAL B O 1
ATOM 2390 N N . ALA B 1 34 ? -4.469 -11.305 -1.844 1 98.94 34 ALA B N 1
ATOM 2391 C CA . ALA B 1 34 ? -3.109 -11.148 -2.355 1 98.94 34 ALA B CA 1
ATOM 2392 C C . ALA B 1 34 ? -2.08 -11.602 -1.324 1 98.94 34 ALA B C 1
ATOM 2394 O O . ALA B 1 34 ? -2.152 -11.211 -0.155 1 98.94 34 ALA B O 1
ATOM 2395 N N . ILE B 1 35 ? -1.083 -12.391 -1.785 1 98.94 35 ILE B N 1
ATOM 2396 C CA . ILE B 1 35 ? -0.16 -12.984 -0.824 1 98.94 35 ILE B CA 1
ATOM 2397 C C . ILE B 1 35 ? 1.279 -12.727 -1.263 1 98.94 35 ILE B C 1
ATOM 2399 O O . ILE B 1 35 ? 1.66 -13.055 -2.389 1 98.94 35 ILE B O 1
ATOM 2403 N N . VAL B 1 36 ? 2.021 -12.078 -0.438 1 98.69 36 VAL B N 1
ATOM 2404 C CA . VAL B 1 36 ? 3.475 -12.039 -0.572 1 98.69 36 VAL B CA 1
ATOM 2405 C C . VAL B 1 36 ? 4.094 -13.234 0.153 1 98.69 36 VAL B C 1
ATOM 2407 O O . VAL B 1 36 ? 4.07 -13.305 1.384 1 98.69 36 VAL B O 1
ATOM 2410 N N . MET B 1 37 ? 4.691 -14.094 -0.56 1 98.19 37 MET B N 1
ATOM 2411 C CA . MET B 1 37 ? 5.195 -15.367 -0.052 1 98.19 37 MET B CA 1
ATOM 2412 C C . MET B 1 37 ? 6.629 -15.219 0.449 1 98.19 37 MET B C 1
ATOM 2414 O O . MET B 1 37 ? 7.551 -15.82 -0.106 1 98.19 37 MET B O 1
ATOM 2418 N N . ASP B 1 38 ? 6.742 -14.539 1.488 1 97.06 38 ASP B N 1
ATOM 2419 C CA . ASP B 1 38 ? 8.039 -14.188 2.051 1 97.06 38 ASP B CA 1
ATOM 2420 C C . ASP B 1 38 ? 8.508 -15.234 3.055 1 97.06 38 ASP B C 1
ATOM 2422 O O . ASP B 1 38 ? 7.688 -15.867 3.725 1 97.06 38 ASP B O 1
ATOM 2426 N N . GLY B 1 39 ? 9.805 -15.469 3.107 1 96.56 39 GLY B N 1
ATOM 2427 C CA . GLY B 1 39 ? 10.375 -16.312 4.148 1 96.56 39 GLY B CA 1
ATOM 2428 C C . GLY B 1 39 ? 10.93 -17.625 3.621 1 96.56 39 GLY B C 1
ATOM 2429 O O . GLY B 1 39 ? 11.391 -18.453 4.395 1 96.56 39 GLY B O 1
ATOM 2430 N N . ASN B 1 40 ? 10.953 -17.812 2.305 1 95.88 40 ASN B N 1
ATOM 2431 C CA . ASN B 1 40 ? 11.477 -19.047 1.727 1 95.88 40 ASN B CA 1
ATOM 2432 C C . ASN B 1 40 ? 12.953 -19.234 2.061 1 95.88 40 ASN B C 1
ATOM 2434 O O . ASN B 1 40 ? 13.344 -20.281 2.6 1 95.88 40 ASN B O 1
ATOM 2438 N N . GLY B 1 41 ? 13.789 -18.188 1.754 1 92.75 41 GLY B N 1
ATOM 2439 C CA . GLY B 1 41 ? 15.219 -18.266 2.016 1 92.75 41 GLY B CA 1
ATOM 2440 C C . GLY B 1 41 ? 15.547 -18.375 3.492 1 92.75 41 GLY B C 1
ATOM 2441 O O . GLY B 1 41 ? 16.406 -19.156 3.883 1 92.75 41 GLY B O 1
ATOM 2442 N N . ARG B 1 42 ? 14.93 -17.625 4.309 1 94.44 42 ARG B N 1
ATOM 2443 C CA . ARG B 1 42 ? 15.164 -17.641 5.75 1 94.44 42 ARG B CA 1
ATOM 2444 C C . ARG B 1 42 ? 14.836 -19.016 6.336 1 94.44 42 ARG B C 1
ATOM 2446 O O . ARG B 1 42 ? 15.562 -19.531 7.188 1 94.44 42 ARG B O 1
ATOM 2453 N N . TRP B 1 43 ? 13.711 -19.594 5.906 1 97 43 TRP B N 1
ATOM 2454 C CA . TRP B 1 43 ? 13.312 -20.922 6.32 1 97 43 TRP B CA 1
ATOM 2455 C C . TRP B 1 43 ? 14.414 -21.938 6.035 1 97 43 TRP B C 1
ATOM 2457 O O . TRP B 1 43 ? 14.75 -22.766 6.887 1 97 43 TRP B O 1
ATOM 2467 N N . ALA B 1 44 ? 14.93 -21.891 4.816 1 96.06 44 ALA B N 1
ATOM 2468 C CA . ALA B 1 44 ? 16.016 -22.797 4.418 1 96.06 44 ALA B CA 1
ATOM 2469 C C . ALA B 1 44 ? 17.266 -22.547 5.246 1 96.06 44 ALA B C 1
ATOM 2471 O O . ALA B 1 44 ? 17.875 -23.5 5.762 1 96.06 44 ALA B O 1
ATOM 2472 N N . ASN B 1 45 ? 17.625 -21.234 5.387 1 94.06 45 ASN B N 1
ATOM 2473 C CA . ASN B 1 45 ? 18.812 -20.875 6.141 1 94.06 45 ASN B CA 1
ATOM 2474 C C . ASN B 1 45 ? 18.75 -21.375 7.582 1 94.06 45 ASN B C 1
ATOM 2476 O O . ASN B 1 45 ? 19.734 -21.891 8.117 1 94.06 45 ASN B O 1
ATOM 2480 N N . GLU B 1 46 ? 17.641 -21.297 8.195 1 95.5 46 GLU B N 1
ATOM 2481 C CA . GLU B 1 46 ? 17.422 -21.734 9.57 1 95.5 46 GLU B CA 1
ATOM 2482 C C . GLU B 1 46 ? 17.625 -23.25 9.703 1 95.5 46 GLU B C 1
ATOM 2484 O O . GLU B 1 46 ? 17.875 -23.75 10.805 1 95.5 46 GLU B O 1
ATOM 2489 N N . ARG B 1 47 ? 17.578 -23.953 8.656 1 96.06 47 ARG B N 1
ATOM 2490 C CA . ARG B 1 47 ? 17.719 -25.406 8.641 1 96.06 47 ARG B CA 1
ATOM 2491 C C . ARG B 1 47 ? 19.031 -25.828 7.996 1 96.06 47 ARG B C 1
ATOM 2493 O O . ARG B 1 47 ? 19.219 -27 7.676 1 96.06 47 ARG B O 1
ATOM 2500 N N . GLN B 1 48 ? 19.844 -24.797 7.723 1 95.06 48 GLN B N 1
ATOM 2501 C CA . GLN B 1 48 ? 21.156 -25 7.117 1 95.06 48 GLN B CA 1
ATOM 2502 C C . GLN B 1 48 ? 21.031 -25.625 5.734 1 95.06 48 GLN B C 1
ATOM 2504 O O . GLN B 1 48 ? 21.797 -26.531 5.391 1 95.06 48 GLN B O 1
ATOM 2509 N N . LEU B 1 49 ? 20.094 -25.219 5.051 1 94.75 49 LEU B N 1
ATOM 2510 C CA . LEU B 1 49 ? 19.844 -25.656 3.682 1 94.75 49 LEU B CA 1
ATOM 2511 C C . LEU B 1 49 ? 20.062 -24.516 2.697 1 94.75 49 LEU B C 1
ATOM 2513 O O . LEU B 1 49 ? 19.953 -23.344 3.074 1 94.75 49 LEU B O 1
ATOM 2517 N N . PRO B 1 50 ? 20.391 -24.938 1.478 1 91.19 50 PRO B N 1
ATOM 2518 C CA . PRO B 1 50 ? 20.422 -23.875 0.457 1 91.19 50 PRO B CA 1
ATOM 2519 C C . PRO B 1 50 ? 19.062 -23.234 0.246 1 91.19 50 PRO B C 1
ATOM 2521 O O . PRO B 1 50 ? 18.031 -23.891 0.407 1 91.19 50 PRO B O 1
ATOM 2524 N N . ARG B 1 51 ? 19.031 -21.953 -0.128 1 90.94 51 ARG B N 1
ATOM 2525 C CA . ARG B 1 51 ? 17.812 -21.188 -0.331 1 90.94 51 ARG B CA 1
ATOM 2526 C C . ARG B 1 51 ? 16.859 -21.891 -1.298 1 90.94 51 ARG B C 1
ATOM 2528 O O . ARG B 1 51 ? 15.641 -21.797 -1.163 1 90.94 51 ARG B O 1
ATOM 2535 N N . THR B 1 52 ? 17.422 -22.641 -2.184 1 90.19 52 THR B N 1
ATOM 2536 C CA . THR B 1 52 ? 16.641 -23.344 -3.191 1 90.19 52 THR B CA 1
ATOM 2537 C C . THR B 1 52 ? 15.68 -24.328 -2.537 1 90.19 52 THR B C 1
ATOM 2539 O O . THR B 1 52 ? 14.57 -24.547 -3.035 1 90.19 52 THR B O 1
ATOM 2542 N N . GLU B 1 53 ? 16.047 -24.891 -1.445 1 93.44 53 GLU B N 1
ATOM 2543 C CA . GLU B 1 53 ? 15.188 -25.844 -0.738 1 93.44 53 GLU B CA 1
ATOM 2544 C C . GLU B 1 53 ? 13.984 -25.141 -0.113 1 93.44 53 GLU B C 1
ATOM 2546 O O . GLU B 1 53 ? 12.906 -25.719 0.004 1 93.44 53 GLU B O 1
ATOM 2551 N N . GLY B 1 54 ? 14.195 -23.953 0.27 1 95.25 54 GLY B N 1
ATOM 2552 C CA . GLY B 1 54 ? 13.086 -23.156 0.768 1 95.25 54 GLY B CA 1
ATOM 2553 C C . GLY B 1 54 ? 12.031 -22.875 -0.284 1 95.25 54 GLY B C 1
ATOM 2554 O O . GLY B 1 54 ? 10.836 -22.938 0.001 1 95.25 54 GLY B O 1
ATOM 2555 N N . HIS B 1 55 ? 12.484 -22.594 -1.455 1 94.19 55 HIS B N 1
ATOM 2556 C CA . HIS B 1 55 ? 11.555 -22.344 -2.555 1 94.19 55 HIS B CA 1
ATOM 2557 C C . HIS B 1 55 ? 10.797 -23.609 -2.936 1 94.19 55 HIS B C 1
ATOM 2559 O O . HIS B 1 55 ? 9.609 -23.547 -3.256 1 94.19 55 HIS B O 1
ATOM 2565 N N . LYS B 1 56 ? 11.461 -24.734 -2.873 1 94.69 56 LYS B N 1
ATOM 2566 C CA . LYS B 1 56 ? 10.789 -26.016 -3.137 1 94.69 56 LYS B CA 1
ATOM 2567 C C . LYS B 1 56 ? 9.695 -26.281 -2.104 1 94.69 56 LYS B C 1
ATOM 2569 O O . LYS B 1 56 ? 8.578 -26.656 -2.461 1 94.69 56 LYS B O 1
ATOM 2574 N N . ALA B 1 57 ? 10.055 -26.047 -0.904 1 96.88 57 ALA B N 1
ATOM 2575 C CA . ALA B 1 57 ? 9.07 -26.203 0.163 1 96.88 57 ALA B CA 1
ATOM 2576 C C . ALA B 1 57 ? 7.926 -25.203 -0.005 1 96.88 57 ALA B C 1
ATOM 2578 O O . ALA B 1 57 ? 6.777 -25.5 0.321 1 96.88 57 ALA B O 1
ATOM 2579 N N . GLY B 1 58 ? 8.227 -24.094 -0.466 1 97.19 58 GLY B N 1
ATOM 2580 C CA . GLY B 1 58 ? 7.23 -23.062 -0.715 1 97.19 58 GLY B CA 1
ATOM 2581 C C . GLY B 1 58 ? 6.215 -23.453 -1.771 1 97.19 58 GLY B C 1
ATOM 2582 O O . GLY B 1 58 ? 5.051 -23.062 -1.697 1 97.19 58 GLY B O 1
ATOM 2583 N N . GLU B 1 59 ? 6.676 -24.188 -2.727 1 96.69 59 GLU B N 1
ATOM 2584 C CA . GLU B 1 59 ? 5.77 -24.688 -3.752 1 96.69 59 GLU B CA 1
ATOM 2585 C C . GLU B 1 59 ? 4.688 -25.594 -3.145 1 96.69 59 GLU B C 1
ATOM 2587 O O . GLU B 1 59 ? 3.514 -25.469 -3.494 1 96.69 59 GLU B O 1
ATOM 2592 N N . VAL B 1 60 ? 5.066 -26.438 -2.309 1 96.25 60 VAL B N 1
ATOM 2593 C CA . VAL B 1 60 ? 4.137 -27.328 -1.625 1 96.25 60 VAL B CA 1
ATOM 2594 C C . VAL B 1 60 ? 3.125 -26.5 -0.825 1 96.25 60 VAL B C 1
ATOM 2596 O O . VAL B 1 60 ? 1.924 -26.781 -0.862 1 96.25 60 VAL B O 1
ATOM 2599 N N . ALA B 1 61 ? 3.654 -25.547 -0.178 1 97.94 61 ALA B N 1
ATOM 2600 C CA . ALA B 1 61 ? 2.789 -24.656 0.596 1 97.94 61 ALA B CA 1
ATOM 2601 C C . ALA B 1 61 ? 1.78 -23.953 -0.304 1 97.94 61 ALA B C 1
ATOM 2603 O O . ALA B 1 61 ? 0.602 -23.844 0.042 1 97.94 61 ALA B O 1
ATOM 2604 N N . LEU B 1 62 ? 2.199 -23.5 -1.451 1 98.06 62 LEU B N 1
ATOM 2605 C CA . LEU B 1 62 ? 1.314 -22.812 -2.381 1 98.06 62 LEU B CA 1
ATOM 2606 C C . LEU B 1 62 ? 0.158 -23.703 -2.805 1 98.06 62 LEU B C 1
ATOM 2608 O O . LEU B 1 62 ? -1.001 -23.281 -2.781 1 98.06 62 LEU B O 1
ATOM 2612 N N . MET B 1 63 ? 0.462 -24.938 -3.119 1 97.75 63 MET B N 1
ATOM 2613 C CA . MET B 1 63 ? -0.58 -25.875 -3.549 1 97.75 63 MET B CA 1
ATOM 2614 C C . MET B 1 63 ? -1.581 -26.125 -2.428 1 97.75 63 MET B C 1
ATOM 2616 O O . MET B 1 63 ? -2.789 -26.172 -2.668 1 97.75 63 MET B O 1
ATOM 2620 N N . ASP B 1 64 ? -1.064 -26.234 -1.276 1 98.19 64 ASP B N 1
ATOM 2621 C CA . ASP B 1 64 ? -1.94 -26.438 -0.128 1 98.19 64 ASP B CA 1
ATOM 2622 C C . ASP B 1 64 ? -2.822 -25.219 0.119 1 98.19 64 ASP B C 1
ATOM 2624 O O . ASP B 1 64 ? -4.012 -25.359 0.418 1 98.19 64 ASP B O 1
ATOM 2628 N N . VAL B 1 65 ? -2.266 -24.078 0.014 1 98.56 65 VAL B N 1
ATOM 2629 C CA . VAL B 1 65 ? -2.982 -22.828 0.217 1 98.56 65 VAL B CA 1
ATOM 2630 C C . VAL B 1 65 ? -4.07 -22.688 -0.845 1 98.56 65 VAL B C 1
ATOM 2632 O O . VAL B 1 65 ? -5.191 -22.266 -0.54 1 98.56 65 VAL B O 1
ATOM 2635 N N . LEU B 1 66 ? -3.773 -23.031 -2.076 1 98.69 66 LEU B N 1
ATOM 2636 C CA . LEU B 1 66 ? -4.766 -22.953 -3.143 1 98.69 66 LEU B CA 1
ATOM 2637 C C . LEU B 1 66 ? -5.914 -23.922 -2.885 1 98.69 66 LEU B C 1
ATOM 2639 O O . LEU B 1 66 ? -7.078 -23.578 -3.102 1 98.69 66 LEU B O 1
ATOM 2643 N N . ALA B 1 67 ? -5.578 -25.094 -2.41 1 98.5 67 ALA B N 1
ATOM 2644 C CA . ALA B 1 67 ? -6.621 -26.031 -2.018 1 98.5 67 ALA B CA 1
ATOM 2645 C C . ALA B 1 67 ? -7.512 -25.453 -0.927 1 98.5 67 ALA B C 1
ATOM 2647 O O . ALA B 1 67 ? -8.742 -25.531 -1.011 1 98.5 67 ALA B O 1
ATOM 2648 N N . GLY B 1 68 ? -6.875 -24.844 0.049 1 98.5 68 GLY B N 1
ATOM 2649 C CA . GLY B 1 68 ? -7.617 -24.203 1.123 1 98.5 68 GLY B CA 1
ATOM 2650 C C . GLY B 1 68 ? -8.484 -23.062 0.646 1 98.5 68 GLY B C 1
ATOM 2651 O O . GLY B 1 68 ? -9.586 -22.844 1.157 1 98.5 68 GLY B O 1
ATOM 2652 N N . ALA B 1 69 ? -7.941 -22.297 -0.285 1 98.75 69 ALA B N 1
ATOM 2653 C CA . ALA B 1 69 ? -8.695 -21.188 -0.855 1 98.75 69 ALA B CA 1
ATOM 2654 C C . ALA B 1 69 ? -9.969 -21.672 -1.54 1 98.75 69 ALA B C 1
ATOM 2656 O O . ALA B 1 69 ? -11.047 -21.109 -1.358 1 98.75 69 ALA B O 1
ATOM 2657 N N . ILE B 1 70 ? -9.836 -22.734 -2.324 1 98.38 70 ILE B N 1
ATOM 2658 C CA . ILE B 1 70 ? -10.977 -23.344 -3.002 1 98.38 70 ILE B CA 1
ATOM 2659 C C . ILE B 1 70 ? -12 -23.812 -1.972 1 98.38 70 ILE B C 1
ATOM 2661 O O . ILE B 1 70 ? -13.195 -23.531 -2.104 1 98.38 70 ILE B O 1
ATOM 2665 N N . GLU B 1 71 ? -11.523 -24.438 -0.915 1 97.62 71 GLU B N 1
ATOM 2666 C CA . GLU B 1 71 ? -12.398 -25.016 0.097 1 97.62 71 GLU B CA 1
ATOM 2667 C C . GLU B 1 71 ? -13.211 -23.953 0.815 1 97.62 71 GLU B C 1
ATOM 2669 O O . GLU B 1 71 ? -14.375 -24.172 1.165 1 97.62 71 GLU B O 1
ATOM 2674 N N . ILE B 1 72 ? -12.594 -22.828 1.04 1 97.88 72 ILE B N 1
ATOM 2675 C CA . ILE B 1 72 ? -13.273 -21.828 1.857 1 97.88 72 ILE B CA 1
ATOM 2676 C C . ILE B 1 72 ? -14.047 -20.859 0.959 1 97.88 72 ILE B C 1
ATOM 2678 O O . ILE B 1 72 ? -14.867 -20.078 1.441 1 97.88 72 ILE B O 1
ATOM 2682 N N . GLY B 1 73 ? -13.766 -20.828 -0.373 1 97.94 73 GLY B N 1
ATOM 2683 C CA . GLY B 1 73 ? -14.594 -20.094 -1.312 1 97.94 73 GLY B CA 1
ATOM 2684 C C . GLY B 1 73 ? -13.977 -18.781 -1.75 1 97.94 73 GLY B C 1
ATOM 2685 O O . GLY B 1 73 ? -14.688 -17.844 -2.123 1 97.94 73 GLY B O 1
ATOM 2686 N N . ILE B 1 74 ? -12.719 -18.641 -1.656 1 98.75 74 ILE B N 1
ATOM 2687 C CA . ILE B 1 74 ? -12.023 -17.484 -2.217 1 98.75 74 ILE B CA 1
ATOM 2688 C C . ILE B 1 74 ? -12.078 -17.531 -3.742 1 98.75 74 ILE B C 1
ATOM 2690 O O . ILE B 1 74 ? -11.906 -18.594 -4.34 1 98.75 74 ILE B O 1
ATOM 2694 N N . GLU B 1 75 ? -12.289 -16.375 -4.41 1 98.88 75 GLU B N 1
ATOM 2695 C CA . GLU B 1 75 ? -12.469 -16.344 -5.859 1 98.88 75 GLU B CA 1
ATOM 2696 C C . GLU B 1 75 ? -11.148 -16.109 -6.582 1 98.88 75 GLU B C 1
ATOM 2698 O O . GLU B 1 75 ? -10.93 -16.625 -7.676 1 98.88 75 GLU B O 1
ATOM 2703 N N . VAL B 1 76 ? -10.328 -15.281 -6 1 98.94 76 VAL B N 1
ATOM 2704 C CA . VAL B 1 76 ? -9.07 -14.898 -6.641 1 98.94 76 VAL B CA 1
ATOM 2705 C C . VAL B 1 76 ? -7.938 -14.945 -5.617 1 98.94 76 VAL B C 1
ATOM 2707 O O . VAL B 1 76 ? -8.078 -14.43 -4.504 1 98.94 76 VAL B O 1
ATOM 2710 N N . VAL B 1 77 ? -6.887 -15.57 -5.977 1 98.94 77 VAL B N 1
ATOM 2711 C CA . VAL B 1 77 ? -5.637 -15.492 -5.227 1 98.94 77 VAL B CA 1
ATOM 2712 C C . VAL B 1 77 ? -4.531 -14.93 -6.121 1 98.94 77 VAL B C 1
ATOM 2714 O O . VAL B 1 77 ? -4.25 -15.484 -7.188 1 98.94 77 VAL B O 1
ATOM 2717 N N . SER B 1 78 ? -3.971 -13.805 -5.738 1 98.94 78 SER B N 1
ATOM 2718 C CA . SER B 1 78 ? -2.783 -13.266 -6.391 1 98.94 78 SER B CA 1
ATOM 2719 C C . SER B 1 78 ? -1.528 -13.539 -5.566 1 98.94 78 SER B C 1
ATOM 2721 O O . SER B 1 78 ? -1.505 -13.297 -4.359 1 98.94 78 SER B O 1
ATOM 2723 N N . VAL B 1 79 ? -0.494 -14.055 -6.211 1 98.75 79 VAL B N 1
ATOM 2724 C CA . VAL B 1 79 ? 0.729 -14.375 -5.48 1 98.75 79 VAL B CA 1
ATOM 2725 C C . VAL B 1 79 ? 1.91 -13.633 -6.098 1 98.75 79 VAL B C 1
ATOM 2727 O O . VAL B 1 79 ? 1.999 -13.5 -7.324 1 98.75 79 VAL B O 1
ATOM 2730 N N . TYR B 1 80 ? 2.74 -13.141 -5.238 1 98.12 80 TYR B N 1
ATOM 2731 C CA . TYR B 1 80 ? 3.945 -12.43 -5.652 1 98.12 80 TYR B CA 1
ATOM 2732 C C . TYR B 1 80 ? 5.086 -13.406 -5.914 1 98.12 80 TYR B C 1
ATOM 2734 O O . TYR B 1 80 ? 5.984 -13.562 -5.082 1 98.12 80 TYR B O 1
ATOM 2742 N N . ALA B 1 81 ? 5.188 -13.906 -7.078 1 96.12 81 ALA B N 1
ATOM 2743 C CA . ALA B 1 81 ? 6.102 -15.008 -7.375 1 96.12 81 ALA B CA 1
ATOM 2744 C C . ALA B 1 81 ? 7.508 -14.492 -7.668 1 96.12 81 ALA B C 1
ATOM 2746 O O . ALA B 1 81 ? 8.492 -15.078 -7.219 1 96.12 81 ALA B O 1
ATOM 2747 N N . PHE B 1 82 ? 7.582 -13.445 -8.422 1 95 82 PHE B N 1
ATOM 2748 C CA . PHE B 1 82 ? 8.844 -12.828 -8.805 1 95 82 PHE B CA 1
ATOM 2749 C C . PHE B 1 82 ? 8.664 -11.328 -9.047 1 95 82 PHE B C 1
ATOM 2751 O O . PHE B 1 82 ? 7.934 -10.93 -9.961 1 95 82 PHE B O 1
ATOM 2758 N N . SER B 1 83 ? 9.383 -10.531 -8.242 1 95.25 83 SER B N 1
ATOM 2759 C CA . SER B 1 83 ? 9.234 -9.086 -8.383 1 95.25 83 SER B CA 1
ATOM 2760 C C . SER B 1 83 ? 10.234 -8.531 -9.398 1 95.25 83 SER B C 1
ATOM 2762 O O . SER B 1 83 ? 11.242 -9.164 -9.695 1 95.25 83 SER B O 1
ATOM 2764 N N . THR B 1 84 ? 10.008 -7.328 -9.867 1 93.56 84 THR B N 1
ATOM 2765 C CA . THR B 1 84 ? 10.938 -6.633 -10.742 1 93.56 84 THR B CA 1
ATOM 2766 C C . THR B 1 84 ? 12.25 -6.344 -10.016 1 93.56 84 THR B C 1
ATOM 2768 O O . THR B 1 84 ? 13.305 -6.254 -10.648 1 93.56 84 THR B O 1
ATOM 2771 N N . GLU B 1 85 ? 12.203 -6.277 -8.695 1 91.44 85 GLU B N 1
ATOM 2772 C CA . GLU B 1 85 ? 13.391 -5.992 -7.902 1 91.44 85 GLU B CA 1
ATOM 2773 C C . GLU B 1 85 ? 14.234 -7.246 -7.695 1 91.44 85 GLU B C 1
ATOM 2775 O O . GLU B 1 85 ? 15.398 -7.164 -7.305 1 91.44 85 GLU B O 1
ATOM 2780 N N . ASN B 1 86 ? 13.656 -8.391 -7.918 1 90.62 86 ASN B N 1
ATOM 2781 C CA . ASN B 1 86 ? 14.359 -9.648 -7.699 1 90.62 86 ASN B CA 1
ATOM 2782 C C . ASN B 1 86 ? 15.5 -9.828 -8.695 1 90.62 86 ASN B C 1
ATOM 2784 O O . ASN B 1 86 ? 16.375 -10.68 -8.492 1 90.62 86 ASN B O 1
ATOM 2788 N N . TRP B 1 87 ? 15.539 -9.023 -9.719 1 91.75 87 TRP B N 1
ATOM 2789 C CA . TRP B 1 87 ? 16.625 -9.094 -10.695 1 91.75 87 TRP B CA 1
ATOM 2790 C C . TRP B 1 87 ? 17.938 -8.641 -10.07 1 91.75 87 TRP B C 1
ATOM 2792 O O . TRP B 1 87 ? 19.016 -8.836 -10.656 1 91.75 87 TRP B O 1
ATOM 2802 N N . LYS B 1 88 ? 17.891 -8.062 -8.898 1 89.12 88 LYS B N 1
ATOM 2803 C CA . LYS B 1 88 ? 19.078 -7.629 -8.18 1 89.12 88 LYS B CA 1
ATOM 2804 C C . LYS B 1 88 ? 19.797 -8.805 -7.52 1 89.12 88 LYS B C 1
ATOM 2806 O O . LYS B 1 88 ? 20.906 -8.664 -7.012 1 89.12 88 LYS B O 1
ATOM 2811 N N . ARG B 1 89 ? 19.172 -9.992 -7.582 1 86.44 89 ARG B N 1
ATOM 2812 C CA . ARG B 1 89 ? 19.766 -11.188 -7 1 86.44 89 ARG B CA 1
ATOM 2813 C C . ARG B 1 89 ? 20.969 -11.664 -7.816 1 86.44 89 ARG B C 1
ATOM 2815 O O . ARG B 1 89 ? 21.203 -11.164 -8.922 1 86.44 89 ARG B O 1
ATOM 2822 N N . SER B 1 90 ? 21.734 -12.633 -7.184 1 86.25 90 SER B N 1
ATOM 2823 C CA . SER B 1 90 ? 22.875 -13.188 -7.891 1 86.25 90 SER B CA 1
ATOM 2824 C C . SER B 1 90 ? 22.453 -13.922 -9.156 1 86.25 90 SER B C 1
ATOM 2826 O O . SER B 1 90 ? 21.328 -14.453 -9.227 1 86.25 90 SER B O 1
ATOM 2828 N N . PRO B 1 91 ? 23.359 -13.945 -10.148 1 89.06 91 PRO B N 1
ATOM 2829 C CA . PRO B 1 91 ? 23.047 -14.664 -11.383 1 89.06 91 PRO B CA 1
ATOM 2830 C C . PRO B 1 91 ? 22.656 -16.125 -11.125 1 89.06 91 PRO B C 1
ATOM 2832 O O . PRO B 1 91 ? 21.75 -16.641 -11.781 1 89.06 91 PRO B O 1
ATOM 2835 N N . ALA B 1 92 ? 23.266 -16.688 -10.211 1 88.25 92 ALA B N 1
ATOM 2836 C CA . ALA B 1 92 ? 22.969 -18.078 -9.891 1 88.25 92 ALA B CA 1
ATOM 2837 C C . ALA B 1 92 ? 21.562 -18.219 -9.32 1 88.25 92 ALA B C 1
ATOM 2839 O O . ALA B 1 92 ? 20.828 -19.141 -9.688 1 88.25 92 ALA B O 1
ATOM 2840 N N . GLU B 1 93 ? 21.156 -17.328 -8.5 1 84.94 93 GLU B N 1
ATOM 2841 C CA . GLU B 1 93 ? 19.828 -17.391 -7.93 1 84.94 93 GLU B CA 1
ATOM 2842 C C . GLU B 1 93 ? 18.766 -17.094 -8.984 1 84.94 93 GLU B C 1
ATOM 2844 O O . GLU B 1 93 ? 17.703 -17.719 -9 1 84.94 93 GLU B O 1
ATOM 2849 N N . ILE B 1 94 ? 19.078 -16.141 -9.805 1 90.62 94 ILE B N 1
ATOM 2850 C CA . ILE B 1 94 ? 18.156 -15.805 -10.875 1 90.62 94 ILE B CA 1
ATOM 2851 C C . ILE B 1 94 ? 17.922 -17.016 -11.766 1 90.62 94 ILE B C 1
ATOM 2853 O O . ILE B 1 94 ? 16.781 -17.359 -12.078 1 90.62 94 ILE B O 1
ATOM 2857 N N . ALA B 1 95 ? 19.016 -17.672 -12.094 1 92.44 95 ALA B N 1
ATOM 2858 C CA . ALA B 1 95 ? 18.922 -18.859 -12.938 1 92.44 95 ALA B CA 1
ATOM 2859 C C . ALA B 1 95 ? 18.078 -19.938 -12.273 1 92.44 95 ALA B C 1
ATOM 2861 O O . ALA B 1 95 ? 17.25 -20.578 -12.93 1 92.44 95 ALA B O 1
ATOM 2862 N N . PHE B 1 96 ? 18.266 -20.078 -11.102 1 90.06 96 PHE B N 1
ATOM 2863 C CA . PHE B 1 96 ? 17.469 -21.047 -10.359 1 90.06 96 PHE B CA 1
ATOM 2864 C C . PHE B 1 96 ? 15.992 -20.672 -10.383 1 90.06 96 PHE B C 1
ATOM 2866 O O . PHE B 1 96 ? 15.133 -21.5 -10.672 1 90.06 96 PHE B O 1
ATOM 2873 N N . LEU B 1 97 ? 15.703 -19.422 -10.031 1 91.12 97 LEU B N 1
ATOM 2874 C CA . LEU B 1 97 ? 14.312 -18.984 -9.945 1 91.12 97 LEU B CA 1
ATOM 2875 C C . LEU B 1 97 ? 13.617 -19.109 -11.289 1 91.12 97 LEU B C 1
ATOM 2877 O O . LEU B 1 97 ? 12.453 -19.516 -11.352 1 91.12 97 LEU B O 1
ATOM 2881 N N . MET B 1 98 ? 14.336 -18.828 -12.328 1 93.31 98 MET B N 1
ATOM 2882 C CA . MET B 1 98 ? 13.766 -18.938 -13.672 1 93.31 98 MET B CA 1
ATOM 2883 C C . MET B 1 98 ? 13.484 -20.406 -14.016 1 93.31 98 MET B C 1
ATOM 2885 O O . MET B 1 98 ? 12.375 -20.75 -14.43 1 93.31 98 MET B O 1
ATOM 2889 N N . ASN B 1 99 ? 14.453 -21.203 -13.828 1 93.44 99 ASN B N 1
ATOM 2890 C CA . ASN B 1 99 ? 14.305 -22.625 -14.109 1 93.44 99 ASN B CA 1
ATOM 2891 C C . ASN B 1 99 ? 13.211 -23.25 -13.25 1 93.44 99 ASN B C 1
ATOM 2893 O O . ASN B 1 99 ? 12.375 -24.016 -13.75 1 93.44 99 ASN B O 1
ATOM 2897 N N . TYR B 1 100 ? 13.305 -22.891 -12.102 1 91.25 100 TYR B N 1
ATOM 2898 C CA . TYR B 1 100 ? 12.359 -23.469 -11.148 1 91.25 100 TYR B CA 1
ATOM 2899 C C . TYR B 1 100 ? 10.93 -23.016 -11.461 1 91.25 100 TYR B C 1
ATOM 2901 O O . TYR B 1 100 ? 10.008 -23.844 -11.445 1 91.25 100 TYR B O 1
ATOM 2909 N N . SER B 1 101 ? 10.742 -21.75 -11.719 1 91.12 101 SER B N 1
ATOM 2910 C CA . SER B 1 101 ? 9.422 -21.234 -12.078 1 91.12 101 SER B CA 1
ATOM 2911 C C . SER B 1 101 ? 8.875 -21.953 -13.312 1 91.12 101 SER B C 1
ATOM 2913 O O . SER B 1 101 ? 7.715 -22.375 -13.328 1 91.12 101 SER B O 1
ATOM 2915 N N . ARG B 1 102 ? 9.703 -22.062 -14.25 1 93.38 102 ARG B N 1
ATOM 2916 C CA . ARG B 1 102 ? 9.328 -22.766 -15.469 1 93.38 102 ARG B CA 1
ATOM 2917 C C . ARG B 1 102 ? 8.844 -24.188 -15.156 1 93.38 102 ARG B C 1
ATOM 2919 O O . ARG B 1 102 ? 7.766 -24.594 -15.594 1 93.38 102 ARG B O 1
ATOM 2926 N N . ASP B 1 103 ? 9.586 -24.828 -14.398 1 93.62 103 ASP B N 1
ATOM 2927 C CA . ASP B 1 103 ? 9.297 -26.234 -14.086 1 93.62 103 ASP B CA 1
ATOM 2928 C C . ASP B 1 103 ? 8.023 -26.359 -13.258 1 93.62 103 ASP B C 1
ATOM 2930 O O . ASP B 1 103 ? 7.211 -27.25 -13.492 1 93.62 103 ASP B O 1
ATOM 2934 N N . VAL B 1 104 ? 7.898 -25.5 -12.328 1 92.31 104 VAL B N 1
ATOM 2935 C CA . VAL B 1 104 ? 6.742 -25.531 -11.438 1 92.31 104 VAL B CA 1
ATOM 2936 C C . VAL B 1 104 ? 5.465 -25.281 -12.242 1 92.31 104 VAL B C 1
ATOM 2938 O O . VAL B 1 104 ? 4.484 -26.016 -12.094 1 92.31 104 VAL B O 1
ATOM 2941 N N . ILE B 1 105 ? 5.449 -24.312 -13.062 1 93.62 105 ILE B N 1
ATOM 2942 C CA . ILE B 1 105 ? 4.277 -23.984 -13.867 1 93.62 105 ILE B CA 1
ATOM 2943 C C . ILE B 1 105 ? 3.936 -25.156 -14.781 1 93.62 105 ILE B C 1
ATOM 2945 O O . ILE B 1 105 ? 2.771 -25.547 -14.891 1 93.62 105 ILE B O 1
ATOM 2949 N N . HIS B 1 106 ? 4.965 -25.734 -15.336 1 93.31 106 HIS B N 1
ATOM 2950 C CA . HIS B 1 106 ? 4.777 -26.859 -16.234 1 93.31 106 HIS B CA 1
ATOM 2951 C C . H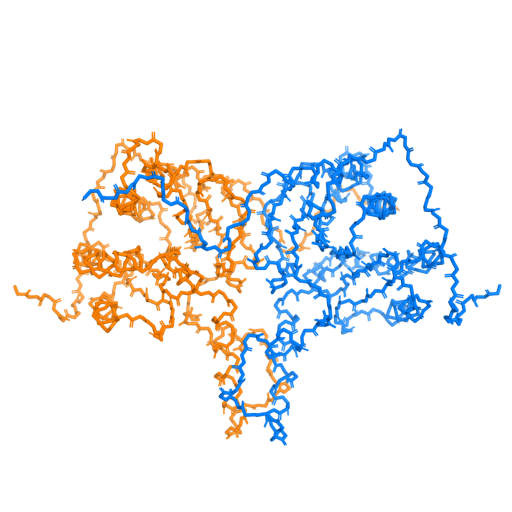IS B 1 106 ? 4.16 -28.047 -15.508 1 93.31 106 HIS B C 1
ATOM 2953 O O . HIS B 1 106 ? 3.209 -28.672 -16 1 93.31 106 HIS B O 1
ATOM 2959 N N . ARG B 1 107 ? 4.617 -28.312 -14.43 1 92.5 107 ARG B N 1
ATOM 2960 C CA . ARG B 1 107 ? 4.199 -29.5 -13.703 1 92.5 107 ARG B CA 1
ATOM 2961 C C . ARG B 1 107 ? 2.84 -29.297 -13.039 1 92.5 107 ARG B C 1
ATOM 2963 O O . ARG B 1 107 ? 2.006 -30.203 -13.016 1 92.5 107 ARG B O 1
ATOM 2970 N N . ARG B 1 108 ? 2.602 -28.109 -12.594 1 95.25 108 ARG B N 1
ATOM 2971 C CA . ARG B 1 108 ? 1.441 -27.891 -11.734 1 95.25 108 ARG B CA 1
ATOM 2972 C C . ARG B 1 108 ? 0.228 -27.469 -12.555 1 95.25 108 ARG B C 1
ATOM 2974 O O . ARG B 1 108 ? -0.909 -27.578 -12.086 1 95.25 108 ARG B O 1
ATOM 2981 N N . ARG B 1 109 ? 0.44 -26.984 -13.734 1 95.88 109 ARG B N 1
ATOM 2982 C CA . ARG B 1 109 ? -0.67 -26.422 -14.492 1 95.88 109 ARG B CA 1
ATOM 2983 C C . ARG B 1 109 ? -1.759 -27.453 -14.734 1 95.88 109 ARG B C 1
ATOM 2985 O O . ARG B 1 109 ? -2.947 -27.125 -14.742 1 95.88 109 ARG B O 1
ATOM 2992 N N . TYR B 1 110 ? -1.426 -28.75 -14.883 1 94.81 110 TYR B N 1
ATOM 2993 C CA . TYR B 1 110 ? -2.42 -29.797 -15.141 1 94.81 110 TYR B CA 1
ATOM 2994 C C . TYR B 1 110 ? -3.236 -30.094 -13.891 1 94.81 110 TYR B C 1
ATOM 2996 O O . TYR B 1 110 ? -4.457 -30.25 -13.961 1 94.81 110 TYR B O 1
ATOM 3004 N N . GLU B 1 111 ? -2.529 -30.188 -12.852 1 96.31 111 GLU B N 1
ATOM 3005 C CA . GLU B 1 111 ? -3.215 -30.391 -11.578 1 96.31 111 GLU B CA 1
ATOM 3006 C C . GLU B 1 111 ? -4.152 -29.234 -11.266 1 96.31 111 GLU B C 1
ATOM 3008 O O . GLU B 1 111 ? -5.297 -29.438 -10.852 1 96.31 111 GLU B O 1
ATOM 3013 N N . LEU B 1 112 ? -3.705 -28.062 -11.469 1 97.88 112 LEU B N 1
ATOM 3014 C CA . LEU B 1 112 ? -4.516 -26.875 -11.227 1 97.88 112 LEU B CA 1
ATOM 3015 C C . LEU B 1 112 ? -5.695 -26.812 -12.195 1 97.88 112 LEU B C 1
ATOM 3017 O O . LEU B 1 112 ? -6.793 -26.406 -11.812 1 97.88 112 LEU B O 1
ATOM 3021 N N . ASP B 1 113 ? -5.441 -27.188 -13.391 1 97.44 113 ASP B N 1
ATOM 3022 C CA . ASP B 1 113 ? -6.531 -27.297 -14.359 1 97.44 113 ASP B CA 1
ATOM 3023 C C . ASP B 1 113 ? -7.594 -28.281 -13.883 1 97.44 113 ASP B C 1
ATOM 3025 O O . ASP B 1 113 ? -8.789 -27.984 -13.945 1 97.44 113 ASP B O 1
ATOM 3029 N N . ASP B 1 114 ? -7.141 -29.422 -13.406 1 97 114 ASP B N 1
ATOM 3030 C CA . ASP B 1 114 ? -8.062 -30.438 -12.898 1 97 114 ASP B CA 1
ATOM 3031 C C . ASP B 1 114 ? -8.914 -29.875 -11.758 1 97 114 ASP B C 1
ATOM 3033 O O . ASP B 1 114 ? -10.078 -30.25 -11.617 1 97 114 ASP B O 1
ATOM 3037 N N . TRP B 1 115 ? -8.336 -28.969 -10.969 1 98.12 115 TRP B N 1
ATOM 3038 C CA . TRP B 1 115 ? -9.039 -28.375 -9.828 1 98.12 115 TRP B CA 1
ATOM 3039 C C . TRP B 1 115 ? -9.984 -27.281 -10.297 1 98.12 115 TRP B C 1
ATOM 3041 O O . TRP B 1 115 ? -10.742 -26.719 -9.492 1 98.12 115 TRP B O 1
ATOM 3051 N N . GLY B 1 116 ? -9.938 -26.938 -11.609 1 98.06 116 GLY B N 1
ATOM 3052 C CA . GLY B 1 116 ? -10.773 -25.875 -12.133 1 98.06 116 GLY B CA 1
ATOM 3053 C C . GLY B 1 116 ? -10.195 -24.484 -11.914 1 98.06 116 GLY B C 1
ATOM 3054 O O . GLY B 1 116 ? -10.922 -23.484 -11.93 1 98.06 116 GLY B O 1
ATOM 3055 N N . VAL B 1 117 ? -8.898 -24.422 -11.664 1 98.56 117 VAL B N 1
ATOM 3056 C CA . VAL B 1 117 ? -8.219 -23.156 -11.406 1 98.56 117 VAL B CA 1
ATOM 3057 C C . VAL B 1 117 ? -7.902 -22.453 -12.727 1 98.56 117 VAL B C 1
ATOM 3059 O O . VAL B 1 117 ? -7.355 -23.078 -13.641 1 98.56 117 VAL B O 1
ATOM 3062 N N . LYS B 1 118 ? -8.305 -21.219 -12.875 1 98.62 118 LYS B N 1
ATOM 3063 C CA . LYS B 1 118 ? -7.887 -20.359 -13.977 1 98.62 118 LYS B CA 1
ATOM 3064 C C . LYS B 1 118 ? -6.578 -19.641 -13.656 1 98.62 118 LYS B C 1
ATOM 3066 O O . LYS B 1 118 ? -6.492 -18.906 -12.664 1 98.62 118 LYS B O 1
ATOM 3071 N N . ILE B 1 119 ? -5.609 -19.828 -14.5 1 98.38 119 ILE B N 1
ATOM 3072 C CA . ILE B 1 119 ? -4.305 -19.219 -14.258 1 98.38 119 ILE B CA 1
ATOM 3073 C C . ILE B 1 119 ? -4.152 -17.969 -15.125 1 98.38 119 ILE B C 1
ATOM 3075 O O . ILE B 1 119 ? -4.402 -18.016 -16.328 1 98.38 119 ILE B O 1
ATOM 3079 N N . LEU B 1 120 ? -3.84 -16.891 -14.484 1 98.62 120 LEU B N 1
ATOM 3080 C CA . LEU B 1 120 ? -3.469 -15.641 -15.148 1 98.62 120 LEU B CA 1
ATOM 3081 C C . LEU B 1 120 ? -2.025 -15.266 -14.836 1 98.62 120 LEU B C 1
ATOM 3083 O O . LEU B 1 120 ? -1.497 -15.641 -13.789 1 98.62 120 LEU B O 1
ATOM 3087 N N . TRP B 1 121 ? -1.442 -14.586 -15.75 1 98.38 121 TRP B N 1
ATOM 3088 C CA . TRP B 1 121 ? -0.105 -14.047 -15.531 1 98.38 121 TRP B CA 1
ATOM 3089 C C . TRP B 1 121 ? -0.13 -12.516 -15.531 1 98.38 121 TRP B C 1
ATOM 3091 O O . TRP B 1 121 ? -0.627 -11.898 -16.469 1 98.38 121 TRP B O 1
ATOM 3101 N N . SER B 1 122 ? 0.303 -11.922 -14.469 1 98.56 122 SER B N 1
ATOM 3102 C CA . SER B 1 122 ? 0.551 -10.484 -14.383 1 98.56 122 SER B CA 1
ATOM 3103 C C . SER B 1 122 ? 2.043 -10.188 -14.289 1 98.56 122 SER B C 1
ATOM 3105 O O . SER B 1 122 ? 2.715 -10.625 -13.352 1 98.56 122 SER B O 1
ATOM 3107 N N . GLY B 1 123 ? 2.592 -9.523 -15.188 1 97.94 123 GLY B N 1
ATOM 3108 C CA . GLY B 1 123 ? 4 -9.156 -15.18 1 97.94 123 GLY B CA 1
ATOM 3109 C C . GLY B 1 123 ? 4.508 -8.727 -16.547 1 97.94 123 GLY B C 1
ATOM 3110 O O . GLY B 1 123 ? 3.766 -8.766 -17.531 1 97.94 123 GLY B O 1
ATOM 3111 N N . ARG B 1 124 ? 5.773 -8.328 -16.609 1 96.81 124 ARG B N 1
ATOM 3112 C CA . ARG B 1 124 ? 6.402 -7.832 -17.828 1 96.81 124 ARG B CA 1
ATOM 3113 C C . ARG B 1 124 ? 7.176 -8.938 -18.531 1 96.81 124 ARG B C 1
ATOM 3115 O O . ARG B 1 124 ? 7.684 -9.859 -17.891 1 96.81 124 ARG B O 1
ATOM 3122 N N . GLN B 1 125 ? 7.316 -8.773 -19.766 1 95.69 125 GLN B N 1
ATOM 3123 C CA . GLN B 1 125 ? 8.031 -9.766 -20.562 1 95.69 125 GLN B CA 1
ATOM 3124 C C . GLN B 1 125 ? 9.531 -9.523 -20.531 1 95.69 125 GLN B C 1
ATOM 3126 O O . GLN B 1 125 ? 10.312 -10.477 -20.438 1 95.69 125 GLN B O 1
ATOM 3131 N N . PRO B 1 126 ? 9.961 -8.273 -20.547 1 92.81 126 PRO B N 1
ATOM 3132 C CA . PRO B 1 126 ? 11.406 -8.062 -20.641 1 92.81 126 PRO B CA 1
ATOM 3133 C C . PRO B 1 126 ? 12.18 -8.758 -19.531 1 92.81 126 PRO B C 1
ATOM 3135 O O . PRO B 1 126 ? 11.727 -8.789 -18.391 1 92.81 126 PRO B O 1
ATOM 3138 N N . ARG B 1 127 ? 13.273 -9.352 -19.922 1 92.06 127 ARG B N 1
ATOM 3139 C CA . ARG B 1 127 ? 14.234 -10.008 -19.047 1 92.06 127 ARG B CA 1
ATOM 3140 C C . ARG B 1 127 ? 13.781 -11.422 -18.688 1 92.06 127 ARG B C 1
ATOM 3142 O O . ARG B 1 127 ? 14.594 -12.258 -18.297 1 92.06 127 ARG B O 1
ATOM 3149 N N . LEU B 1 128 ? 12.5 -11.688 -18.766 1 94.94 128 LEU B N 1
ATOM 3150 C CA . LEU B 1 128 ? 12.055 -13.055 -18.531 1 94.94 128 LEU B CA 1
ATOM 3151 C C . LEU B 1 128 ? 12.555 -14 -19.625 1 94.94 128 LEU B C 1
ATOM 3153 O O . LEU B 1 128 ? 12.562 -13.641 -20.797 1 94.94 128 LEU B O 1
ATOM 3157 N N . TRP B 1 129 ? 12.898 -15.141 -19.188 1 95 129 TRP B N 1
ATOM 3158 C CA . TRP B 1 129 ? 13.297 -16.141 -20.172 1 95 129 TRP B CA 1
ATOM 3159 C C . TRP B 1 129 ? 12.109 -16.547 -21.031 1 95 129 TRP B C 1
ATOM 3161 O O . TRP B 1 129 ? 10.992 -16.703 -20.547 1 95 129 TRP B O 1
ATOM 3171 N N . SER B 1 130 ? 12.391 -16.781 -22.328 1 96.31 130 SER B N 1
ATOM 3172 C CA . SER B 1 130 ? 11.344 -17.156 -23.266 1 96.31 130 SER B CA 1
ATOM 3173 C C . SER B 1 130 ? 10.664 -18.469 -22.844 1 96.31 130 SER B C 1
ATOM 3175 O O . SER B 1 130 ? 9.469 -18.641 -23.062 1 96.31 130 SER B O 1
ATOM 3177 N N . SER B 1 131 ? 11.414 -19.328 -22.312 1 95.62 131 SER B N 1
ATOM 3178 C CA . SER B 1 131 ? 10.875 -20.609 -21.859 1 95.62 131 SER B CA 1
ATOM 3179 C C . SER B 1 131 ? 9.859 -20.406 -20.734 1 95.62 131 SER B C 1
ATOM 3181 O O . SER B 1 131 ? 8.852 -21.109 -20.672 1 95.62 131 SER B O 1
ATOM 3183 N N . VAL B 1 132 ? 10.141 -19.453 -19.859 1 96.62 132 VAL B N 1
ATOM 3184 C CA . VAL B 1 132 ? 9.227 -19.141 -18.766 1 96.62 132 VAL B CA 1
ATOM 3185 C C . VAL B 1 132 ? 7.949 -18.516 -19.312 1 96.62 132 VAL B C 1
ATOM 3187 O O . VAL B 1 132 ? 6.844 -18.906 -18.938 1 96.62 132 VAL B O 1
ATOM 3190 N N . ILE B 1 133 ? 8.109 -17.609 -20.203 1 97.38 133 ILE B N 1
ATOM 3191 C CA . ILE B 1 133 ? 6.984 -16.922 -20.828 1 97.38 133 ILE B CA 1
ATOM 3192 C C . ILE B 1 133 ? 6.074 -17.938 -21.5 1 97.38 133 ILE B C 1
ATOM 3194 O O . ILE B 1 133 ? 4.852 -17.891 -21.344 1 97.38 133 ILE B O 1
ATOM 3198 N N . ARG B 1 134 ? 6.668 -18.828 -22.234 1 96.19 134 ARG B N 1
ATOM 3199 C CA . ARG B 1 134 ? 5.906 -19.859 -22.938 1 96.19 134 ARG B CA 1
ATOM 3200 C C . ARG B 1 134 ? 5.078 -20.688 -21.969 1 96.19 134 ARG B C 1
ATOM 3202 O O . ARG B 1 134 ? 3.912 -20.984 -22.234 1 96.19 134 ARG B O 1
ATOM 3209 N N . GLU B 1 135 ? 5.672 -21.078 -20.906 1 96.06 135 GLU B N 1
ATOM 3210 C CA . GLU B 1 135 ? 4.965 -21.875 -19.906 1 96.06 135 GLU B CA 1
ATOM 3211 C C . GLU B 1 135 ? 3.812 -21.094 -19.281 1 96.06 135 GLU B C 1
ATOM 3213 O O . GLU B 1 135 ? 2.738 -21.641 -19.047 1 96.06 135 GLU B O 1
ATOM 3218 N N . LEU B 1 136 ? 4.039 -19.844 -18.984 1 97.06 136 LEU B N 1
ATOM 3219 C CA . LEU B 1 136 ? 3.002 -18.984 -18.406 1 97.06 136 LEU B CA 1
ATOM 3220 C C . LEU B 1 136 ? 1.828 -18.844 -19.375 1 97.06 136 LEU B C 1
ATOM 3222 O O . LEU B 1 136 ? 0.67 -18.969 -18.969 1 97.06 136 LEU B O 1
ATOM 3226 N N . GLN B 1 137 ? 2.139 -18.625 -20.594 1 96.81 137 GLN B N 1
ATOM 3227 C CA . GLN B 1 137 ? 1.106 -18.453 -21.609 1 96.81 137 GLN B CA 1
ATOM 3228 C C . GLN B 1 137 ? 0.336 -19.75 -21.828 1 96.81 137 GLN B C 1
ATOM 3230 O O . GLN B 1 137 ? -0.882 -19.719 -22.031 1 96.81 137 GLN B O 1
ATOM 3235 N N . GLN B 1 138 ? 1.057 -20.828 -21.844 1 96.31 138 GLN B N 1
ATOM 3236 C CA . GLN B 1 138 ? 0.413 -22.125 -22 1 96.31 138 GLN B CA 1
ATOM 3237 C C . GLN B 1 138 ? -0.521 -22.422 -20.828 1 96.31 138 GLN B C 1
ATOM 3239 O O . GLN B 1 138 ? -1.626 -22.922 -21.016 1 96.31 138 GLN B O 1
ATOM 3244 N N . ALA B 1 139 ? -0.09 -22.109 -19.672 1 97.19 139 ALA B N 1
ATOM 3245 C CA . ALA B 1 139 ? -0.92 -22.312 -18.484 1 97.19 139 ALA B CA 1
ATOM 3246 C C . ALA B 1 139 ? -2.199 -21.484 -18.562 1 97.19 139 ALA B C 1
ATOM 3248 O O . ALA B 1 139 ? -3.283 -21.969 -18.234 1 97.19 139 ALA B O 1
ATOM 3249 N N . GLN B 1 140 ? -2.072 -20.281 -18.984 1 97.75 140 GLN B N 1
ATOM 3250 C CA . GLN B 1 140 ? -3.227 -19.406 -19.141 1 97.75 140 GLN B CA 1
ATOM 3251 C C . GLN B 1 140 ? -4.207 -19.969 -20.172 1 97.75 140 GLN B C 1
ATOM 3253 O O . GLN B 1 140 ? -5.414 -19.984 -19.938 1 97.75 140 GLN B O 1
ATOM 3258 N N . ARG B 1 141 ? -3.65 -20.406 -21.25 1 96.94 141 ARG B N 1
ATOM 3259 C CA . ARG B 1 141 ? -4.48 -20.953 -22.312 1 96.94 141 ARG B CA 1
ATOM 3260 C C . ARG B 1 141 ? -5.195 -22.219 -21.844 1 96.94 141 ARG B C 1
ATOM 3262 O O . ARG B 1 141 ? -6.402 -22.375 -22.047 1 96.94 141 ARG B O 1
ATOM 3269 N N . LEU B 1 142 ? -4.461 -23.078 -21.25 1 96.44 142 LEU B N 1
ATOM 3270 C CA . LEU B 1 142 ? -4.973 -24.375 -20.812 1 96.44 142 LEU B CA 1
ATOM 3271 C C . LEU B 1 142 ? -6.156 -24.203 -19.859 1 96.44 142 LEU B C 1
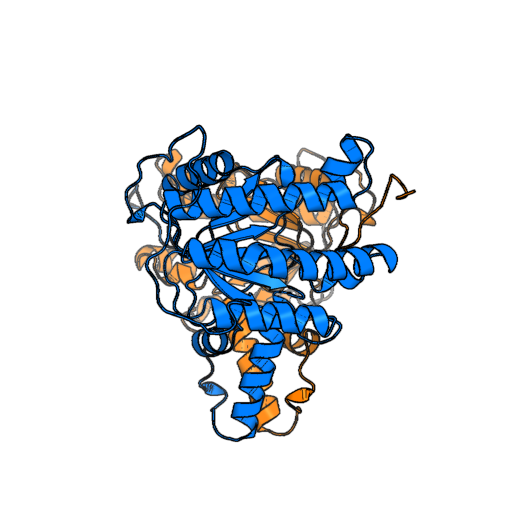ATOM 3273 O O . LEU B 1 142 ? -7.117 -24.969 -19.922 1 96.44 142 LEU B O 1
ATOM 3277 N N . THR B 1 143 ? -6.109 -23.156 -19.062 1 97.44 143 THR B N 1
ATOM 3278 C CA . THR B 1 143 ? -7.043 -23.062 -17.953 1 97.44 143 THR B CA 1
ATOM 3279 C C . THR B 1 143 ? -8.078 -21.984 -18.203 1 97.44 143 THR B C 1
ATOM 3281 O O . THR B 1 143 ? -8.812 -21.594 -17.297 1 97.44 143 THR B O 1
ATOM 3284 N N . ARG B 1 144 ? -8.211 -21.469 -19.375 1 97.12 144 ARG B N 1
ATOM 3285 C CA . ARG B 1 144 ? -8.945 -20.25 -19.688 1 97.12 144 ARG B CA 1
ATOM 3286 C C . ARG B 1 144 ? -10.438 -20.422 -19.406 1 97.12 144 ARG B C 1
ATOM 3288 O O . ARG B 1 144 ? -11.148 -19.438 -19.188 1 97.12 144 ARG B O 1
ATOM 3295 N N . TYR B 1 145 ? -10.961 -21.609 -19.359 1 97 145 TYR B N 1
ATOM 3296 C CA . TYR B 1 145 ? -12.391 -21.812 -19.188 1 97 145 TYR B CA 1
ATOM 3297 C C . TYR B 1 145 ? -12.742 -22.141 -17.734 1 97 145 TYR B C 1
ATOM 3299 O O . TYR B 1 145 ? -13.914 -22.25 -17.391 1 97 145 TYR B O 1
ATOM 3307 N N . ASN B 1 146 ? -11.719 -22.297 -16.938 1 97.94 146 ASN B N 1
ATOM 3308 C CA . ASN B 1 146 ? -11.945 -22.656 -15.539 1 97.94 146 ASN B CA 1
ATOM 3309 C C . ASN B 1 146 ? -12.531 -21.484 -14.742 1 97.94 146 ASN B C 1
ATOM 3311 O O . ASN B 1 146 ? -12.344 -20.328 -15.109 1 97.94 146 ASN B O 1
ATOM 3315 N N . SER B 1 147 ? -13.25 -21.844 -13.562 1 97.75 147 SER B N 1
ATOM 3316 C CA . SER B 1 147 ? -13.922 -20.781 -12.812 1 97.75 147 SER B CA 1
ATOM 3317 C C . SER B 1 147 ? -13.961 -21.109 -11.328 1 97.75 147 SER B C 1
ATOM 3319 O O . SER B 1 147 ? -14.562 -20.359 -10.547 1 97.75 147 SER B O 1
ATOM 3321 N N . THR B 1 148 ? -13.336 -22.172 -10.922 1 98.44 148 THR B N 1
ATOM 3322 C CA . THR B 1 148 ? -13.336 -22.547 -9.508 1 98.44 148 THR B CA 1
ATOM 3323 C C . THR B 1 148 ? -12.578 -21.516 -8.68 1 98.44 148 THR B C 1
ATOM 3325 O O . THR B 1 148 ? -13.055 -21.094 -7.617 1 98.44 148 THR B O 1
ATOM 3328 N N . LEU B 1 149 ? -11.484 -21.125 -9.133 1 98.69 149 LEU B N 1
ATOM 3329 C CA . LEU B 1 149 ? -10.57 -20.156 -8.547 1 98.69 149 LEU B CA 1
ATOM 3330 C C . LEU B 1 149 ? -9.672 -19.531 -9.617 1 98.69 149 LEU B C 1
ATOM 3332 O O . LEU B 1 149 ? -9.242 -20.219 -10.547 1 98.69 149 LEU B O 1
ATOM 3336 N N . THR B 1 150 ? -9.438 -18.25 -9.5 1 98.94 150 THR B N 1
ATOM 3337 C CA . THR B 1 150 ? -8.445 -17.609 -10.352 1 98.94 150 THR B CA 1
ATOM 3338 C C . THR B 1 150 ? -7.125 -17.422 -9.609 1 98.94 150 THR B C 1
ATOM 3340 O O . THR B 1 150 ? -7.094 -16.828 -8.523 1 98.94 150 THR B O 1
ATOM 3343 N N . LEU B 1 151 ? -6.129 -18 -10.125 1 98.88 151 LEU B N 1
ATOM 3344 C CA . LEU B 1 151 ? -4.773 -17.75 -9.641 1 98.88 151 LEU B CA 1
ATOM 3345 C C . LEU B 1 151 ? -4.07 -16.719 -10.508 1 98.88 151 LEU B C 1
ATOM 3347 O O . LEU B 1 151 ? -3.752 -16.969 -11.664 1 98.88 151 LEU B O 1
ATOM 3351 N N . ASN B 1 152 ? -3.904 -15.555 -9.977 1 98.81 152 ASN B N 1
ATOM 3352 C CA . ASN B 1 152 ? -3.1 -14.516 -10.609 1 98.81 152 ASN B CA 1
ATOM 3353 C C . ASN B 1 152 ? -1.632 -14.617 -10.211 1 98.81 152 ASN B C 1
ATOM 3355 O O . ASN B 1 152 ? -1.255 -14.203 -9.109 1 98.81 152 ASN B O 1
ATOM 3359 N N . PHE B 1 153 ? -0.902 -15.195 -11.102 1 98.31 153 PHE B N 1
ATOM 3360 C CA . PHE B 1 153 ? 0.521 -15.43 -10.883 1 98.31 153 PHE B CA 1
ATOM 3361 C C . PHE B 1 153 ? 1.339 -14.211 -11.281 1 98.31 153 PHE B C 1
ATOM 3363 O O . PHE B 1 153 ? 1.591 -13.984 -12.469 1 98.31 153 PHE B O 1
ATOM 3370 N N . CYS B 1 154 ? 1.803 -13.469 -10.281 1 98.25 154 CYS B N 1
ATOM 3371 C CA . CYS B 1 154 ? 2.553 -12.242 -10.547 1 98.25 154 CYS B CA 1
ATOM 3372 C C . CYS B 1 154 ? 4.043 -12.539 -10.664 1 98.25 154 CYS B C 1
ATOM 3374 O O . CYS B 1 154 ? 4.734 -12.695 -9.656 1 98.25 154 CYS B O 1
ATOM 3376 N N . CYS B 1 155 ? 4.508 -12.586 -11.867 1 97.19 155 CYS B N 1
ATOM 3377 C CA . CYS B 1 155 ? 5.887 -12.914 -12.211 1 97.19 155 CYS B CA 1
ATOM 3378 C C . CYS B 1 155 ? 6.523 -11.812 -13.039 1 97.19 155 CYS B C 1
ATOM 3380 O O . CYS B 1 155 ? 6.012 -11.453 -14.102 1 97.19 155 CYS B O 1
ATOM 3382 N N . ASN B 1 156 ? 7.73 -11.359 -12.602 1 97.38 156 ASN B N 1
ATOM 3383 C CA . ASN B 1 156 ? 8.328 -10.133 -13.117 1 97.38 156 ASN B CA 1
ATOM 3384 C C . ASN B 1 156 ? 7.359 -8.961 -13.023 1 97.38 156 ASN B C 1
ATOM 3386 O O . ASN B 1 156 ? 7.082 -8.289 -14.023 1 97.38 156 ASN B O 1
ATOM 3390 N N . TYR B 1 157 ? 6.949 -8.836 -11.781 1 97.94 157 TYR B N 1
ATOM 3391 C CA . TYR B 1 157 ? 5.863 -7.902 -11.5 1 97.94 157 TYR B CA 1
ATOM 3392 C C . TYR B 1 157 ? 6.297 -6.848 -10.492 1 97.94 157 TYR B C 1
ATOM 3394 O O . TYR B 1 157 ? 7.07 -7.137 -9.578 1 97.94 157 TYR B O 1
ATOM 3402 N N . GLY B 1 158 ? 5.801 -5.672 -10.625 1 97.88 158 GLY B N 1
ATOM 3403 C CA . GLY B 1 158 ? 5.852 -4.547 -9.711 1 97.88 158 GLY B CA 1
ATOM 3404 C C . GLY B 1 158 ? 4.699 -3.574 -9.891 1 97.88 158 GLY B C 1
ATOM 3405 O O . GLY B 1 158 ? 4.297 -3.287 -11.023 1 97.88 158 GLY B O 1
ATOM 3406 N N . GLY B 1 159 ? 4.211 -3.131 -8.758 1 98.44 159 GLY B N 1
ATOM 3407 C CA . GLY B 1 159 ? 3.074 -2.225 -8.828 1 98.44 159 GLY B CA 1
ATOM 3408 C C . GLY B 1 159 ? 3.361 -0.962 -9.617 1 98.44 159 GLY B C 1
ATOM 3409 O O . GLY B 1 159 ? 2.537 -0.528 -10.422 1 98.44 159 GLY B O 1
ATOM 3410 N N . ARG B 1 160 ? 4.484 -0.328 -9.367 1 98.5 160 ARG B N 1
ATOM 3411 C CA . ARG B 1 160 ? 4.848 0.887 -10.086 1 98.5 160 ARG B CA 1
ATOM 3412 C C . ARG B 1 160 ? 5 0.611 -11.578 1 98.5 160 ARG B C 1
ATOM 3414 O O . ARG B 1 160 ? 4.559 1.406 -12.414 1 98.5 160 ARG B O 1
ATOM 3421 N N . ALA B 1 161 ? 5.613 -0.516 -11.922 1 98.06 161 ALA B N 1
ATOM 3422 C CA . ALA B 1 161 ? 5.773 -0.889 -13.328 1 98.06 161 ALA B CA 1
ATOM 3423 C C . ALA B 1 161 ? 4.418 -1.111 -13.992 1 98.06 161 ALA B C 1
ATOM 3425 O O . ALA B 1 161 ? 4.207 -0.696 -15.141 1 98.06 161 ALA B O 1
ATOM 3426 N N . GLU B 1 162 ? 3.531 -1.799 -13.328 1 98.69 162 GLU B N 1
ATOM 3427 C CA . GLU B 1 162 ? 2.195 -2.021 -13.875 1 98.69 162 GLU B CA 1
ATOM 3428 C C . GLU B 1 162 ? 1.493 -0.698 -14.164 1 98.69 162 GLU B C 1
ATOM 3430 O O . GLU B 1 162 ? 0.9 -0.528 -15.234 1 98.69 162 GLU B O 1
ATOM 3435 N N . ILE B 1 163 ? 1.576 0.199 -13.227 1 98.75 163 ILE B N 1
ATOM 3436 C CA . ILE B 1 163 ? 0.95 1.503 -13.414 1 98.75 163 ILE B CA 1
ATOM 3437 C C . ILE B 1 163 ? 1.611 2.229 -14.578 1 98.75 163 ILE B C 1
ATOM 3439 O O . ILE B 1 163 ? 0.928 2.828 -15.414 1 98.75 163 ILE B O 1
ATOM 3443 N N . ALA B 1 164 ? 2.881 2.172 -14.641 1 98.5 164 ALA B N 1
ATOM 3444 C CA . ALA B 1 164 ? 3.586 2.818 -15.75 1 98.5 164 ALA B CA 1
ATOM 3445 C C . ALA B 1 164 ? 3.129 2.258 -17.094 1 98.5 164 ALA B C 1
ATOM 3447 O O . ALA B 1 164 ? 2.912 3.012 -18.047 1 98.5 164 ALA B O 1
ATOM 3448 N N . ASP B 1 165 ? 3.053 0.937 -17.172 1 98.5 165 ASP B N 1
ATOM 3449 C CA . ASP B 1 165 ? 2.574 0.308 -18.406 1 98.5 165 ASP B CA 1
ATOM 3450 C C . ASP B 1 165 ? 1.154 0.762 -18.734 1 98.5 165 ASP B C 1
ATOM 3452 O O . ASP B 1 165 ? 0.829 0.997 -19.891 1 98.5 165 ASP B O 1
ATOM 3456 N N . ALA B 1 166 ? 0.336 0.866 -17.703 1 98.75 166 ALA B N 1
ATOM 3457 C CA . ALA B 1 166 ? -1.025 1.36 -17.906 1 98.75 166 ALA B CA 1
ATOM 3458 C C . ALA B 1 166 ? -1.019 2.787 -18.438 1 98.75 166 ALA B C 1
ATOM 3460 O O . ALA B 1 166 ? -1.775 3.113 -19.359 1 98.75 166 ALA B O 1
ATOM 3461 N N . VAL B 1 167 ? -0.197 3.617 -17.875 1 98.81 167 VAL B N 1
ATOM 3462 C CA . VAL B 1 167 ? -0.109 5.016 -18.281 1 98.81 167 VAL B CA 1
ATOM 3463 C C . VAL B 1 167 ? 0.383 5.105 -19.719 1 98.81 167 VAL B C 1
ATOM 3465 O O . VAL B 1 167 ? -0.108 5.922 -20.5 1 98.81 167 VAL B O 1
ATOM 3468 N N . GLU B 1 168 ? 1.38 4.297 -20.078 1 98.62 168 GLU B N 1
ATOM 3469 C CA . GLU B 1 168 ? 1.85 4.25 -21.453 1 98.62 168 GLU B CA 1
ATOM 3470 C C . GLU B 1 168 ? 0.714 3.902 -22.406 1 98.62 168 GLU B C 1
ATOM 3472 O O . GLU B 1 168 ? 0.539 4.559 -23.438 1 98.62 168 GLU B O 1
ATOM 3477 N N . ALA B 1 169 ? -0.036 2.914 -22.078 1 98.56 169 ALA B N 1
ATOM 3478 C CA . ALA B 1 169 ? -1.157 2.488 -22.906 1 98.56 169 ALA B CA 1
ATOM 3479 C C . ALA B 1 169 ? -2.188 3.605 -23.047 1 98.56 169 ALA B C 1
ATOM 3481 O O . ALA B 1 169 ? -2.705 3.842 -24.156 1 98.56 169 ALA B O 1
ATOM 3482 N N . ILE B 1 170 ? -2.502 4.258 -21.984 1 98.81 170 ILE B N 1
ATOM 3483 C CA . ILE B 1 170 ? -3.445 5.371 -21.984 1 98.81 170 ILE B CA 1
ATOM 3484 C C . ILE B 1 170 ? -2.91 6.496 -22.859 1 98.81 170 ILE B C 1
ATOM 3486 O O . ILE B 1 170 ? -3.641 7.051 -23.688 1 98.81 170 ILE B O 1
ATOM 3490 N N . ALA B 1 171 ? -1.657 6.789 -22.672 1 98.69 171 ALA B N 1
ATOM 3491 C CA . ALA B 1 171 ? -1.009 7.852 -23.438 1 98.69 171 ALA B CA 1
ATOM 3492 C C . ALA B 1 171 ? -1.041 7.551 -24.938 1 98.69 171 ALA B C 1
ATOM 3494 O O . ALA B 1 171 ? -1.18 8.461 -25.75 1 98.69 171 ALA B O 1
ATOM 3495 N N . GLU B 1 172 ? -0.851 6.312 -25.297 1 98.56 172 GLU B N 1
ATOM 3496 C CA . GLU B 1 172 ? -0.927 5.914 -26.703 1 98.56 172 GLU B CA 1
ATOM 3497 C C . GLU B 1 172 ? -2.311 6.199 -27.281 1 98.56 172 GLU B C 1
ATOM 3499 O O . GLU B 1 172 ? -2.428 6.68 -28.406 1 98.56 172 GLU B O 1
ATOM 3504 N N . ARG B 1 173 ? -3.326 5.914 -26.547 1 98.5 173 ARG B N 1
ATOM 3505 C CA . ARG B 1 173 ? -4.688 6.199 -26.969 1 98.5 173 ARG B CA 1
ATOM 3506 C C . ARG B 1 173 ? -4.91 7.703 -27.125 1 98.5 173 ARG B C 1
ATOM 3508 O O . ARG B 1 173 ? -5.617 8.141 -28.031 1 98.5 173 ARG B O 1
ATOM 3515 N N . VAL B 1 174 ? -4.355 8.445 -26.234 1 98.62 174 VAL B N 1
ATOM 3516 C CA . VAL B 1 174 ? -4.453 9.898 -26.297 1 98.62 174 VAL B CA 1
ATOM 3517 C C . VAL B 1 174 ? -3.74 10.406 -27.547 1 98.62 174 VAL B C 1
ATOM 3519 O O . VAL B 1 174 ? -4.281 11.242 -28.281 1 98.62 174 VAL B O 1
ATOM 3522 N N . SER B 1 175 ? -2.557 9.906 -27.734 1 98 175 SER B N 1
ATOM 3523 C CA . SER B 1 175 ? -1.77 10.297 -28.906 1 98 175 SER B CA 1
ATOM 3524 C C . SER B 1 175 ? -2.508 9.977 -30.203 1 98 175 SER B C 1
ATOM 3526 O O . SER B 1 175 ? -2.406 10.719 -31.172 1 98 175 SER B O 1
ATOM 3528 N N . ALA B 1 176 ? -3.262 8.953 -30.219 1 97.62 176 ALA B N 1
ATOM 3529 C CA . ALA B 1 176 ? -4.008 8.508 -31.406 1 97.62 176 ALA B CA 1
ATOM 3530 C C . ALA B 1 176 ? -5.328 9.266 -31.531 1 97.62 176 ALA B C 1
ATOM 3532 O O . ALA B 1 176 ? -6.07 9.078 -32.5 1 97.62 176 ALA B O 1
ATOM 3533 N N . GLY B 1 177 ? -5.656 10.062 -30.531 1 97.19 177 GLY B N 1
ATOM 3534 C CA . GLY B 1 177 ? -6.891 10.828 -30.562 1 97.19 177 GLY B CA 1
ATOM 3535 C C . GLY B 1 177 ? -8.102 10.031 -30.094 1 97.19 177 GLY B C 1
ATOM 3536 O O . GLY B 1 177 ? -9.242 10.469 -30.281 1 97.19 177 GLY B O 1
ATOM 3537 N N . GLU B 1 178 ? -7.863 8.906 -29.469 1 98 178 GLU B N 1
ATOM 3538 C CA . GLU B 1 178 ? -8.945 8.008 -29.062 1 98 178 GLU B CA 1
ATOM 3539 C C . GLU B 1 178 ? -9.445 8.344 -27.656 1 98 178 GLU B C 1
ATOM 3541 O O . GLU B 1 178 ? -10.523 7.906 -27.266 1 98 178 GLU B O 1
ATOM 3546 N N . LEU B 1 179 ? -8.641 9.102 -27.016 1 98.19 179 LEU B N 1
ATOM 3547 C CA . LEU B 1 179 ? -8.984 9.422 -25.641 1 98.19 179 LEU B CA 1
ATOM 3548 C C . LEU B 1 179 ? -8.617 10.867 -25.312 1 98.19 179 LEU B C 1
ATOM 3550 O O . LEU B 1 179 ? -7.496 11.305 -25.578 1 98.19 179 LEU B O 1
ATOM 3554 N N . ASN B 1 180 ? -9.578 11.57 -24.75 1 98.19 180 ASN B N 1
ATOM 3555 C CA . ASN B 1 180 ? -9.359 12.922 -24.266 1 98.19 180 ASN B CA 1
ATOM 3556 C C . ASN B 1 180 ? -8.695 12.914 -22.891 1 98.19 180 ASN B C 1
ATOM 3558 O O . ASN B 1 180 ? -9.211 12.312 -21.953 1 98.19 180 ASN B O 1
ATOM 3562 N N . PRO B 1 181 ? -7.57 13.641 -22.797 1 98.12 181 PRO B N 1
ATOM 3563 C CA . PRO B 1 181 ? -6.879 13.664 -21.5 1 98.12 181 PRO B CA 1
ATOM 3564 C C . PRO B 1 181 ? -7.793 14.078 -20.344 1 98.12 181 PRO B C 1
ATOM 3566 O O . PRO B 1 181 ? -7.695 13.523 -19.25 1 98.12 181 PRO B O 1
ATOM 3569 N N . ARG B 1 182 ? -8.68 14.961 -20.469 1 96.75 182 ARG B N 1
ATOM 3570 C CA . ARG B 1 182 ? -9.531 15.516 -19.422 1 96.75 182 ARG B CA 1
ATOM 3571 C C . ARG B 1 182 ? -10.547 14.484 -18.938 1 96.75 182 ARG B C 1
ATOM 3573 O O . ARG B 1 182 ? -11.195 14.664 -17.906 1 96.75 182 ARG B O 1
ATOM 3580 N N . LYS B 1 183 ? -10.664 13.367 -19.672 1 97.75 183 LYS B N 1
ATOM 3581 C CA . LYS B 1 183 ? -11.641 12.336 -19.328 1 97.75 183 LYS B CA 1
ATOM 3582 C C . LYS B 1 183 ? -10.977 11.188 -18.578 1 97.75 183 LYS B C 1
ATOM 3584 O O . LYS B 1 183 ? -11.633 10.188 -18.25 1 97.75 183 LYS B O 1
ATOM 3589 N N . ILE B 1 184 ? -9.734 11.359 -18.391 1 98.06 184 ILE B N 1
ATOM 3590 C CA . ILE B 1 184 ? -9.016 10.32 -17.656 1 98.06 184 ILE B CA 1
ATOM 3591 C C . ILE B 1 184 ? -9.453 10.32 -16.188 1 98.06 184 ILE B C 1
ATOM 3593 O O . ILE B 1 184 ? -9.461 11.375 -15.539 1 98.06 184 ILE B O 1
ATOM 3597 N N . THR B 1 185 ? -9.828 9.156 -15.68 1 98 185 THR B N 1
ATOM 3598 C CA . THR B 1 185 ? -10.289 8.953 -14.312 1 98 185 THR B CA 1
ATOM 3599 C C . THR B 1 185 ? -9.562 7.777 -13.664 1 98 185 THR B C 1
ATOM 3601 O O . THR B 1 185 ? -8.734 7.125 -14.312 1 98 185 THR B O 1
ATOM 3604 N N . GLU B 1 186 ? -9.867 7.586 -12.43 1 98.19 186 GLU B N 1
ATOM 3605 C CA . GLU B 1 186 ? -9.352 6.402 -11.75 1 98.19 186 GLU B CA 1
ATOM 3606 C C . GLU B 1 186 ? -9.758 5.125 -12.492 1 98.19 186 GLU B C 1
ATOM 3608 O O . GLU B 1 186 ? -8.961 4.191 -12.602 1 98.19 186 GLU B O 1
ATOM 3613 N N . ASP B 1 187 ? -10.969 5.141 -13 1 98.31 187 ASP B N 1
ATOM 3614 C CA . ASP B 1 187 ? -11.461 3.973 -13.727 1 98.31 187 ASP B CA 1
ATOM 3615 C C . ASP B 1 187 ? -10.672 3.756 -15.016 1 98.31 187 ASP B C 1
ATOM 3617 O O . ASP B 1 187 ? -10.43 2.615 -15.422 1 98.31 187 ASP B O 1
ATOM 3621 N N . THR B 1 188 ? -10.297 4.848 -15.656 1 98.69 188 THR B N 1
ATOM 3622 C CA . THR B 1 188 ? -9.477 4.746 -16.859 1 98.69 188 THR B CA 1
ATOM 3623 C C . THR B 1 188 ? -8.18 3.99 -16.562 1 98.69 188 THR B C 1
ATOM 3625 O O . THR B 1 188 ? -7.762 3.137 -17.359 1 98.69 188 THR B O 1
ATOM 3628 N N . ILE B 1 189 ? -7.617 4.277 -15.469 1 98.75 189 ILE B N 1
ATOM 3629 C CA . ILE B 1 189 ? -6.359 3.643 -15.086 1 98.75 189 ILE B CA 1
ATOM 3630 C C . ILE B 1 189 ? -6.609 2.182 -14.719 1 98.75 189 ILE B C 1
ATOM 3632 O O . ILE B 1 189 ? -5.902 1.287 -15.195 1 98.75 189 ILE B O 1
ATOM 3636 N N . ALA B 1 190 ? -7.629 1.966 -13.914 1 98.69 190 ALA B N 1
ATOM 3637 C CA . ALA B 1 190 ? -7.961 0.609 -13.492 1 98.69 190 ALA B CA 1
ATOM 3638 C C . ALA B 1 190 ? -8.156 -0.31 -14.695 1 98.69 190 ALA B C 1
ATOM 3640 O O . ALA B 1 190 ? -7.699 -1.454 -14.695 1 98.69 190 ALA B O 1
ATOM 3641 N N . GLN B 1 191 ? -8.781 0.179 -15.742 1 98.5 191 GLN B N 1
ATOM 3642 C CA . GLN B 1 191 ? -9.102 -0.606 -16.938 1 98.5 191 GLN B CA 1
ATOM 3643 C C . GLN B 1 191 ? -7.855 -0.874 -17.766 1 98.5 191 GLN B C 1
ATOM 3645 O O . GLN B 1 191 ? -7.867 -1.741 -18.641 1 98.5 191 GLN B O 1
ATOM 3650 N N . ALA B 1 192 ? -6.848 -0.112 -17.5 1 98.69 192 ALA B N 1
ATOM 3651 C CA . ALA B 1 192 ? -5.629 -0.247 -18.297 1 98.69 192 ALA B CA 1
ATOM 3652 C C . ALA B 1 192 ? -4.609 -1.137 -17.594 1 98.69 192 ALA B C 1
ATOM 3654 O O . ALA B 1 192 ? -3.545 -1.425 -18.156 1 98.69 192 ALA B O 1
ATOM 3655 N N . LEU B 1 193 ? -4.883 -1.622 -16.391 1 98.75 193 LEU B N 1
ATOM 3656 C CA . LEU B 1 193 ? -3.975 -2.506 -15.664 1 98.75 193 LEU B CA 1
ATOM 3657 C C . LEU B 1 193 ? -3.955 -3.895 -16.297 1 98.75 193 LEU B C 1
ATOM 3659 O O . LEU B 1 193 ? -4.672 -4.152 -17.266 1 98.75 193 LEU B O 1
ATOM 3663 N N . TYR B 1 194 ? -3.111 -4.816 -15.758 1 98.69 194 TYR B N 1
ATOM 3664 C CA . TYR B 1 194 ? -2.859 -6.098 -16.406 1 98.69 194 TYR B CA 1
ATOM 3665 C C . TYR B 1 194 ? -4.109 -6.973 -16.391 1 98.69 194 TYR B C 1
ATOM 3667 O O . TYR B 1 194 ? -4.383 -7.699 -17.344 1 98.69 194 TYR B O 1
ATOM 3675 N N . GLN B 1 195 ? -4.812 -6.98 -15.281 1 98.69 195 GLN B N 1
ATOM 3676 C CA . GLN B 1 195 ? -6 -7.812 -15.125 1 98.69 195 GLN B CA 1
ATOM 3677 C C . GLN B 1 195 ? -7.188 -6.984 -14.633 1 98.69 195 GLN B C 1
ATOM 3679 O O . GLN B 1 195 ? -7.637 -7.152 -13.492 1 98.69 195 GLN B O 1
ATOM 3684 N N . PRO B 1 196 ? -7.801 -6.172 -15.508 1 98.31 196 PRO B N 1
ATOM 3685 C CA . PRO B 1 196 ? -8.828 -5.227 -15.078 1 98.31 196 PRO B CA 1
ATOM 3686 C C . PRO B 1 196 ? -10.125 -5.918 -14.656 1 98.31 196 PRO B C 1
ATOM 3688 O O . PRO B 1 196 ? -10.961 -5.316 -13.977 1 98.31 196 PRO B O 1
ATOM 3691 N N . ALA B 1 197 ? -10.289 -7.145 -15.023 1 97.88 197 ALA B N 1
ATOM 3692 C CA . ALA B 1 197 ? -11.523 -7.863 -14.711 1 97.88 197 ALA B CA 1
ATOM 3693 C C . ALA B 1 197 ? -11.508 -8.383 -13.281 1 97.88 197 ALA B C 1
ATOM 3695 O O . ALA B 1 197 ? -12.555 -8.766 -12.742 1 97.88 197 ALA B O 1
ATOM 3696 N N . LEU B 1 198 ? -10.336 -8.461 -12.703 1 98.69 198 LEU B N 1
ATOM 3697 C CA . LEU B 1 198 ? -10.25 -8.945 -11.328 1 98.69 198 LEU B CA 1
ATOM 3698 C C . LEU B 1 198 ? -10.742 -7.891 -10.344 1 98.69 198 LEU B C 1
ATOM 3700 O O . LEU B 1 198 ? -10.5 -6.699 -10.531 1 98.69 198 LEU B O 1
ATOM 3704 N N . PRO B 1 199 ? -11.461 -8.336 -9.297 1 98.38 199 PRO B N 1
ATOM 3705 C CA . PRO B 1 199 ? -11.836 -7.371 -8.258 1 98.38 199 PRO B CA 1
ATOM 3706 C C . PRO B 1 199 ? -10.633 -6.855 -7.469 1 98.38 199 PRO B C 1
ATOM 3708 O O . PRO B 1 199 ? -9.562 -7.469 -7.496 1 98.38 199 PRO B O 1
ATOM 3711 N N . ASP B 1 200 ? -10.828 -5.746 -6.77 1 98.38 200 ASP B N 1
ATOM 3712 C CA . ASP B 1 200 ? -9.789 -5.234 -5.875 1 98.38 200 ASP B CA 1
ATOM 3713 C C . ASP B 1 200 ? -9.477 -6.234 -4.77 1 98.38 200 ASP B C 1
ATOM 3715 O O . ASP B 1 200 ? -10.289 -7.113 -4.469 1 98.38 200 ASP B O 1
ATOM 3719 N N . VAL B 1 201 ? -8.297 -6.074 -4.207 1 98.81 201 VAL B N 1
ATOM 3720 C CA . VAL B 1 201 ? -7.859 -6.953 -3.131 1 98.81 201 VAL B CA 1
ATOM 3721 C C . VAL B 1 201 ? -8.641 -6.645 -1.857 1 98.81 201 VAL B C 1
ATOM 3723 O O . VAL B 1 201 ? -8.742 -5.488 -1.448 1 98.81 201 VAL B O 1
ATOM 3726 N N . ASP B 1 202 ? -9.172 -7.711 -1.3 1 98.62 202 ASP B N 1
ATOM 3727 C CA . ASP B 1 202 ? -9.852 -7.582 -0.013 1 98.62 202 ASP B CA 1
ATOM 3728 C C . ASP B 1 202 ? -8.875 -7.785 1.144 1 98.62 202 ASP B C 1
ATOM 3730 O O . ASP B 1 202 ? -8.922 -7.059 2.139 1 98.62 202 ASP B O 1
ATOM 3734 N N . LEU B 1 203 ? -8.078 -8.766 0.965 1 98.88 203 LEU B N 1
ATOM 3735 C CA . LEU B 1 203 ? -7.141 -9.172 2.014 1 98.88 203 LEU B CA 1
ATOM 3736 C C . LEU B 1 203 ? -5.734 -9.336 1.453 1 98.88 203 LEU B C 1
ATOM 3738 O O . LEU B 1 203 ? -5.52 -10.094 0.509 1 98.88 203 LEU B O 1
ATOM 3742 N N . PHE B 1 204 ? -4.855 -8.531 1.96 1 98.94 204 PHE B N 1
ATOM 3743 C CA . PHE B 1 204 ? -3.432 -8.586 1.645 1 98.94 204 PHE B CA 1
ATOM 3744 C C . PHE B 1 204 ? -2.658 -9.281 2.76 1 98.94 204 PHE B C 1
ATOM 3746 O O . PHE B 1 204 ? -2.686 -8.844 3.91 1 98.94 204 PHE B O 1
ATOM 3753 N N . ILE B 1 205 ? -1.941 -10.391 2.416 1 98.94 205 ILE B N 1
ATOM 3754 C CA . ILE B 1 205 ? -1.206 -11.148 3.424 1 98.94 205 ILE B CA 1
ATOM 3755 C C . ILE B 1 205 ? 0.276 -11.188 3.059 1 98.94 205 ILE B C 1
ATOM 3757 O O . ILE B 1 205 ? 0.629 -11.406 1.897 1 98.94 205 ILE B O 1
ATOM 3761 N N . ARG B 1 206 ? 1.077 -10.953 4.012 1 98.81 206 ARG B N 1
ATOM 3762 C CA . ARG B 1 206 ? 2.502 -11.234 3.859 1 98.81 206 ARG B CA 1
ATOM 3763 C C . ARG B 1 206 ? 3.002 -12.156 4.961 1 98.81 206 ARG B C 1
ATOM 3765 O O . ARG B 1 206 ? 2.758 -11.914 6.145 1 98.81 206 ARG B O 1
ATOM 3772 N N . SER B 1 207 ? 3.668 -13.234 4.57 1 98.69 207 SER B N 1
ATOM 3773 C CA . SER B 1 207 ? 4.309 -14.125 5.531 1 98.69 207 SER B CA 1
ATOM 3774 C C . SER B 1 207 ? 5.719 -13.656 5.867 1 98.69 207 SER B C 1
ATOM 3776 O O . SER B 1 207 ? 6.223 -12.703 5.266 1 98.69 207 SER B O 1
ATOM 3778 N N . GLY B 1 208 ? 6.281 -14.25 6.941 1 97.12 208 GLY B N 1
ATOM 3779 C CA . GLY B 1 208 ? 7.688 -14.039 7.246 1 97.12 208 GLY B CA 1
ATOM 3780 C C . GLY B 1 208 ? 7.922 -12.938 8.258 1 97.12 208 GLY B C 1
ATOM 3781 O O . GLY B 1 208 ? 9.062 -12.695 8.672 1 97.12 208 GLY B O 1
ATOM 3782 N N . GLY B 1 209 ? 6.895 -12.188 8.562 1 95.44 209 GLY B N 1
ATOM 3783 C CA . GLY B 1 209 ? 6.98 -11.273 9.688 1 95.44 209 GLY B CA 1
ATOM 3784 C C . GLY B 1 209 ? 7.258 -9.844 9.273 1 95.44 209 GLY B C 1
ATOM 3785 O O . GLY B 1 209 ? 7.008 -8.906 10.039 1 95.44 209 GLY B O 1
ATOM 3786 N N . GLU B 1 210 ? 7.809 -9.633 8.133 1 95.62 210 GLU B N 1
ATOM 3787 C CA . GLU B 1 210 ? 8.078 -8.273 7.668 1 95.62 210 GLU B CA 1
ATOM 3788 C C . GLU B 1 210 ? 6.777 -7.531 7.355 1 95.62 210 GLU B C 1
ATOM 3790 O O . GLU B 1 210 ? 5.809 -8.133 6.891 1 95.62 210 GLU B O 1
ATOM 3795 N N . GLN B 1 211 ? 6.789 -6.238 7.637 1 97.69 211 GLN B N 1
ATOM 3796 C CA . GLN B 1 211 ? 5.594 -5.434 7.402 1 97.69 211 GLN B CA 1
ATOM 3797 C C . GLN B 1 211 ? 5.844 -4.375 6.332 1 97.69 211 GLN B C 1
ATOM 3799 O O . GLN B 1 211 ? 6.172 -3.23 6.648 1 97.69 211 GLN B O 1
ATOM 3804 N N . ARG B 1 212 ? 5.676 -4.715 5.172 1 97.81 212 ARG B N 1
ATOM 3805 C CA . ARG B 1 212 ? 5.801 -3.875 3.986 1 97.81 212 ARG B CA 1
ATOM 3806 C C . ARG B 1 212 ? 5.094 -4.504 2.791 1 97.81 212 ARG B C 1
ATOM 3808 O O . ARG B 1 212 ? 4.91 -5.723 2.744 1 97.81 212 ARG B O 1
ATOM 3815 N N . THR B 1 213 ? 4.68 -3.725 1.804 1 97.75 213 THR B N 1
ATOM 3816 C CA . THR B 1 213 ? 3.994 -4.258 0.632 1 97.75 213 THR B CA 1
ATOM 3817 C C . THR B 1 213 ? 4.996 -4.648 -0.451 1 97.75 213 THR B C 1
ATOM 3819 O O . THR B 1 213 ? 4.691 -5.469 -1.32 1 97.75 213 THR B O 1
ATOM 3822 N N . SER B 1 214 ? 6.152 -3.957 -0.462 1 97.31 214 SER B N 1
ATOM 3823 C CA . SER B 1 214 ? 7.23 -4.215 -1.41 1 97.31 214 SER B CA 1
ATOM 3824 C C . SER B 1 214 ? 6.758 -4.039 -2.85 1 97.31 214 SER B C 1
ATOM 3826 O O . SER B 1 214 ? 7.086 -4.844 -3.721 1 97.31 214 SER B O 1
ATOM 3828 N N . ASN B 1 215 ? 5.918 -3.072 -3.098 1 97.81 215 ASN B N 1
ATOM 3829 C CA . ASN B 1 215 ? 5.535 -2.691 -4.453 1 97.81 215 ASN B CA 1
ATOM 3830 C C . ASN B 1 215 ? 4.594 -3.717 -5.078 1 97.81 215 ASN B C 1
ATOM 3832 O O . ASN B 1 215 ? 4.523 -3.84 -6.301 1 97.81 215 ASN B O 1
ATOM 3836 N N . PHE B 1 216 ? 3.971 -4.535 -4.133 1 98.62 216 PHE B N 1
ATOM 3837 C CA . PHE B 1 216 ? 3.057 -5.566 -4.605 1 98.62 216 PHE B CA 1
ATOM 3838 C C . PHE B 1 216 ? 1.63 -5.039 -4.672 1 98.62 216 PHE B C 1
ATOM 3840 O O . PHE B 1 216 ? 1.128 -4.469 -3.703 1 98.62 216 PHE B O 1
ATOM 3847 N N . MET B 1 217 ? 0.962 -5.07 -5.848 1 98.5 217 MET B N 1
ATOM 3848 C CA . MET B 1 217 ? -0.447 -4.762 -6.078 1 98.5 217 MET B CA 1
ATOM 3849 C C . MET B 1 217 ? -0.801 -3.387 -5.523 1 98.5 217 MET B C 1
ATOM 3851 O O . MET B 1 217 ? -1.777 -3.242 -4.785 1 98.5 217 MET B O 1
ATOM 3855 N N . LEU B 1 218 ? -0.078 -2.428 -5.918 1 98.25 218 LEU B N 1
ATOM 38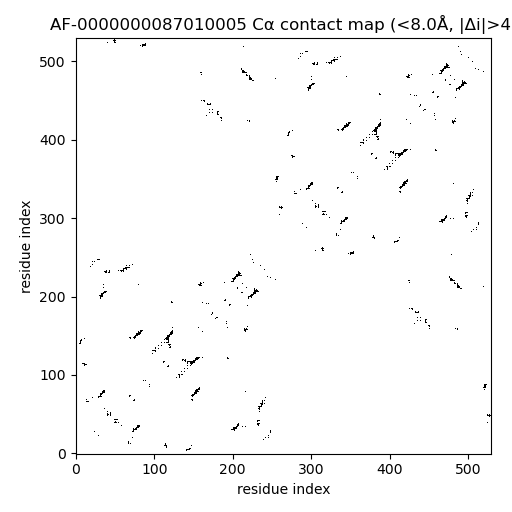56 C CA . LEU B 1 218 ? -0.198 -1.079 -5.371 1 98.25 218 LEU B CA 1
ATOM 3857 C C . LEU B 1 218 ? -1.608 -0.535 -5.574 1 98.25 218 LEU B C 1
ATOM 3859 O O . LEU B 1 218 ? -2.24 -0.069 -4.621 1 98.25 218 LEU B O 1
ATOM 3863 N N . TRP B 1 219 ? -2.098 -0.639 -6.781 1 98.69 219 TRP B N 1
ATOM 3864 C CA . TRP B 1 219 ? -3.408 -0.09 -7.117 1 98.69 219 TRP B CA 1
ATOM 3865 C C . TRP B 1 219 ? -4.523 -0.94 -6.516 1 98.69 219 TRP B C 1
ATOM 3867 O O . TRP B 1 219 ? -5.426 -0.418 -5.855 1 98.69 219 TRP B O 1
ATOM 3877 N N . GLN B 1 220 ? -4.387 -2.258 -6.699 1 98.75 220 GLN B N 1
ATOM 3878 C CA . GLN B 1 220 ? -5.465 -3.188 -6.371 1 98.75 220 GLN B CA 1
ATOM 3879 C C . GLN B 1 220 ? -5.648 -3.305 -4.859 1 98.75 220 GLN B C 1
ATOM 3881 O O . GLN B 1 220 ? -6.738 -3.637 -4.387 1 98.75 220 GLN B O 1
ATOM 3886 N N . ALA B 1 221 ? -4.586 -3 -4.109 1 98.56 221 ALA B N 1
ATOM 3887 C CA . ALA B 1 221 ? -4.637 -3.236 -2.67 1 98.56 221 ALA B CA 1
ATOM 3888 C C . ALA B 1 221 ? -4.859 -1.933 -1.908 1 98.56 221 ALA B C 1
ATOM 3890 O O . ALA B 1 221 ? -4.676 -1.879 -0.69 1 98.56 221 ALA B O 1
ATOM 3891 N N . SER B 1 222 ? -5.293 -0.86 -2.535 1 97.81 222 SER B N 1
ATOM 3892 C CA . SER B 1 222 ? -5.414 0.467 -1.941 1 97.81 222 SER B CA 1
ATOM 3893 C C . SER B 1 222 ? -6.316 0.44 -0.711 1 97.81 222 SER B C 1
ATOM 3895 O O . SER B 1 222 ? -6.09 1.185 0.245 1 97.81 222 SER B O 1
ATOM 3897 N N . TYR B 1 223 ? -7.328 -0.456 -0.676 1 96.88 223 TYR B N 1
ATOM 3898 C CA . TYR B 1 223 ? -8.242 -0.506 0.458 1 96.88 223 TYR B CA 1
ATOM 3899 C C . TYR B 1 223 ? -8.258 -1.896 1.083 1 96.88 223 TYR B C 1
ATOM 3901 O O . TYR B 1 223 ? -9.219 -2.268 1.761 1 96.88 223 TYR B O 1
ATOM 3909 N N . ALA B 1 224 ? -7.258 -2.645 0.786 1 98.31 224 ALA B N 1
ATOM 3910 C CA . ALA B 1 224 ? -7.168 -3.996 1.335 1 98.31 224 ALA B CA 1
ATOM 3911 C C . ALA B 1 224 ? -6.941 -3.961 2.844 1 98.31 224 ALA B C 1
ATOM 3913 O O . ALA B 1 224 ? -6.234 -3.088 3.352 1 98.31 224 ALA B O 1
ATOM 3914 N N . GLU B 1 225 ? -7.582 -4.91 3.562 1 98.38 225 GLU B N 1
ATOM 3915 C CA . GLU B 1 225 ? -7.098 -5.246 4.898 1 98.38 225 GLU B CA 1
ATOM 3916 C C . GLU B 1 225 ? -5.766 -5.988 4.832 1 98.38 225 GLU B C 1
ATOM 3918 O O . GLU B 1 225 ? -5.578 -6.863 3.984 1 98.38 225 GLU B O 1
ATOM 3923 N N . MET B 1 226 ? -4.898 -5.574 5.695 1 98.69 226 MET B N 1
ATOM 3924 C CA . MET B 1 226 ? -3.564 -6.172 5.625 1 98.69 226 MET B CA 1
ATOM 3925 C C . MET B 1 226 ? -3.301 -7.059 6.84 1 98.69 226 MET B C 1
ATOM 3927 O O . MET B 1 226 ? -3.75 -6.754 7.945 1 98.69 226 MET B O 1
ATOM 3931 N N . MET B 1 227 ? -2.615 -8.141 6.598 1 98.69 227 MET B N 1
ATOM 3932 C CA . MET B 1 227 ? -2.154 -9.039 7.652 1 98.69 227 MET B CA 1
ATOM 3933 C C . MET B 1 227 ? -0.704 -9.445 7.426 1 98.69 227 MET B C 1
ATOM 3935 O O . MET B 1 227 ? -0.332 -9.836 6.316 1 98.69 227 MET B O 1
ATOM 3939 N N . PHE B 1 228 ? 0.026 -9.281 8.43 1 98.38 228 PHE B N 1
ATOM 3940 C CA . PHE B 1 228 ? 1.421 -9.711 8.43 1 98.38 228 PHE B CA 1
ATOM 3941 C C . PHE B 1 228 ? 1.645 -10.812 9.461 1 98.38 228 PHE B C 1
ATOM 3943 O O . PHE B 1 228 ? 1.511 -10.586 10.664 1 98.38 228 PHE B O 1
ATOM 3950 N N . VAL B 1 229 ? 1.995 -11.984 8.953 1 98.44 229 VAL B N 1
ATOM 3951 C CA . VAL B 1 229 ? 2.082 -13.125 9.852 1 98.44 229 VAL B CA 1
ATOM 3952 C C . VAL B 1 229 ? 3.541 -13.547 10.023 1 98.44 229 VAL B C 1
ATOM 3954 O O . VAL B 1 229 ? 4.367 -13.305 9.141 1 98.44 229 VAL B O 1
ATOM 3957 N N . ASN B 1 230 ? 3.793 -14.242 11.102 1 97.62 230 ASN B N 1
ATOM 3958 C CA . ASN B 1 230 ? 5.176 -14.57 11.445 1 97.62 230 ASN B CA 1
ATOM 3959 C C . ASN B 1 230 ? 5.645 -15.836 10.734 1 97.62 230 ASN B C 1
ATOM 3961 O O . ASN B 1 230 ? 6.848 -16.047 10.562 1 97.62 230 ASN B O 1
ATOM 3965 N N . GLU B 1 231 ? 4.758 -16.688 10.398 1 98.12 231 GLU B N 1
ATOM 3966 C CA . GLU B 1 231 ? 5.129 -17.938 9.727 1 98.12 231 GLU B CA 1
ATOM 3967 C C . GLU B 1 231 ? 5.914 -17.672 8.453 1 98.12 231 GLU B C 1
ATOM 3969 O O . GLU B 1 231 ? 5.543 -16.797 7.66 1 98.12 231 GLU B O 1
ATOM 3974 N N . GLN B 1 232 ? 6.996 -18.406 8.391 1 98.31 232 GLN B N 1
ATOM 3975 C CA . GLN B 1 232 ? 7.668 -18.391 7.094 1 98.31 232 GLN B CA 1
ATOM 3976 C C . GLN B 1 232 ? 6.836 -19.094 6.027 1 98.31 232 GLN B C 1
ATOM 3978 O O . GLN B 1 232 ? 6.066 -20 6.34 1 98.31 232 GLN B O 1
ATOM 3983 N N . TRP B 1 233 ? 6.977 -18.766 4.797 1 98.5 233 TRP B N 1
ATOM 3984 C CA . TRP B 1 233 ? 6.059 -19.203 3.748 1 98.5 233 TRP B CA 1
ATOM 3985 C C . TRP B 1 233 ? 5.965 -20.719 3.705 1 98.5 233 TRP B C 1
ATOM 3987 O O . TRP B 1 233 ? 4.863 -21.281 3.674 1 98.5 233 TRP B O 1
ATOM 3997 N N . PRO B 1 234 ? 7.082 -21.438 3.809 1 98.62 234 PRO B N 1
ATOM 3998 C CA . PRO B 1 234 ? 6.938 -22.891 3.74 1 98.62 234 PRO B CA 1
ATOM 3999 C C . PRO B 1 234 ? 6.105 -23.453 4.891 1 98.62 234 PRO B C 1
ATOM 4001 O O . PRO B 1 234 ? 5.664 -24.609 4.832 1 98.62 234 PRO B O 1
ATOM 4004 N N . GLU B 1 235 ? 5.91 -22.625 5.883 1 98.31 235 GLU B N 1
ATOM 4005 C CA . GLU B 1 235 ? 5.117 -23.031 7.039 1 98.31 235 GLU B CA 1
ATOM 4006 C C . GLU B 1 235 ? 3.691 -22.5 6.949 1 98.31 235 GLU B C 1
ATOM 4008 O O . GLU B 1 235 ? 2.861 -22.766 7.812 1 98.31 235 GLU B O 1
ATOM 4013 N N . PHE B 1 236 ? 3.387 -21.703 6.004 1 98.5 236 PHE B N 1
ATOM 4014 C CA . PHE B 1 236 ? 2.061 -21.141 5.773 1 98.5 236 PHE B CA 1
ATOM 4015 C C . PHE B 1 236 ? 1.17 -22.125 5.043 1 98.5 236 PHE B C 1
ATOM 4017 O O . PHE B 1 236 ? 1.271 -22.281 3.822 1 98.5 236 PHE B O 1
ATOM 4024 N N . GLU B 1 237 ? 0.256 -22.797 5.762 1 96.5 237 GLU B N 1
ATOM 4025 C CA . GLU B 1 237 ? -0.63 -23.844 5.238 1 96.5 237 GLU B CA 1
ATOM 4026 C C . GLU B 1 237 ? -2.057 -23.312 5.086 1 96.5 237 GLU B C 1
ATOM 4028 O O . GLU B 1 237 ? -2.352 -22.188 5.457 1 96.5 237 GLU B O 1
ATOM 4033 N N . ARG B 1 238 ? -2.896 -24.188 4.535 1 98 238 ARG B N 1
ATOM 4034 C CA . ARG B 1 238 ? -4.285 -23.781 4.344 1 98 238 ARG B CA 1
ATOM 4035 C C . ARG B 1 238 ? -4.93 -23.391 5.672 1 98 238 ARG B C 1
ATOM 4037 O O . ARG B 1 238 ? -5.789 -22.516 5.715 1 98 238 ARG B O 1
ATOM 4044 N N . THR B 1 239 ? -4.406 -23.984 6.785 1 97.94 239 THR B N 1
ATOM 4045 C CA . THR B 1 239 ? -4.969 -23.641 8.086 1 97.94 239 THR B CA 1
ATOM 4046 C C . THR B 1 239 ? -4.586 -22.219 8.477 1 97.94 239 THR B C 1
ATOM 4048 O O . THR B 1 239 ? -5.367 -21.516 9.125 1 97.94 239 THR B O 1
ATOM 4051 N N . THR B 1 240 ? -3.391 -21.828 8.109 1 98.38 240 THR B N 1
ATOM 4052 C CA . THR B 1 240 ? -2.986 -20.438 8.344 1 98.38 240 THR B CA 1
ATOM 4053 C C . THR B 1 240 ? -3.836 -19.484 7.512 1 98.38 240 THR B C 1
ATOM 4055 O O . THR B 1 240 ? -4.285 -18.453 8.016 1 98.38 240 THR B O 1
ATOM 4058 N N . LEU B 1 241 ? -4.074 -19.812 6.258 1 98.81 241 LEU B N 1
ATOM 4059 C CA . LEU B 1 241 ? -4.957 -19.016 5.414 1 98.81 241 LEU B CA 1
ATOM 4060 C C . LEU B 1 241 ? -6.336 -18.875 6.047 1 98.81 241 LEU B C 1
ATOM 4062 O O . LEU B 1 241 ? -6.879 -17.766 6.121 1 98.81 241 LEU B O 1
ATOM 4066 N N . TRP B 1 242 ? -6.836 -20.016 6.531 1 98.62 242 TRP B N 1
ATOM 4067 C CA . TRP B 1 242 ? -8.172 -20.016 7.109 1 98.62 242 TRP B CA 1
ATOM 4068 C C . TRP B 1 242 ? -8.219 -19.141 8.359 1 98.62 242 TRP B C 1
ATOM 4070 O O . TRP B 1 242 ? -9.211 -18.453 8.609 1 98.62 242 TRP B O 1
ATOM 4080 N N . ARG B 1 243 ? -7.195 -19.188 9.133 1 98.38 243 ARG B N 1
ATOM 4081 C CA . ARG B 1 243 ? -7.102 -18.312 10.289 1 98.38 243 ARG B CA 1
ATOM 4082 C C . ARG B 1 243 ? -7.129 -16.844 9.875 1 98.38 243 ARG B C 1
ATOM 4084 O O . ARG B 1 243 ? -7.816 -16.031 10.492 1 98.38 243 ARG B O 1
ATOM 4091 N N . CYS B 1 244 ? -6.406 -16.5 8.852 1 98.75 244 CYS B N 1
ATOM 4092 C CA . CYS B 1 244 ? -6.391 -15.133 8.344 1 98.75 244 CYS B CA 1
ATOM 4093 C C . CYS B 1 244 ? -7.777 -14.719 7.867 1 98.75 244 CYS B C 1
ATOM 4095 O O . CYS B 1 244 ? -8.227 -13.609 8.156 1 98.75 244 CYS B O 1
ATOM 4097 N N . VAL B 1 245 ? -8.453 -15.594 7.184 1 98.69 245 VAL B N 1
ATOM 4098 C CA . VAL B 1 245 ? -9.781 -15.305 6.656 1 98.69 245 VAL B CA 1
ATOM 4099 C C . VAL B 1 245 ? -10.758 -15.109 7.809 1 98.69 245 VAL B C 1
ATOM 4101 O O . VAL B 1 245 ? -11.602 -14.203 7.77 1 98.69 245 VAL B O 1
ATOM 4104 N N . ALA B 1 246 ? -10.664 -15.977 8.805 1 98.19 246 ALA B N 1
ATOM 4105 C CA . ALA B 1 246 ? -11.523 -15.836 9.969 1 98.19 246 ALA B CA 1
ATOM 4106 C C . ALA B 1 246 ? -11.312 -14.492 10.648 1 98.19 246 ALA B C 1
ATOM 4108 O O . ALA B 1 246 ? -12.273 -13.852 11.086 1 98.19 246 ALA B O 1
ATOM 4109 N N . GLU B 1 247 ? -10.086 -14.102 10.773 1 97.56 247 GLU B N 1
ATOM 4110 C CA . GLU B 1 247 ? -9.773 -12.797 11.344 1 97.56 247 GLU B CA 1
ATOM 4111 C C . GLU B 1 247 ? -10.32 -11.664 10.484 1 97.56 247 GLU B C 1
ATOM 4113 O O . GLU B 1 247 ? -10.852 -10.68 11 1 97.56 247 GLU B O 1
ATOM 4118 N N . TYR B 1 248 ? -10.18 -11.781 9.227 1 97.88 248 TYR B N 1
ATOM 4119 C CA . TYR B 1 248 ? -10.734 -10.828 8.273 1 97.88 248 TYR B CA 1
ATOM 4120 C C . TYR B 1 248 ? -12.234 -10.656 8.484 1 97.88 248 TYR B C 1
ATOM 4122 O O . TYR B 1 248 ? -12.742 -9.531 8.461 1 97.88 248 TYR B O 1
ATOM 4130 N N . ALA B 1 249 ? -12.852 -11.711 8.664 1 96.81 249 ALA B N 1
ATOM 4131 C CA . ALA B 1 249 ? -14.312 -11.719 8.805 1 96.81 249 ALA B CA 1
ATOM 4132 C C . ALA B 1 249 ? -14.742 -10.914 10.031 1 96.81 249 ALA B C 1
ATOM 4134 O O . ALA B 1 249 ? -15.891 -10.461 10.102 1 96.81 249 ALA B O 1
ATOM 4135 N N . LYS B 1 250 ? -13.875 -10.734 10.977 1 94.5 250 LYS B N 1
ATOM 4136 C CA . LYS B 1 250 ? -14.195 -10.008 12.203 1 94.5 250 LYS B CA 1
ATOM 4137 C C . LYS B 1 250 ? -13.969 -8.516 12.031 1 94.5 250 LYS B C 1
ATOM 4139 O O . LYS B 1 250 ? -14.414 -7.711 12.859 1 94.5 250 LYS B O 1
ATOM 4144 N N . ARG B 1 251 ? -13.258 -8.172 11.039 1 91.56 251 ARG B N 1
ATOM 4145 C CA . ARG B 1 251 ? -12.898 -6.773 10.852 1 91.56 251 ARG B CA 1
ATOM 4146 C C . ARG B 1 251 ? -14.047 -5.984 10.242 1 91.56 251 ARG B C 1
ATOM 4148 O O . ARG B 1 251 ? -14.844 -6.531 9.477 1 91.56 251 ARG B O 1
ATOM 4155 N N . GLN B 1 252 ? -14.094 -4.762 10.641 1 81.38 252 GLN B N 1
ATOM 4156 C CA . GLN B 1 252 ? -15.078 -3.83 10.086 1 81.38 252 GLN B CA 1
ATOM 4157 C C . GLN B 1 252 ? -14.438 -2.924 9.039 1 81.38 252 GLN B C 1
ATOM 4159 O O . GLN B 1 252 ? -13.562 -2.119 9.352 1 81.38 252 GLN B O 1
ATOM 4164 N N . ARG B 1 253 ? -14.961 -3.092 7.879 1 80 253 ARG B N 1
ATOM 4165 C CA . ARG B 1 253 ? -14.484 -2.248 6.789 1 80 253 ARG B CA 1
ATOM 4166 C C . ARG B 1 253 ? -15.43 -1.073 6.555 1 80 253 ARG B C 1
ATOM 4168 O O . ARG B 1 253 ? -16.578 -1.266 6.148 1 80 253 ARG B O 1
ATOM 4175 N N . ARG B 1 254 ? -14.914 0.184 6.793 1 73.69 254 ARG B N 1
ATOM 4176 C CA . ARG B 1 254 ? -15.773 1.363 6.824 1 73.69 254 ARG B CA 1
ATOM 4177 C C . ARG B 1 254 ? -15.641 2.168 5.535 1 73.69 254 ARG B C 1
ATOM 4179 O O . ARG B 1 254 ? -16.516 2.975 5.207 1 73.69 254 ARG B O 1
ATOM 4186 N N . PHE B 1 255 ? -14.656 2.068 4.801 1 76.88 255 PHE B N 1
ATOM 4187 C CA . PHE B 1 255 ? -14.398 2.768 3.547 1 76.88 255 PHE B CA 1
ATOM 4188 C C . PHE B 1 255 ? -14.625 4.266 3.705 1 76.88 255 PHE B C 1
ATOM 4190 O O . PHE B 1 255 ? -15.32 4.883 2.898 1 76.88 255 PHE B O 1
ATOM 4197 N N . GLY B 1 256 ? -14.07 4.859 4.836 1 75.94 256 GLY B N 1
ATOM 4198 C CA . GLY B 1 256 ? -14.164 6.293 5.051 1 75.94 256 GLY B CA 1
ATOM 4199 C C . GLY B 1 256 ? -15.406 6.707 5.816 1 75.94 256 GLY B C 1
ATOM 4200 O O . GLY B 1 256 ? -15.539 7.863 6.223 1 75.94 256 GLY B O 1
ATOM 4201 N N . GLY B 1 257 ? -16.297 5.828 6.031 1 76.88 257 GLY B N 1
ATOM 4202 C CA . GLY B 1 257 ? -17.484 6.117 6.82 1 76.88 257 GLY B CA 1
ATOM 4203 C C . GLY B 1 257 ? -17.234 6.082 8.312 1 76.88 257 GLY B C 1
ATOM 4204 O O . GLY B 1 257 ? -16.141 5.723 8.758 1 76.88 257 GLY B O 1
ATOM 4205 N N . ALA B 1 258 ? -18.109 6.82 9.102 1 74.5 258 ALA B N 1
ATOM 4206 C CA . ALA B 1 258 ? -18 6.801 10.555 1 74.5 258 ALA B CA 1
ATOM 4207 C C . ALA B 1 258 ? -19.375 6.75 11.211 1 74.5 258 ALA B C 1
ATOM 4209 O O . ALA B 1 258 ? -20.359 7.238 10.641 1 74.5 258 ALA B O 1
ATOM 4210 N N . VAL B 1 259 ? -19.453 6.031 12.352 1 71.31 259 VAL B N 1
ATOM 4211 C CA . VAL B 1 259 ? -20.672 6.008 13.148 1 71.31 259 VAL B CA 1
ATOM 4212 C C . VAL B 1 259 ? -20.484 6.844 14.414 1 71.31 259 VAL B C 1
ATOM 4214 O O . VAL B 1 259 ? -19.531 6.629 15.172 1 71.31 259 VAL B O 1
ATOM 4217 N N . ASP B 1 260 ? -21.25 7.922 14.5 1 72.19 260 ASP B N 1
ATOM 4218 C CA . ASP B 1 260 ? -21.234 8.742 15.711 1 72.19 260 ASP B CA 1
ATOM 4219 C C . ASP B 1 260 ? -22.141 8.148 16.781 1 72.19 260 ASP B C 1
ATOM 4221 O O . ASP B 1 260 ? -23.344 8 16.578 1 72.19 260 ASP B O 1
ATOM 4225 N N . GLN B 1 261 ? -21.469 7.828 17.859 1 71.38 261 GLN B N 1
ATOM 4226 C CA . GLN B 1 261 ? -22.266 7.207 18.906 1 71.38 261 GLN B CA 1
ATOM 4227 C C . GLN B 1 261 ? -22.875 8.258 19.828 1 71.38 261 GLN B C 1
ATOM 4229 O O . GLN B 1 261 ? -23.859 7.992 20.531 1 71.38 261 GLN B O 1
ATOM 4234 N N . VAL B 1 262 ? -22.234 9.367 20 1 70.19 262 VAL B N 1
ATOM 4235 C CA . VAL B 1 262 ? -22.703 10.422 20.906 1 70.19 262 VAL B CA 1
ATOM 4236 C C . VAL B 1 262 ? -23.016 11.688 20.109 1 70.19 262 VAL B C 1
ATOM 4238 O O . VAL B 1 262 ? -22.172 12.172 19.344 1 70.19 262 VAL B O 1
ATOM 4241 N N . LEU B 1 263 ? -24.312 12.07 20.047 1 64.19 263 LEU B N 1
ATOM 4242 C CA . LEU B 1 263 ? -24.734 13.25 19.312 1 64.19 263 LEU B CA 1
ATOM 4243 C C . LEU B 1 263 ? -24.234 14.523 19.984 1 64.19 263 LEU B C 1
ATOM 4245 O O . LEU B 1 263 ? -24.141 14.586 21.219 1 64.19 263 LEU B O 1
ATOM 4249 N N . SER B 1 264 ? -23.422 15.383 19.234 1 56.94 264 SER B N 1
ATOM 4250 C CA . SER B 1 264 ? -23.062 16.688 19.797 1 56.94 264 SER B CA 1
ATOM 4251 C C . SER B 1 264 ? -24.312 17.453 20.219 1 56.94 264 SER B C 1
ATOM 4253 O O . SER B 1 264 ? -25.312 17.484 19.5 1 56.94 264 SER B O 1
ATOM 4255 N N . ASN B 1 265 ? -24.516 17.594 21.469 1 45.38 265 ASN B N 1
ATOM 4256 C CA . ASN B 1 265 ? -25.594 18.484 21.891 1 45.38 265 ASN B CA 1
ATOM 4257 C C . ASN B 1 265 ? -25.453 19.875 21.266 1 45.38 265 ASN B C 1
ATOM 4259 O O . ASN B 1 265 ? -24.344 20.375 21.125 1 45.38 265 ASN B O 1
#

Secondary structure (DSSP, 8-state):
----S----PPPPPPP-SS------GGGS-SEEEEE---HHHHHHHTT--HHHHHHHHHHHHHHHHHHHHHHT--EEEEEEEEGGGGGS-HHHHHHHHHHHHHHHHHHHHHHHHTTEEEEEES--TTS-HHHHHHHHHHHHHTTT--SEEEEEEEEE-HHHHHHHHHHHHHHHHHTTSS-GGG--HHHHHHHSS-TTSPPPSEEEE-SS----TTSSTTTTTT-EEEE-SS-GGG--HHHHHHHHHHHHHS---TT-----S---/----S----PPPPPPP-SS------GGGS-SEEEEE---HHHHHHHTT--HHHHHHHHHHHHHHHHHHHHHHT--EEEEEEEEGGGGGS-HHHHHHHHHHHHHHHHHHHHHHHHTTEEEEEES--TTS-HHHHHHHHHHHHHTTT--SEEEEEEEEE-HHHHHHHHHHHHHHHHHTTSS-GGG--HHHHHHHSS-TTSPPPSEEEE-SS----TTSSTTTTTT-EEEE--S-GGG--HHHHHHHHHHHHHS---TT----SS---

Organism: NCBI:txid2722751